Protein AF-A0AAW1TZW8-F1 (afdb_monomer_lite)

Sequence (582 aa):
MGRESYFELFRGTSPQLIAMLFGTLNALSDGMHFGWSAPTLPKLRKPGAPIVIGKNDEVWLETLYMLFGLVGLPITIYLADKIGRQKSVLVASASSLIGWTLIGTGNNVWYLFVARSIVGAAADVAFVCSPMYVAEIAHQKIRGFLAGTLNALSDGMHFAWSAPTIPILMRPDSPIKITEKDIVWLEVFYMLFGFVGLPITIYLANKIGRQKSVLVASATSLIGWILIGVADRVEYLYIARSMVGAAADVAFVCSPMYVAEIAHKKIRGFLAGFIYVMEMCGSLLIYCVAPFVSVRIPPIIGICIVSTQLLIFPFLPESPHFHLYKGNRKAAEKSLKFLRGTDDIDEEFKEISEAIERQKTESGRLQDLFTVKSNRKAALIMTFLNGAQHMMGFTAILMNLHTILIGAGATMIGPNIAAIMYAAVMFIASVSGILTVDKFGRKLLINISTFFSGICLLVIGIFFHLQYLNVDVSQIAVLPIIFIMIYAAFFKLGIGMVPIVLTSELFSAKVKAKGMTYSDGCFVLFASISIYVYQFLNMHFGLYSSFYTFAAFSFLSFVFSILFVPETKGKTLEEIQIMLKN

Radius of gyration: 25.21 Å; chains: 1; bounding box: 65×63×64 Å

InterPro domains:
  IPR003663 Sugar/inositol transporter [PR00171] (31-41)
  IPR003663 Sugar/inositol transporter [PR00171] (113-132)
  IPR003663 Sugar/inositol transporter [PR00171] (481-502)
  IPR003663 Sugar/inositol transporter [PR00171] (504-516)
  IPR005828 Major facilitator, sugar transporter-like [PF00083] (63-151)
  IPR005828 Major facilitator, sugar transporter-like [PF00083] (182-579)
  IPR005829 Sugar transporter, conserved site [PS00216] (433-450)
  IPR020846 Major facilitator superfamily domain [PS50850] (140-569)
  IPR036259 MFS transporter superfamily [G3DSA:1.20.1250.20] (13-153)
  IPR036259 MFS transporter superfamily [G3DSA:1.20.1250.20] (154-582)
  IPR036259 MFS transporter superfamily [SSF103473] (55-152)
  IPR036259 MFS transporter superfamily [SSF103473] (152-577)
  IPR050549 Major Facilitator Superfamily Trehalose Transporter [PTHR48021] (152-577)

Structure (mmCIF, N/CA/C/O backbone):
data_AF-A0AAW1TZW8-F1
#
_entry.id   AF-A0AAW1TZW8-F1
#
loop_
_atom_site.group_PDB
_atom_site.id
_atom_site.type_symbol
_atom_site.label_atom_id
_atom_site.label_alt_id
_atom_site.label_comp_id
_atom_site.label_asym_id
_atom_site.label_entity_id
_atom_site.label_seq_id
_atom_site.pdbx_PDB_ins_code
_atom_site.Cartn_x
_atom_site.Cartn_y
_atom_site.Cartn_z
_atom_site.occupancy
_atom_site.B_iso_or_equiv
_atom_site.auth_seq_id
_atom_site.auth_comp_id
_atom_site.auth_asym_id
_atom_site.auth_atom_id
_atom_site.pdbx_PDB_model_num
ATOM 1 N N . MET A 1 1 ? -1.320 12.393 34.287 1.00 34.53 1 MET A N 1
ATOM 2 C CA . MET A 1 1 ? -0.924 10.967 34.318 1.00 34.53 1 MET A CA 1
ATOM 3 C C . MET A 1 1 ? 0.227 10.775 33.344 1.00 34.53 1 MET A C 1
ATOM 5 O O . MET A 1 1 ? 0.071 11.130 32.181 1.00 34.53 1 MET A O 1
ATOM 9 N N . GLY A 1 2 ? 1.393 10.363 33.853 1.00 35.47 2 GLY A N 1
ATOM 10 C CA . GLY A 1 2 ? 2.656 10.300 33.109 1.00 35.47 2 GLY A CA 1
ATOM 11 C C . GLY A 1 2 ? 2.558 9.397 31.881 1.00 35.47 2 GLY A C 1
ATOM 12 O O . GLY A 1 2 ? 2.051 8.283 31.972 1.00 35.47 2 GLY A O 1
ATOM 13 N N . ARG A 1 3 ? 2.980 9.909 30.722 1.00 40.81 3 ARG A N 1
ATOM 14 C CA . ARG A 1 3 ? 2.977 9.168 29.458 1.00 40.81 3 ARG A CA 1
ATOM 15 C C . ARG A 1 3 ? 4.315 8.469 29.286 1.00 40.81 3 ARG A C 1
ATOM 17 O O . ARG A 1 3 ? 5.304 9.102 28.932 1.00 40.81 3 ARG A O 1
ATOM 24 N N . GLU A 1 4 ? 4.285 7.171 29.535 1.00 36.81 4 GLU A N 1
ATOM 25 C CA . GLU A 1 4 ? 5.301 6.213 29.123 1.00 36.81 4 GLU A CA 1
ATOM 26 C C . GLU A 1 4 ? 5.597 6.363 27.617 1.00 36.81 4 GLU A C 1
ATOM 28 O O . GLU A 1 4 ? 4.687 6.476 26.789 1.00 36.81 4 GLU A O 1
ATOM 33 N N . SER A 1 5 ? 6.883 6.393 27.255 1.00 38.09 5 SER A N 1
ATOM 34 C CA . SER A 1 5 ? 7.351 6.278 25.865 1.00 38.09 5 SER A CA 1
ATOM 35 C C . SER A 1 5 ? 6.771 5.004 25.234 1.00 38.09 5 SER A C 1
ATOM 37 O O . SER A 1 5 ? 6.537 4.033 25.948 1.00 38.09 5 SER A O 1
ATOM 39 N N . TYR A 1 6 ? 6.595 4.931 23.907 1.00 36.81 6 TYR A N 1
ATOM 40 C CA . TYR A 1 6 ? 6.223 3.669 23.240 1.00 36.81 6 TYR A CA 1
ATOM 41 C C . TYR A 1 6 ? 7.105 2.494 23.698 1.00 36.81 6 TYR A C 1
ATOM 43 O O . TYR A 1 6 ? 6.604 1.392 23.854 1.00 36.81 6 TYR A O 1
ATOM 51 N N . PHE A 1 7 ? 8.378 2.748 24.024 1.00 37.09 7 PHE A N 1
ATOM 52 C CA . PHE A 1 7 ? 9.307 1.766 24.597 1.00 37.09 7 PHE A CA 1
ATOM 53 C C . PHE A 1 7 ? 8.959 1.275 26.017 1.00 37.09 7 PHE A C 1
ATOM 55 O O . PHE A 1 7 ? 9.297 0.145 26.362 1.00 37.09 7 PHE A O 1
ATOM 62 N N . GLU A 1 8 ? 8.271 2.074 26.830 1.00 40.31 8 GLU A N 1
ATOM 63 C CA . GLU A 1 8 ? 7.770 1.688 28.158 1.00 40.31 8 GLU A CA 1
ATOM 64 C C . GLU A 1 8 ? 6.377 1.048 28.089 1.00 40.31 8 GLU A C 1
ATOM 66 O O . GLU A 1 8 ? 6.156 0.035 28.750 1.00 40.31 8 GLU A O 1
ATOM 71 N N . LEU A 1 9 ? 5.515 1.505 27.164 1.00 39.56 9 LEU A N 1
ATOM 72 C CA . LEU A 1 9 ? 4.252 0.838 26.774 1.00 39.56 9 LEU A CA 1
ATOM 73 C C . LEU A 1 9 ? 4.473 -0.627 26.353 1.00 39.56 9 LEU A C 1
ATOM 75 O O . LEU A 1 9 ? 3.573 -1.471 26.355 1.00 39.56 9 LEU A O 1
ATOM 79 N N . PHE A 1 10 ? 5.718 -0.882 25.974 1.00 41.88 10 PHE A N 1
ATOM 80 C CA . PHE A 1 10 ? 6.275 -2.109 25.492 1.00 41.88 10 PHE A CA 1
ATOM 81 C C . PHE A 1 10 ? 6.978 -2.970 26.571 1.00 41.88 10 PHE A C 1
ATOM 83 O O . PHE A 1 10 ? 7.526 -4.032 26.241 1.00 41.88 10 PHE A O 1
ATOM 90 N N . ARG A 1 11 ? 6.917 -2.609 27.861 1.00 38.06 11 ARG A N 1
ATOM 91 C CA . ARG A 1 11 ? 7.280 -3.514 28.966 1.00 38.06 11 ARG A CA 1
ATOM 92 C C . ARG A 1 11 ? 6.238 -4.637 29.084 1.00 38.06 11 ARG A C 1
ATOM 94 O O . ARG A 1 11 ? 5.253 -4.530 29.804 1.00 38.06 11 ARG A O 1
ATOM 101 N N . GLY A 1 12 ? 6.456 -5.715 28.324 1.00 49.69 12 GLY A N 1
ATOM 102 C CA . GLY A 1 12 ? 5.751 -6.995 28.474 1.00 49.69 12 GLY A CA 1
ATOM 103 C C . GLY A 1 12 ? 5.582 -7.831 27.196 1.00 49.69 12 GLY A C 1
ATOM 104 O O . GLY A 1 12 ? 5.746 -9.041 27.257 1.00 49.69 12 GLY A O 1
ATOM 105 N N . THR A 1 13 ? 5.286 -7.230 26.033 1.00 45.59 13 THR A N 1
ATOM 106 C CA . THR A 1 13 ? 4.849 -7.971 24.806 1.00 45.59 13 THR A CA 1
ATOM 107 C C . THR A 1 13 ? 5.613 -7.631 23.521 1.00 45.59 13 THR A C 1
ATOM 109 O O . THR A 1 13 ? 5.373 -8.160 22.441 1.00 45.59 13 THR A O 1
ATOM 112 N N . SER A 1 14 ? 6.591 -6.762 23.628 1.00 43.84 14 SER A N 1
ATOM 113 C CA . SER A 1 14 ? 7.233 -6.055 22.507 1.00 43.84 14 SER A CA 1
ATOM 114 C C . SER A 1 14 ? 8.619 -6.563 22.272 1.00 43.84 14 SER A C 1
ATOM 116 O O . SER A 1 14 ? 8.927 -6.807 21.119 1.00 43.84 14 SER A O 1
ATOM 118 N N . PRO A 1 15 ? 9.397 -6.879 23.324 1.00 52.72 15 PRO A N 1
ATOM 119 C CA . PRO A 1 15 ? 10.445 -7.869 23.186 1.00 52.72 15 PRO A CA 1
ATOM 120 C C . PRO A 1 15 ? 9.918 -9.148 22.527 1.00 52.72 15 PRO A C 1
ATOM 122 O O . PRO A 1 15 ? 10.639 -9.712 21.728 1.00 52.72 15 PRO A O 1
ATOM 125 N N . GLN A 1 16 ? 8.661 -9.558 22.772 1.00 50.50 16 GLN A N 1
ATOM 126 C CA . GLN A 1 16 ? 8.052 -10.746 22.150 1.00 50.50 16 GLN A CA 1
ATOM 127 C C . GLN A 1 16 ? 7.680 -10.544 20.671 1.00 50.50 16 GLN A C 1
ATOM 129 O O . GLN A 1 16 ? 8.005 -11.393 19.853 1.00 50.50 16 GLN A O 1
ATOM 134 N N . LEU A 1 17 ? 7.042 -9.429 20.295 1.00 51.88 17 LEU A N 1
ATOM 135 C CA . LEU A 1 17 ? 6.751 -9.095 18.886 1.00 51.88 17 LEU A CA 1
ATOM 136 C C . LEU A 1 17 ? 8.024 -8.853 18.070 1.00 51.88 17 LEU A C 1
ATOM 138 O O . LEU A 1 17 ? 8.155 -9.334 16.949 1.00 51.88 17 LEU A O 1
ATOM 142 N N . ILE A 1 18 ? 8.977 -8.133 18.654 1.00 52.94 18 ILE A N 1
ATOM 143 C CA . ILE A 1 18 ? 10.296 -7.891 18.078 1.00 52.94 18 ILE A CA 1
ATOM 144 C C . ILE A 1 18 ? 11.051 -9.220 17.962 1.00 52.94 18 ILE A C 1
ATOM 146 O O . ILE A 1 18 ? 11.578 -9.518 16.897 1.00 52.94 18 ILE A O 1
ATOM 150 N N . ALA A 1 19 ? 11.028 -10.069 18.993 1.00 55.81 19 ALA A N 1
ATOM 151 C CA . ALA A 1 19 ? 11.579 -11.421 18.938 1.00 55.81 19 ALA A CA 1
ATOM 152 C C . ALA A 1 19 ? 10.901 -12.291 17.879 1.00 55.81 19 ALA A C 1
ATOM 154 O O . ALA A 1 19 ? 11.592 -13.050 17.215 1.00 55.81 19 ALA A O 1
ATOM 155 N N . MET A 1 20 ? 9.585 -12.184 17.697 1.00 59.28 20 MET A N 1
ATOM 156 C CA . MET A 1 20 ? 8.849 -12.911 16.666 1.00 59.28 20 MET A CA 1
ATOM 157 C C . MET A 1 20 ? 9.301 -12.476 15.269 1.00 59.28 20 MET A C 1
ATOM 159 O O . MET A 1 20 ? 9.695 -13.320 14.471 1.00 59.28 20 MET A O 1
ATOM 163 N N . LEU A 1 21 ? 9.301 -11.167 14.995 1.00 55.94 21 LEU A N 1
ATOM 164 C CA . LEU A 1 21 ? 9.745 -10.614 13.714 1.00 55.94 21 LEU A CA 1
ATOM 165 C C . LEU A 1 21 ? 11.217 -10.962 13.442 1.00 55.94 21 LEU A C 1
ATOM 167 O O . LEU A 1 21 ? 11.532 -11.486 12.376 1.00 55.94 21 LEU A O 1
ATOM 171 N N . PHE A 1 22 ? 12.111 -10.777 14.418 1.00 60.09 22 PHE A N 1
ATOM 172 C CA . PHE A 1 22 ? 13.516 -11.184 14.291 1.00 60.09 22 PHE A CA 1
ATOM 173 C C . PHE A 1 22 ? 13.681 -12.700 14.143 1.00 60.09 22 PHE A C 1
ATOM 175 O O . PHE A 1 22 ? 14.528 -13.141 13.372 1.00 60.09 22 PHE A O 1
ATOM 182 N N . GLY A 1 23 ? 12.848 -13.499 14.811 1.00 59.12 23 GLY A N 1
ATOM 183 C CA . GLY A 1 23 ? 12.812 -14.953 14.656 1.00 59.12 23 GLY A CA 1
ATOM 184 C C . GLY A 1 23 ? 12.443 -15.373 13.233 1.00 59.12 23 GLY A C 1
ATOM 185 O O . GLY A 1 23 ? 13.014 -16.322 12.709 1.00 59.12 23 GLY A O 1
ATOM 186 N N . THR A 1 24 ? 11.557 -14.627 12.565 1.00 61.50 24 THR A N 1
ATOM 187 C CA . THR A 1 24 ? 11.197 -14.879 11.158 1.00 61.50 24 THR A CA 1
ATOM 188 C C . THR A 1 24 ? 12.232 -14.384 10.144 1.00 61.50 24 THR A C 1
ATOM 190 O O . THR A 1 24 ? 12.296 -14.925 9.042 1.00 61.50 24 THR A O 1
ATOM 193 N N . LEU A 1 25 ? 13.083 -13.409 10.494 1.00 63.66 25 LEU A N 1
ATOM 194 C CA . LEU A 1 25 ? 14.130 -12.913 9.586 1.00 63.66 25 LEU A CA 1
ATOM 195 C C . LEU A 1 25 ? 15.186 -13.975 9.267 1.00 63.66 25 LEU A C 1
ATOM 197 O O . LEU A 1 25 ? 15.747 -13.960 8.173 1.00 63.66 25 LEU A O 1
ATOM 201 N N . ASN A 1 26 ? 15.428 -14.912 10.184 1.00 68.94 26 ASN A N 1
ATOM 202 C CA . ASN A 1 26 ? 16.344 -16.015 9.924 1.00 68.94 26 ASN A CA 1
ATOM 203 C C . ASN A 1 26 ? 15.785 -16.967 8.852 1.00 68.94 26 ASN A C 1
ATOM 205 O O . ASN A 1 26 ? 16.468 -17.274 7.882 1.00 68.94 26 ASN A O 1
ATOM 209 N N . ALA A 1 27 ? 14.497 -17.320 8.946 1.00 66.25 27 ALA A N 1
ATOM 210 C CA . ALA A 1 27 ? 13.815 -18.103 7.912 1.00 66.25 27 ALA A CA 1
ATOM 211 C C . ALA A 1 27 ? 13.802 -17.386 6.546 1.00 66.25 27 ALA A C 1
ATOM 213 O O . ALA A 1 27 ? 13.960 -18.025 5.507 1.00 66.25 27 ALA A O 1
ATOM 214 N N . LEU A 1 28 ? 13.662 -16.054 6.540 1.00 65.00 28 LEU A N 1
ATOM 215 C CA . LEU A 1 28 ? 13.778 -15.248 5.322 1.00 65.00 28 LEU A CA 1
ATOM 216 C C . LEU A 1 28 ? 15.194 -15.321 4.721 1.00 65.00 28 LEU A C 1
ATOM 218 O O . LEU A 1 28 ? 15.332 -15.536 3.517 1.00 65.00 28 LEU A O 1
ATOM 222 N N . SER A 1 29 ? 16.237 -15.160 5.543 1.00 75.12 29 SER A N 1
ATOM 223 C CA . SER A 1 29 ? 17.636 -15.295 5.111 1.00 75.12 29 SER A CA 1
ATOM 224 C C . SER A 1 29 ? 17.919 -16.685 4.541 1.00 75.12 29 SER A C 1
ATOM 226 O O . SER A 1 29 ? 18.598 -16.804 3.524 1.00 75.12 29 SER A O 1
ATOM 228 N N . ASP A 1 30 ? 17.370 -17.732 5.146 1.00 73.25 30 ASP A N 1
ATOM 229 C CA . ASP A 1 30 ? 17.595 -19.101 4.686 1.00 73.25 30 ASP A CA 1
ATOM 230 C C . ASP A 1 30 ? 16.853 -19.408 3.387 1.00 73.25 30 ASP A C 1
ATOM 232 O O . ASP A 1 30 ? 17.418 -20.037 2.493 1.00 73.25 30 ASP A O 1
ATOM 236 N N . GLY A 1 31 ? 15.649 -18.855 3.208 1.00 71.88 31 GLY A N 1
ATOM 237 C CA . GLY A 1 31 ? 14.971 -18.849 1.911 1.00 71.88 31 GLY A CA 1
ATOM 238 C C . GLY A 1 31 ? 15.803 -18.161 0.819 1.00 71.88 31 GLY A C 1
ATOM 239 O O . GLY A 1 31 ? 15.883 -18.659 -0.305 1.00 71.88 31 GLY A O 1
ATOM 240 N N . MET A 1 32 ? 16.489 -17.058 1.144 1.00 78.75 32 MET A N 1
ATOM 241 C CA . MET A 1 32 ? 17.428 -16.417 0.214 1.00 78.75 32 MET A CA 1
ATOM 242 C C . MET A 1 32 ? 18.662 -17.291 -0.057 1.00 78.75 32 MET A C 1
ATOM 244 O O . MET A 1 32 ? 19.087 -17.393 -1.208 1.00 78.75 32 MET A O 1
ATOM 248 N N . HIS A 1 33 ? 19.218 -17.956 0.961 1.00 82.06 33 HIS A N 1
ATOM 249 C CA . HIS A 1 33 ? 20.351 -18.881 0.809 1.00 82.06 33 HIS A CA 1
ATOM 250 C C . HIS A 1 33 ? 20.018 -20.086 -0.072 1.00 82.06 33 HIS A C 1
ATOM 252 O O . HIS A 1 33 ? 20.870 -20.555 -0.830 1.00 82.06 33 HIS A O 1
ATOM 258 N N . PHE A 1 34 ? 18.774 -20.553 -0.013 1.00 80.75 34 PHE A N 1
ATOM 259 C CA . PHE A 1 34 ? 18.267 -21.586 -0.905 1.00 80.75 34 PHE A CA 1
ATOM 260 C C . PHE A 1 34 ? 18.151 -21.072 -2.350 1.00 80.75 34 PHE A C 1
ATOM 262 O O . PHE A 1 34 ? 18.603 -21.725 -3.291 1.00 80.75 34 PHE A O 1
ATOM 269 N N . GLY A 1 35 ? 17.579 -19.875 -2.531 1.00 76.31 35 GLY A N 1
ATOM 270 C CA . GLY A 1 35 ? 17.169 -19.363 -3.841 1.00 76.31 35 GLY A CA 1
ATOM 271 C C . GLY A 1 35 ? 18.198 -18.547 -4.635 1.00 76.31 35 GLY A C 1
ATOM 272 O O . GLY A 1 35 ? 18.030 -18.408 -5.846 1.00 76.31 35 GLY A O 1
ATOM 273 N N . TRP A 1 36 ? 19.255 -17.993 -4.023 1.00 82.62 36 TRP A N 1
ATOM 274 C CA . TRP A 1 36 ? 20.180 -17.068 -4.719 1.00 82.62 36 TRP A CA 1
ATOM 275 C C . TRP A 1 36 ? 20.938 -17.705 -5.889 1.00 82.62 36 TRP A C 1
ATOM 277 O O . TRP A 1 36 ? 21.409 -17.010 -6.795 1.00 82.62 36 TRP A O 1
ATOM 287 N N . SER A 1 37 ? 21.081 -19.025 -5.853 1.00 83.75 37 SER A N 1
ATOM 288 C CA . SER A 1 37 ? 21.812 -19.822 -6.828 1.00 83.75 37 SER A CA 1
ATOM 289 C C . SER A 1 37 ? 21.198 -19.711 -8.223 1.00 83.75 37 SER A C 1
ATOM 291 O O . SER A 1 37 ? 21.908 -19.410 -9.181 1.00 83.75 37 SER A O 1
ATOM 293 N N . ALA A 1 38 ? 19.874 -19.825 -8.322 1.00 78.25 38 ALA A N 1
ATOM 294 C CA . ALA A 1 38 ? 19.130 -19.835 -9.574 1.00 78.25 38 ALA A CA 1
ATOM 295 C C . ALA A 1 38 ? 19.393 -18.603 -10.471 1.00 78.25 38 ALA A C 1
ATOM 297 O O . ALA A 1 38 ? 19.749 -18.786 -11.638 1.00 78.25 38 ALA A O 1
ATOM 298 N N . PRO A 1 39 ? 19.306 -17.345 -9.985 1.00 76.56 39 PRO A N 1
ATOM 299 C CA . PRO A 1 39 ? 19.618 -16.172 -10.809 1.00 76.56 39 PRO A CA 1
ATOM 300 C C . PRO A 1 39 ? 21.124 -15.937 -11.028 1.00 76.56 39 PRO A C 1
ATOM 302 O O . PRO A 1 39 ? 21.500 -15.134 -11.890 1.00 76.56 39 PRO A O 1
ATOM 305 N N . THR A 1 40 ? 21.993 -16.595 -10.254 1.00 81.12 40 THR A N 1
ATOM 306 C CA . THR A 1 40 ? 23.439 -16.315 -10.229 1.00 81.12 40 THR A CA 1
ATOM 307 C C . THR A 1 40 ? 24.243 -17.318 -11.053 1.00 81.12 40 THR A C 1
ATOM 309 O O . THR A 1 40 ? 25.169 -16.917 -11.759 1.00 81.12 40 THR A O 1
ATOM 312 N N . LEU A 1 41 ? 23.851 -18.594 -11.062 1.00 83.56 41 LEU A N 1
ATOM 313 C CA . LEU A 1 41 ? 24.497 -19.661 -11.833 1.00 83.56 41 LEU A CA 1
ATOM 314 C C . LEU A 1 41 ? 24.663 -19.304 -13.326 1.00 83.56 41 LEU A C 1
ATOM 316 O O . LEU A 1 41 ? 25.785 -19.406 -13.827 1.00 83.56 41 LEU A O 1
ATOM 320 N N . PRO A 1 42 ? 23.650 -18.768 -14.045 1.00 80.50 42 PRO A N 1
ATOM 321 C CA . PRO A 1 42 ? 23.824 -18.365 -15.444 1.00 80.50 42 PRO A CA 1
ATOM 322 C C . PRO A 1 42 ? 24.872 -17.265 -15.651 1.00 80.50 42 PRO A C 1
ATOM 324 O O . PRO A 1 42 ? 25.467 -17.177 -16.725 1.00 80.50 42 PRO A O 1
ATOM 327 N N . LYS A 1 43 ? 25.098 -16.412 -14.643 1.00 81.25 43 LYS A N 1
ATOM 328 C CA . LYS A 1 43 ? 26.098 -15.335 -14.691 1.00 81.25 43 LYS A CA 1
ATOM 329 C C . LYS A 1 43 ? 27.501 -15.868 -14.413 1.00 81.25 43 LYS A C 1
ATOM 331 O O . LYS A 1 43 ? 28.430 -15.463 -15.101 1.00 81.25 43 LYS A O 1
ATOM 336 N N . LEU A 1 44 ? 27.638 -16.801 -13.470 1.00 82.25 44 LEU A N 1
ATOM 337 C CA . LEU A 1 44 ? 28.915 -17.440 -13.122 1.00 82.25 44 LEU A CA 1
ATOM 338 C C . LEU A 1 44 ? 29.445 -18.378 -14.223 1.00 82.25 44 LEU A C 1
ATOM 340 O O . LEU A 1 44 ? 30.639 -18.653 -14.278 1.00 82.25 44 LEU A O 1
ATOM 344 N N . ARG A 1 45 ? 28.573 -18.828 -15.137 1.00 79.44 45 ARG A N 1
ATOM 345 C CA . ARG A 1 45 ? 28.952 -19.588 -16.343 1.00 79.44 45 ARG A CA 1
ATOM 346 C C . ARG A 1 45 ? 29.643 -18.740 -17.419 1.00 79.44 45 ARG A C 1
ATOM 348 O O . ARG A 1 45 ? 30.237 -19.300 -18.339 1.00 79.44 45 ARG A O 1
ATOM 355 N N . LYS A 1 46 ? 29.514 -17.409 -17.382 1.00 81.44 46 LYS A N 1
ATOM 356 C CA . LYS A 1 46 ? 30.047 -16.548 -18.448 1.00 81.44 46 LYS A CA 1
ATOM 357 C C . LYS A 1 46 ? 31.572 -16.399 -18.322 1.00 81.44 46 LYS A C 1
ATOM 359 O O . LYS A 1 46 ? 32.062 -16.175 -17.214 1.00 81.44 46 LYS A O 1
ATOM 364 N N . PRO A 1 47 ? 32.327 -16.448 -19.438 1.00 70.56 47 PRO A N 1
ATOM 365 C CA . PRO A 1 47 ? 33.747 -16.101 -19.436 1.00 70.56 47 PRO A CA 1
ATOM 366 C C . PRO A 1 47 ? 33.940 -14.680 -18.888 1.00 70.56 47 PRO A C 1
ATOM 368 O O . PRO A 1 47 ? 33.258 -13.757 -19.331 1.00 70.56 47 PRO A O 1
ATOM 371 N N . GLY A 1 48 ? 34.832 -14.509 -17.907 1.00 70.06 48 GLY A N 1
ATOM 372 C CA . GLY A 1 48 ? 35.054 -13.225 -17.225 1.00 70.06 48 GLY A CA 1
ATOM 373 C C . GLY A 1 48 ? 34.189 -12.985 -15.980 1.00 70.06 48 GLY A C 1
ATOM 374 O O . GLY A 1 48 ? 34.228 -11.891 -15.420 1.00 70.06 48 GLY A O 1
ATOM 375 N N . ALA A 1 49 ? 33.419 -13.979 -15.524 1.00 76.19 49 ALA A N 1
ATOM 376 C CA . ALA A 1 49 ? 32.780 -13.919 -14.213 1.00 76.19 49 ALA A CA 1
ATOM 377 C C . ALA A 1 49 ? 33.830 -13.845 -13.080 1.00 76.19 49 ALA A C 1
ATOM 379 O O . ALA A 1 49 ? 34.896 -14.451 -13.207 1.00 76.19 49 ALA A O 1
ATOM 380 N N . PRO A 1 50 ? 33.527 -13.171 -11.949 1.00 73.81 50 PRO A N 1
ATOM 381 C CA . PRO A 1 50 ? 34.439 -13.087 -10.801 1.00 73.81 50 PRO A CA 1
ATOM 382 C C . PRO A 1 50 ? 34.843 -14.461 -10.253 1.00 73.81 50 PRO A C 1
ATOM 384 O O . PRO A 1 50 ? 35.960 -14.647 -9.785 1.00 73.81 50 PRO A O 1
ATOM 387 N N . ILE A 1 51 ? 33.924 -15.426 -10.340 1.00 81.62 51 ILE A N 1
ATOM 388 C CA . ILE A 1 51 ? 34.149 -16.840 -10.058 1.00 81.62 51 ILE A CA 1
ATOM 389 C C . ILE A 1 51 ? 33.628 -17.603 -11.272 1.00 81.62 51 ILE A C 1
ATOM 391 O O . ILE A 1 51 ? 32.424 -17.604 -11.535 1.00 81.62 51 ILE A O 1
ATOM 395 N N . VAL A 1 52 ? 34.527 -18.233 -12.021 1.00 77.50 52 VAL A N 1
ATOM 396 C CA . VAL A 1 52 ? 34.149 -19.099 -13.142 1.00 77.50 52 VAL A CA 1
ATOM 397 C C . VAL A 1 52 ? 33.832 -20.480 -12.582 1.00 77.50 52 VAL A C 1
ATOM 399 O O . VAL A 1 52 ? 34.681 -21.085 -11.929 1.00 77.50 52 VAL A O 1
ATOM 402 N N . ILE A 1 53 ? 32.615 -20.964 -12.823 1.00 81.94 53 ILE A N 1
ATOM 403 C CA . ILE A 1 53 ? 32.167 -22.290 -12.376 1.00 81.94 53 ILE A CA 1
ATOM 404 C C . ILE A 1 53 ? 31.971 -23.228 -13.569 1.00 81.94 53 ILE A C 1
ATOM 406 O O . ILE A 1 53 ? 31.453 -22.829 -14.616 1.00 81.94 53 ILE A O 1
ATOM 410 N N . GLY A 1 54 ? 32.376 -24.486 -13.410 1.00 82.19 54 GLY A N 1
ATOM 411 C CA . GLY A 1 54 ? 32.084 -25.558 -14.354 1.00 82.19 54 GLY A CA 1
ATOM 412 C C . GLY A 1 54 ? 30.695 -26.168 -1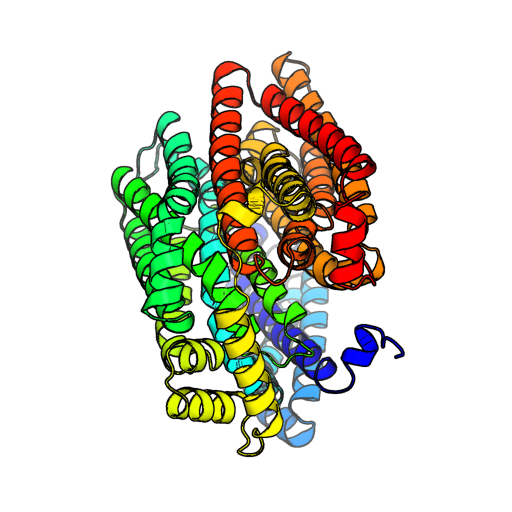4.142 1.00 82.19 54 GLY A C 1
ATOM 413 O O . GLY A 1 54 ? 30.018 -25.930 -13.143 1.00 82.19 54 GLY A O 1
ATOM 414 N N . LYS A 1 55 ? 30.279 -27.035 -15.072 1.00 77.62 55 LYS A N 1
ATOM 415 C CA . LYS A 1 55 ? 29.000 -27.764 -14.980 1.00 77.62 55 LYS A CA 1
ATOM 416 C C . LYS A 1 55 ? 28.935 -28.698 -13.760 1.00 77.62 55 LYS A C 1
ATOM 418 O O . LYS A 1 55 ? 27.871 -28.864 -13.179 1.00 77.62 55 LYS A O 1
ATOM 423 N N . ASN A 1 56 ? 30.068 -29.279 -13.356 1.00 83.69 56 ASN A N 1
ATOM 424 C CA . ASN A 1 56 ? 30.147 -30.113 -12.153 1.00 83.69 56 ASN A CA 1
ATOM 425 C C . ASN A 1 56 ? 30.041 -29.274 -10.872 1.00 83.69 56 ASN A C 1
ATOM 427 O O . ASN A 1 56 ? 29.409 -29.703 -9.912 1.00 83.69 56 ASN A O 1
ATOM 431 N N . ASP A 1 57 ? 30.613 -28.069 -10.870 1.00 85.81 57 ASP A N 1
ATOM 432 C CA . ASP A 1 57 ? 30.585 -27.178 -9.709 1.00 85.81 57 ASP A CA 1
ATOM 433 C C . ASP A 1 57 ? 29.171 -26.689 -9.400 1.00 85.81 57 ASP A C 1
ATOM 435 O O . ASP A 1 57 ? 28.797 -26.549 -8.243 1.00 85.81 57 ASP A O 1
ATOM 439 N N . GLU A 1 58 ? 28.354 -26.472 -10.427 1.00 82.88 58 GLU A N 1
ATOM 440 C CA . GLU A 1 58 ? 26.940 -26.137 -10.275 1.00 82.88 58 GLU A CA 1
ATOM 441 C C . GLU A 1 58 ? 26.158 -27.229 -9.542 1.00 82.88 58 GLU A C 1
ATOM 443 O O . GLU A 1 58 ? 25.454 -26.942 -8.573 1.00 82.88 58 GLU A O 1
ATOM 448 N N . VAL A 1 59 ? 26.335 -28.484 -9.967 1.00 85.12 59 VAL A N 1
ATOM 449 C CA . VAL A 1 59 ? 25.689 -29.632 -9.320 1.00 85.12 59 VAL A CA 1
ATOM 450 C C . VAL A 1 59 ? 26.111 -29.705 -7.856 1.00 85.12 59 VAL A C 1
ATOM 452 O O . VAL A 1 59 ? 25.264 -29.879 -6.981 1.00 85.12 59 VAL A O 1
ATOM 455 N N . TRP A 1 60 ? 27.399 -29.505 -7.565 1.00 87.75 60 TRP A N 1
ATOM 456 C CA . TRP A 1 60 ? 27.891 -29.461 -6.190 1.00 87.75 60 TRP A CA 1
ATOM 457 C C . TRP A 1 60 ? 27.338 -28.275 -5.399 1.00 87.75 60 TRP A C 1
ATOM 459 O O . TRP A 1 60 ? 26.961 -28.455 -4.246 1.00 87.75 60 TRP A O 1
ATOM 469 N N . LEU A 1 61 ? 27.217 -27.086 -5.993 1.00 86.44 61 LEU A N 1
ATOM 470 C CA . LEU A 1 61 ? 26.640 -25.919 -5.322 1.00 86.44 61 LEU A CA 1
ATOM 471 C C . LEU A 1 61 ? 25.205 -26.182 -4.869 1.00 86.44 61 LEU A C 1
ATOM 473 O O . LEU A 1 61 ? 24.854 -25.833 -3.743 1.00 86.44 61 LEU A O 1
ATOM 477 N N . GLU A 1 62 ? 24.379 -26.785 -5.721 1.00 82.62 62 GLU A N 1
ATOM 478 C CA . GLU A 1 62 ? 23.002 -27.141 -5.369 1.00 82.62 62 GLU A CA 1
ATOM 479 C C . GLU A 1 62 ? 22.944 -28.304 -4.371 1.00 82.62 62 GLU A C 1
ATOM 481 O O . GLU A 1 62 ? 22.235 -28.222 -3.367 1.00 82.62 62 GLU A O 1
ATOM 486 N N . THR A 1 63 ? 23.751 -29.344 -4.590 1.00 88.69 63 THR A N 1
ATOM 487 C CA . THR A 1 63 ? 23.728 -30.568 -3.776 1.00 88.69 63 THR A CA 1
ATOM 488 C C . THR A 1 63 ? 24.266 -30.340 -2.366 1.00 88.69 63 THR A C 1
ATOM 490 O O . THR A 1 63 ? 23.688 -30.855 -1.413 1.00 88.69 63 THR A O 1
ATOM 493 N N . LEU A 1 64 ? 25.340 -29.559 -2.194 1.00 90.88 64 LEU A N 1
ATOM 494 C CA . LEU A 1 64 ? 25.980 -29.342 -0.888 1.00 90.88 64 LEU A CA 1
ATOM 495 C C . LEU A 1 64 ? 25.027 -28.715 0.126 1.00 90.88 64 LEU A C 1
ATOM 497 O O . LEU A 1 64 ? 25.042 -29.109 1.286 1.00 90.88 64 LEU A O 1
ATOM 501 N N . TYR A 1 65 ? 24.169 -27.789 -0.304 1.00 87.69 65 TYR A N 1
ATOM 502 C CA . TYR A 1 65 ? 23.180 -27.192 0.590 1.00 87.69 65 TYR A CA 1
ATOM 503 C C . TYR A 1 65 ? 22.209 -28.248 1.137 1.00 87.69 65 TYR A C 1
ATOM 505 O O . TYR A 1 65 ? 21.997 -28.327 2.343 1.00 87.69 65 TYR A O 1
ATOM 513 N N . MET A 1 66 ? 21.662 -29.097 0.259 1.00 85.69 66 MET A N 1
ATOM 514 C CA . MET A 1 66 ? 20.721 -30.152 0.655 1.00 85.69 66 MET A CA 1
ATOM 515 C C . MET A 1 66 ? 21.399 -31.253 1.476 1.00 85.69 66 MET A C 1
ATOM 517 O O . MET A 1 66 ? 20.859 -31.707 2.483 1.00 85.69 66 MET A O 1
ATOM 521 N N . LEU A 1 67 ? 22.598 -31.670 1.062 1.00 89.94 67 LEU A N 1
ATOM 522 C CA . LEU A 1 67 ? 23.359 -32.728 1.719 1.00 89.94 67 LEU A CA 1
ATOM 523 C C . LEU A 1 67 ? 23.757 -32.321 3.137 1.00 89.94 67 LEU A C 1
ATOM 525 O O . LEU A 1 67 ? 23.606 -33.115 4.061 1.00 89.94 67 LEU A O 1
ATOM 529 N N . PHE A 1 68 ? 24.218 -31.083 3.327 1.00 88.56 68 PHE A N 1
ATOM 530 C CA . PHE A 1 68 ? 24.528 -30.586 4.663 1.00 88.56 68 PHE A CA 1
ATOM 531 C C . PHE A 1 68 ? 23.274 -30.279 5.482 1.00 88.56 68 PHE A C 1
ATOM 533 O O . PHE A 1 68 ? 23.340 -30.447 6.694 1.00 88.56 68 PHE A O 1
ATOM 540 N N . GLY A 1 69 ? 22.133 -29.962 4.857 1.00 83.31 69 GLY A N 1
ATOM 541 C CA . GLY A 1 69 ? 20.822 -29.970 5.522 1.00 83.31 69 GLY A CA 1
ATOM 542 C C . GLY A 1 69 ? 20.581 -31.270 6.288 1.00 83.31 69 GLY A C 1
ATOM 543 O O . GLY A 1 69 ? 20.427 -31.254 7.503 1.00 83.31 69 GLY A O 1
ATOM 544 N N . LEU A 1 70 ? 20.743 -32.423 5.628 1.00 82.12 70 LEU A N 1
ATOM 545 C CA . LEU A 1 70 ? 20.589 -33.736 6.277 1.00 82.12 70 LEU A CA 1
ATOM 546 C C . LEU A 1 70 ? 21.521 -33.939 7.488 1.00 82.12 70 LEU A C 1
ATOM 548 O O . LEU A 1 70 ? 21.118 -34.544 8.482 1.00 82.12 70 LEU A O 1
ATOM 552 N N . VAL A 1 71 ? 22.753 -33.422 7.428 1.00 84.56 71 VAL A N 1
ATOM 553 C CA . VAL A 1 71 ? 23.714 -33.441 8.552 1.00 84.56 71 VAL A CA 1
ATOM 554 C C . VAL A 1 71 ? 23.280 -32.475 9.667 1.00 84.56 71 VAL A C 1
ATOM 556 O O . VAL A 1 71 ? 23.565 -32.707 10.841 1.00 84.56 71 VAL A O 1
ATOM 559 N N . GLY A 1 72 ? 22.563 -31.408 9.321 1.00 81.62 72 GLY A N 1
ATOM 560 C CA . GLY A 1 72 ? 21.979 -30.437 10.238 1.00 81.62 72 GLY A CA 1
ATOM 561 C C . GLY A 1 72 ? 20.835 -30.982 11.095 1.00 81.62 72 GLY A C 1
ATOM 562 O O . GLY A 1 72 ? 20.621 -30.471 12.196 1.00 81.62 72 GLY A O 1
ATOM 563 N N . LEU A 1 73 ? 20.132 -32.042 10.675 1.00 78.94 73 LEU A N 1
ATOM 564 C CA . LEU A 1 73 ? 18.982 -32.592 11.414 1.00 78.94 73 LEU A CA 1
ATOM 565 C C . LEU A 1 73 ? 19.317 -33.046 12.853 1.00 78.94 73 LEU A C 1
ATOM 567 O O . LEU A 1 73 ? 18.662 -32.571 13.787 1.00 78.94 73 LEU A O 1
ATOM 571 N N . PRO A 1 74 ? 20.332 -33.901 13.107 1.00 83.38 74 PRO A N 1
ATOM 572 C CA . PRO A 1 74 ? 20.670 -34.312 14.472 1.00 83.38 74 PRO A CA 1
ATOM 573 C C . PRO A 1 74 ? 21.191 -33.140 15.314 1.00 83.38 74 PRO A C 1
ATOM 575 O O . PRO A 1 74 ? 20.905 -33.052 16.510 1.00 83.38 74 PRO A O 1
ATOM 578 N N . ILE A 1 75 ? 21.921 -32.214 14.679 1.00 82.62 75 ILE A N 1
ATOM 579 C CA . ILE A 1 75 ? 22.441 -30.993 15.309 1.00 82.62 75 ILE A CA 1
ATOM 580 C C . ILE A 1 75 ? 21.277 -30.103 15.755 1.00 82.62 75 ILE A C 1
ATOM 582 O O . ILE A 1 75 ? 21.299 -29.575 16.864 1.00 82.62 75 ILE A O 1
ATOM 586 N N . THR A 1 76 ? 20.238 -29.987 14.931 1.00 80.88 76 THR A N 1
ATOM 587 C CA . THR A 1 76 ? 19.029 -29.208 15.212 1.00 80.88 76 THR A CA 1
ATOM 588 C C . THR A 1 76 ? 18.304 -29.718 16.443 1.00 80.88 76 THR A C 1
ATOM 590 O O . THR A 1 76 ? 17.997 -28.927 17.333 1.00 80.88 76 THR A O 1
ATOM 593 N N . ILE A 1 77 ? 18.070 -31.030 16.526 1.00 79.88 77 ILE A N 1
ATOM 594 C CA . ILE A 1 77 ? 17.412 -31.654 17.683 1.00 79.88 77 ILE A CA 1
ATOM 595 C C . ILE A 1 77 ? 18.238 -31.387 18.947 1.00 79.88 77 ILE A C 1
ATOM 597 O O . ILE A 1 77 ? 17.732 -30.847 19.929 1.00 79.88 77 ILE A O 1
ATOM 601 N N . TYR A 1 78 ? 19.543 -31.663 18.886 1.00 85.19 78 TYR A N 1
ATOM 602 C CA . TYR A 1 78 ? 20.443 -31.483 20.019 1.00 85.19 78 TYR A CA 1
ATOM 603 C C . TYR A 1 78 ? 20.552 -30.025 20.493 1.00 85.19 78 TYR A C 1
ATOM 605 O O . TYR A 1 78 ? 20.477 -29.760 21.694 1.00 85.19 78 TYR A O 1
ATOM 613 N N . LEU A 1 79 ? 20.730 -29.063 19.579 1.00 83.31 79 LEU A N 1
ATOM 614 C CA . LEU A 1 79 ? 20.814 -27.641 19.928 1.00 83.31 79 LEU A CA 1
ATOM 615 C C . LEU A 1 79 ? 19.510 -27.164 20.558 1.00 83.31 79 LEU A C 1
ATOM 617 O O . LEU A 1 79 ? 19.514 -26.505 21.601 1.00 83.31 79 LEU A O 1
ATOM 621 N N . ALA A 1 80 ? 18.391 -27.532 19.956 1.00 78.44 80 ALA A N 1
ATOM 622 C CA . ALA A 1 80 ? 17.115 -27.021 20.383 1.00 78.44 80 ALA A CA 1
ATOM 623 C C . ALA A 1 80 ? 16.684 -27.552 21.757 1.00 78.44 80 ALA A C 1
ATOM 625 O O . ALA A 1 80 ? 16.093 -26.793 22.529 1.00 78.44 80 ALA A O 1
ATOM 626 N N . ASP A 1 81 ? 17.068 -28.785 22.093 1.00 84.19 81 ASP A N 1
ATOM 627 C CA . ASP A 1 81 ? 16.833 -29.380 23.409 1.00 84.19 81 ASP A CA 1
ATOM 628 C C . ASP A 1 81 ? 17.849 -28.895 24.460 1.00 84.19 81 ASP A C 1
ATOM 630 O O . ASP A 1 81 ? 17.489 -28.678 25.617 1.00 84.19 81 ASP A O 1
ATOM 634 N N . LYS A 1 82 ? 19.117 -28.672 24.080 1.00 87.62 82 LYS A N 1
ATOM 635 C CA . LYS A 1 82 ? 20.189 -28.331 25.033 1.00 87.62 82 LYS A CA 1
ATOM 636 C C . LYS A 1 82 ? 20.299 -26.842 25.351 1.00 87.62 82 LYS A C 1
ATOM 638 O O . LYS A 1 82 ? 20.539 -26.475 26.500 1.00 87.62 82 LYS A O 1
ATOM 643 N N . ILE A 1 83 ? 20.211 -25.979 24.338 1.00 84.31 83 ILE A N 1
ATOM 644 C CA . ILE A 1 83 ? 20.413 -24.526 24.488 1.00 84.31 83 ILE A CA 1
ATOM 645 C C . ILE A 1 83 ? 19.125 -23.719 24.289 1.00 84.31 83 ILE A C 1
ATOM 647 O O . ILE A 1 83 ? 19.127 -22.502 24.494 1.00 84.31 83 ILE A O 1
ATOM 651 N N . GLY A 1 84 ? 18.023 -24.389 23.947 1.00 79.38 84 GLY A N 1
ATOM 652 C CA . GLY A 1 84 ? 16.716 -23.785 23.725 1.00 79.38 84 GLY A CA 1
ATOM 653 C C . GLY A 1 84 ? 16.556 -23.183 22.327 1.00 79.38 84 GLY A C 1
ATOM 654 O O . GLY A 1 84 ? 17.525 -22.876 21.621 1.00 79.38 84 GLY A O 1
ATOM 655 N N . ARG A 1 85 ? 15.296 -22.978 21.925 1.00 78.25 85 ARG A N 1
ATOM 656 C CA . ARG A 1 85 ? 14.916 -22.538 20.570 1.00 78.25 85 ARG A CA 1
ATOM 657 C C . ARG A 1 85 ? 15.509 -21.169 20.208 1.00 78.25 85 ARG A C 1
ATOM 659 O O . ARG A 1 85 ? 16.071 -21.024 19.130 1.00 78.25 85 ARG A O 1
ATOM 666 N N . GLN A 1 86 ? 15.488 -20.199 21.130 1.00 78.31 86 GLN A N 1
ATOM 667 C CA . GLN A 1 86 ? 16.028 -18.848 20.897 1.00 78.31 86 GLN A CA 1
ATOM 668 C C . GLN A 1 86 ? 17.515 -18.853 20.523 1.00 78.31 86 GLN A C 1
ATOM 670 O O . GLN A 1 86 ? 17.925 -18.227 19.547 1.00 78.31 86 GLN A O 1
ATOM 675 N N . LYS A 1 87 ? 18.337 -19.548 21.319 1.00 80.50 87 LYS A N 1
ATOM 676 C CA . LYS A 1 87 ? 19.786 -19.602 21.095 1.00 80.50 87 LYS A CA 1
ATOM 677 C C . LYS A 1 87 ? 20.115 -20.429 19.856 1.00 80.50 87 LYS A C 1
ATOM 679 O O . LYS A 1 87 ? 21.062 -20.099 19.157 1.00 80.50 87 LYS A O 1
ATOM 684 N N . SER A 1 88 ? 19.299 -21.437 19.549 1.00 83.12 88 SER A N 1
ATOM 685 C CA . SER A 1 88 ? 19.416 -22.222 18.315 1.00 83.12 88 SER A CA 1
ATOM 686 C C . SER A 1 88 ? 19.177 -21.363 17.070 1.00 83.12 88 SER A C 1
ATOM 688 O O . SER A 1 88 ? 19.979 -21.406 16.141 1.00 83.12 88 SER A O 1
ATOM 690 N N . VAL A 1 89 ? 18.150 -20.502 17.083 1.00 77.88 89 VAL A N 1
ATOM 691 C CA . VAL A 1 89 ? 17.923 -19.516 16.010 1.00 77.88 89 VAL A CA 1
ATOM 692 C C . VAL A 1 89 ? 19.107 -18.550 15.892 1.00 77.88 89 VAL A C 1
ATOM 694 O O . VAL A 1 89 ? 19.532 -18.257 14.784 1.00 77.88 89 VAL A O 1
ATOM 697 N N . LEU A 1 90 ? 19.700 -18.099 17.004 1.00 80.81 90 LEU A N 1
ATOM 698 C CA . LEU A 1 90 ? 20.877 -17.220 16.964 1.00 80.81 90 LEU A CA 1
ATOM 699 C C . LEU A 1 90 ? 22.110 -17.901 16.339 1.00 80.81 90 LEU A C 1
ATOM 701 O O . LEU A 1 90 ? 22.840 -17.266 15.579 1.00 80.81 90 LEU A O 1
ATOM 705 N N . VAL A 1 91 ? 22.334 -19.184 16.643 1.00 83.31 91 VAL A N 1
ATOM 706 C CA . VAL A 1 91 ? 23.403 -19.991 16.030 1.00 83.31 91 VAL A CA 1
ATOM 707 C C . VAL A 1 91 ? 23.185 -20.109 14.521 1.00 83.31 91 VAL A C 1
ATOM 709 O O . VAL A 1 91 ? 24.127 -19.907 13.754 1.00 83.31 91 VAL A O 1
ATOM 712 N N . ALA A 1 92 ? 21.945 -20.349 14.092 1.00 82.62 92 ALA A N 1
ATOM 713 C CA . ALA A 1 92 ? 21.597 -20.363 12.677 1.00 82.62 92 ALA A CA 1
ATOM 714 C C . ALA A 1 92 ? 21.838 -18.990 12.022 1.00 82.62 92 ALA A C 1
ATOM 716 O O . ALA A 1 92 ? 22.553 -18.914 11.027 1.00 82.62 92 ALA A O 1
ATOM 717 N N . SER A 1 93 ? 21.410 -17.887 12.641 1.00 81.44 93 SER A N 1
ATOM 718 C CA . SER A 1 93 ? 21.689 -16.536 12.132 1.00 81.44 93 SER A CA 1
ATOM 719 C C . SER A 1 93 ? 23.189 -16.248 11.980 1.00 81.44 93 SER A C 1
ATOM 721 O O . SER A 1 93 ? 23.606 -15.624 11.003 1.00 81.44 93 SER A O 1
ATOM 723 N N . ALA A 1 94 ? 24.020 -16.706 12.923 1.00 85.50 94 ALA A N 1
ATOM 724 C CA . ALA A 1 94 ? 25.472 -16.554 12.842 1.00 85.50 94 ALA A CA 1
ATOM 725 C C . ALA A 1 94 ? 26.061 -17.334 11.656 1.00 85.50 94 ALA A C 1
ATOM 727 O O . ALA A 1 94 ? 26.914 -16.816 10.934 1.00 85.50 94 ALA A O 1
ATOM 728 N N . SER A 1 95 ? 25.571 -18.550 11.412 1.00 86.19 95 SER A N 1
ATOM 729 C CA . SER A 1 95 ? 25.975 -19.344 10.249 1.00 86.19 95 SER A CA 1
ATOM 730 C C . SER A 1 95 ? 25.551 -18.694 8.926 1.00 86.19 95 SER A C 1
ATOM 732 O O . SER A 1 95 ? 26.351 -18.638 7.993 1.00 86.19 95 SER A O 1
ATOM 734 N N . SER A 1 96 ? 24.351 -18.106 8.868 1.00 83.56 96 SER A N 1
ATOM 735 C CA . SER A 1 96 ? 23.834 -17.423 7.682 1.00 83.56 96 SER A CA 1
ATOM 736 C C . SER A 1 96 ? 24.607 -16.136 7.397 1.00 83.56 96 SER A C 1
ATOM 738 O O . SER A 1 96 ? 24.858 -15.831 6.231 1.00 83.56 96 SER A O 1
ATOM 740 N N . LEU A 1 97 ? 25.071 -15.425 8.433 1.00 84.50 97 LEU A N 1
ATOM 741 C CA . LEU A 1 97 ? 25.982 -14.284 8.293 1.00 84.50 97 LEU A CA 1
ATOM 742 C C . LEU A 1 97 ? 27.344 -14.704 7.721 1.00 84.50 97 LEU A C 1
ATOM 744 O O . LEU A 1 97 ? 27.851 -14.054 6.803 1.00 84.50 97 LEU A O 1
ATOM 748 N N . ILE A 1 98 ? 27.926 -15.796 8.230 1.00 87.88 98 ILE A N 1
ATOM 749 C CA . ILE A 1 98 ? 29.178 -16.358 7.699 1.00 87.88 98 ILE A CA 1
ATOM 750 C C . ILE A 1 98 ? 28.980 -16.767 6.237 1.00 87.88 98 ILE A C 1
ATOM 752 O O . ILE A 1 98 ? 29.789 -16.401 5.387 1.00 87.88 98 ILE A O 1
ATOM 756 N N . GLY A 1 99 ? 27.875 -17.447 5.927 1.00 87.25 99 GLY A N 1
ATOM 757 C CA . GLY A 1 99 ? 27.513 -17.849 4.573 1.00 87.25 99 GLY A CA 1
ATOM 758 C C . GLY A 1 99 ? 27.431 -16.672 3.608 1.00 87.25 99 GLY A C 1
ATOM 759 O O . GLY A 1 99 ? 28.089 -16.689 2.571 1.00 87.25 99 GLY A O 1
ATOM 760 N N . TRP A 1 100 ? 26.688 -15.617 3.959 1.00 89.69 100 TRP A N 1
ATOM 761 C CA . TRP A 1 100 ? 26.584 -14.425 3.110 1.00 89.69 100 TRP A CA 1
ATOM 762 C C . TRP A 1 100 ? 27.912 -13.693 2.959 1.00 89.69 100 TRP A C 1
ATOM 764 O O . TRP A 1 100 ? 28.220 -13.221 1.868 1.00 89.69 100 TRP A O 1
ATOM 774 N N . THR A 1 101 ? 28.719 -13.639 4.020 1.00 86.88 101 THR A N 1
ATOM 775 C CA . THR A 1 101 ? 30.058 -13.044 3.958 1.00 86.88 101 THR A CA 1
ATOM 776 C C . THR A 1 101 ? 30.936 -13.814 2.976 1.00 86.88 101 THR A C 1
ATOM 778 O O . THR A 1 101 ? 31.521 -13.202 2.093 1.00 86.88 101 THR A O 1
ATOM 781 N N . LEU A 1 102 ? 30.971 -15.147 3.066 1.00 88.19 102 LEU A N 1
ATOM 782 C CA . LEU A 1 102 ? 31.746 -16.000 2.161 1.00 88.19 102 LEU A CA 1
ATOM 783 C C . LEU A 1 102 ? 31.248 -15.928 0.710 1.00 88.19 102 LEU A C 1
ATOM 785 O O . LEU A 1 102 ? 32.062 -15.921 -0.209 1.00 88.19 102 LEU A O 1
ATOM 789 N N . ILE A 1 103 ? 29.931 -15.846 0.492 1.00 87.44 103 ILE A N 1
ATOM 790 C CA . ILE A 1 103 ? 29.351 -15.663 -0.849 1.00 87.44 103 ILE A CA 1
ATOM 791 C C . ILE A 1 103 ? 29.715 -14.282 -1.411 1.00 87.44 103 ILE A C 1
ATOM 793 O O . ILE A 1 103 ? 30.029 -14.167 -2.593 1.00 87.44 103 ILE A O 1
ATOM 797 N N . GLY A 1 104 ? 29.682 -13.240 -0.578 1.00 84.19 104 GLY A N 1
ATOM 798 C CA . GLY A 1 104 ? 29.933 -11.860 -0.991 1.00 84.19 104 GLY A CA 1
ATOM 799 C C . GLY A 1 104 ? 31.410 -11.518 -1.205 1.00 84.19 104 GLY A C 1
ATOM 800 O O . GLY A 1 104 ? 31.714 -10.692 -2.061 1.00 84.19 104 GLY A O 1
ATOM 801 N N . THR A 1 105 ? 32.326 -12.133 -0.450 1.00 84.19 105 THR A N 1
ATOM 802 C CA . THR A 1 105 ? 33.777 -11.868 -0.527 1.00 84.19 105 THR A CA 1
ATOM 803 C C . THR A 1 105 ? 34.565 -12.961 -1.245 1.00 84.19 105 THR A C 1
ATOM 805 O O . THR A 1 105 ? 35.766 -12.802 -1.470 1.00 84.19 105 THR A O 1
ATOM 808 N N . GLY A 1 106 ? 33.911 -14.069 -1.599 1.00 82.25 106 GLY A N 1
ATOM 809 C CA . GLY A 1 106 ? 34.550 -15.219 -2.219 1.00 82.25 106 GLY A CA 1
ATOM 810 C C . GLY A 1 106 ? 35.240 -14.866 -3.534 1.00 82.25 106 GLY A C 1
ATOM 811 O O . GLY A 1 106 ? 34.675 -14.195 -4.395 1.00 82.25 106 GLY A O 1
ATOM 812 N N . ASN A 1 107 ? 36.468 -15.356 -3.699 1.00 84.31 107 ASN A N 1
ATOM 813 C CA . ASN A 1 107 ? 37.274 -15.164 -4.909 1.00 84.31 107 ASN A CA 1
ATOM 814 C C . ASN A 1 107 ? 37.467 -16.460 -5.717 1.00 84.31 107 ASN A C 1
ATOM 816 O O . ASN A 1 107 ? 38.114 -16.451 -6.760 1.00 84.31 107 ASN A O 1
ATOM 820 N N . ASN A 1 108 ? 36.930 -17.582 -5.233 1.00 86.94 108 ASN A N 1
ATOM 821 C CA . ASN A 1 108 ? 36.951 -18.866 -5.922 1.00 86.94 108 ASN A CA 1
ATOM 822 C C . ASN A 1 108 ? 35.728 -19.716 -5.529 1.00 86.94 108 ASN A C 1
ATOM 824 O O . ASN A 1 108 ? 35.001 -19.396 -4.585 1.00 86.94 108 ASN A O 1
ATOM 828 N N . VAL A 1 109 ? 35.513 -20.821 -6.245 1.00 87.81 109 VAL A N 1
ATOM 829 C CA . VAL A 1 109 ? 34.347 -21.699 -6.053 1.00 87.81 109 VAL A CA 1
ATOM 830 C C . VAL A 1 109 ? 34.307 -22.380 -4.677 1.00 87.81 109 VAL A C 1
ATOM 832 O O . VAL A 1 109 ? 33.224 -22.651 -4.159 1.00 87.81 109 VAL A O 1
ATOM 835 N N . TRP A 1 110 ? 35.457 -22.583 -4.025 1.00 88.56 110 TRP A N 1
ATOM 836 C CA . TRP A 1 110 ? 35.522 -23.206 -2.701 1.00 88.56 110 TRP A CA 1
ATOM 837 C C . TRP A 1 110 ? 34.860 -22.355 -1.620 1.00 88.56 110 TRP A C 1
ATOM 839 O O . TRP A 1 110 ? 34.213 -22.916 -0.739 1.00 88.56 110 TRP A O 1
ATOM 849 N N . TYR A 1 111 ? 34.934 -21.023 -1.711 1.00 89.81 111 TYR A N 1
ATOM 850 C CA . TYR A 1 111 ? 34.186 -20.141 -0.803 1.00 89.81 111 TYR A CA 1
ATOM 851 C C . TYR A 1 111 ? 32.684 -20.403 -0.895 1.00 89.81 111 TYR A C 1
ATOM 853 O O . TYR A 1 111 ? 32.005 -20.474 0.128 1.00 89.81 111 TYR A O 1
ATOM 861 N N . LEU A 1 112 ? 32.178 -20.615 -2.112 1.00 90.06 112 LEU A N 1
ATOM 862 C CA . LEU A 1 112 ? 30.770 -20.912 -2.343 1.00 90.06 112 LEU A CA 1
ATOM 863 C C . LEU A 1 112 ? 30.400 -22.305 -1.814 1.00 90.06 112 LEU A C 1
ATOM 865 O O . LEU A 1 112 ? 29.362 -22.448 -1.175 1.00 90.06 112 LEU A O 1
ATOM 869 N N . PHE A 1 113 ? 31.249 -23.317 -2.010 1.00 93.31 113 PHE A N 1
ATOM 870 C CA . PHE A 1 113 ? 31.029 -24.659 -1.456 1.00 93.31 113 PHE A CA 1
ATOM 871 C C . PHE A 1 113 ? 31.018 -24.672 0.074 1.00 93.31 113 PHE A C 1
ATOM 873 O O . PHE A 1 113 ? 30.115 -25.254 0.681 1.00 93.31 113 PHE A O 1
ATOM 880 N N . VAL A 1 114 ? 31.982 -23.998 0.705 1.00 91.88 114 VAL A N 1
ATOM 881 C CA . VAL A 1 114 ? 32.059 -23.880 2.167 1.00 91.88 114 VAL A CA 1
ATOM 882 C C . VAL A 1 114 ? 30.849 -23.115 2.697 1.00 91.88 114 VAL A C 1
ATOM 884 O O . VAL A 1 114 ? 30.208 -23.578 3.638 1.00 91.88 114 VAL A O 1
ATOM 887 N N . ALA A 1 115 ? 30.468 -22.007 2.053 1.00 90.00 115 ALA A N 1
ATOM 888 C CA . ALA A 1 115 ? 29.271 -21.255 2.416 1.00 90.00 115 ALA A CA 1
ATOM 889 C C . ALA A 1 115 ? 28.007 -22.122 2.339 1.00 90.00 115 ALA A C 1
ATOM 891 O O . ALA A 1 115 ? 27.238 -22.167 3.296 1.00 90.00 115 ALA A O 1
ATOM 892 N N . ARG A 1 116 ? 27.812 -22.863 1.239 1.00 90.94 116 ARG A N 1
ATOM 893 C CA . ARG A 1 116 ? 26.659 -23.761 1.070 1.00 90.94 116 ARG A CA 1
ATOM 894 C C . ARG A 1 116 ? 26.627 -24.877 2.105 1.00 90.94 116 ARG A C 1
ATOM 896 O O . ARG A 1 116 ? 25.546 -25.209 2.572 1.00 90.94 116 ARG A O 1
ATOM 903 N N . SER A 1 117 ? 27.785 -25.414 2.479 1.00 91.88 117 SER A N 1
ATOM 904 C CA . SER A 1 117 ? 27.888 -26.484 3.477 1.00 91.88 117 SER A CA 1
ATOM 905 C C . SER A 1 117 ? 27.553 -25.980 4.885 1.00 91.88 117 SER A C 1
ATOM 907 O O . SER A 1 117 ? 26.754 -26.592 5.589 1.00 91.88 117 SER A O 1
ATOM 909 N N . ILE A 1 118 ? 28.114 -24.829 5.284 1.00 89.88 118 ILE A N 1
ATOM 910 C CA . ILE A 1 118 ? 27.862 -24.210 6.597 1.00 89.88 118 ILE A CA 1
ATOM 911 C C . ILE A 1 118 ? 26.391 -23.823 6.737 1.00 89.88 118 ILE A C 1
ATOM 913 O O . ILE A 1 118 ? 25.759 -24.159 7.736 1.00 89.88 118 ILE A O 1
ATOM 917 N N . VAL A 1 119 ? 25.847 -23.130 5.734 1.00 88.38 119 VAL A N 1
ATOM 918 C CA . VAL A 1 119 ? 24.454 -22.683 5.775 1.00 88.38 119 VAL A CA 1
ATOM 919 C C . VAL A 1 119 ? 23.507 -23.867 5.647 1.00 88.38 119 VAL A C 1
ATOM 921 O O . VAL A 1 119 ? 22.535 -23.917 6.385 1.00 88.38 119 VAL A O 1
ATOM 924 N N . GLY A 1 120 ? 23.796 -24.844 4.782 1.00 86.94 120 GLY A N 1
ATOM 925 C CA . GLY A 1 120 ? 22.995 -26.064 4.665 1.00 86.94 120 GLY A CA 1
ATOM 926 C C . GLY A 1 120 ? 22.833 -26.763 6.016 1.00 86.94 120 GLY A C 1
ATOM 927 O O . GLY A 1 120 ? 21.712 -27.023 6.435 1.00 86.94 120 GLY A O 1
ATOM 928 N N . ALA A 1 121 ? 23.928 -26.951 6.761 1.00 86.69 121 ALA A N 1
ATOM 929 C CA . ALA A 1 121 ? 23.902 -27.580 8.088 1.00 86.69 121 ALA A CA 1
ATOM 930 C C . ALA A 1 121 ? 23.100 -26.807 9.146 1.00 86.69 121 ALA A C 1
ATOM 932 O O . ALA A 1 121 ? 22.664 -27.389 10.139 1.00 86.69 121 ALA A O 1
ATOM 933 N N . ALA A 1 122 ? 22.912 -25.504 8.959 1.00 83.31 122 ALA A N 1
ATOM 934 C CA . ALA A 1 122 ? 22.190 -24.651 9.892 1.00 83.31 122 ALA A CA 1
ATOM 935 C C . ALA A 1 122 ? 20.783 -24.255 9.419 1.00 83.31 122 ALA A C 1
ATOM 937 O O . ALA A 1 122 ? 19.977 -23.808 10.238 1.00 83.31 122 ALA A O 1
ATOM 938 N N . ALA A 1 123 ? 20.471 -24.458 8.139 1.00 79.69 123 ALA A N 1
ATOM 939 C CA . ALA A 1 123 ? 19.176 -24.149 7.547 1.00 79.69 123 ALA A CA 1
ATOM 940 C C . ALA A 1 123 ? 18.055 -24.921 8.249 1.00 79.69 123 ALA A C 1
ATOM 942 O O . ALA A 1 123 ? 17.023 -24.349 8.591 1.00 79.69 123 ALA A O 1
ATOM 943 N N . ASP A 1 124 ? 18.292 -26.194 8.573 1.00 78.25 124 ASP A N 1
ATOM 944 C CA . ASP A 1 124 ? 17.332 -27.008 9.322 1.00 78.25 124 ASP A CA 1
ATOM 945 C C . ASP A 1 124 ? 17.101 -26.476 10.739 1.00 78.25 124 ASP A C 1
ATOM 947 O O . ASP A 1 124 ? 15.963 -26.459 11.219 1.00 78.25 124 ASP A O 1
ATOM 951 N N . VAL A 1 125 ? 18.146 -25.948 11.390 1.00 76.38 125 VAL A N 1
ATOM 952 C CA . VAL A 1 125 ? 18.028 -25.341 12.722 1.00 76.38 125 VAL A CA 1
ATOM 953 C C . VAL A 1 125 ? 17.059 -24.168 12.666 1.00 76.38 125 VAL A C 1
ATOM 955 O O . VAL A 1 125 ? 16.171 -24.059 13.513 1.00 76.38 125 VAL A O 1
ATOM 958 N N . ALA A 1 126 ? 17.180 -23.312 11.655 1.00 68.62 126 ALA A N 1
ATOM 959 C CA . ALA A 1 126 ? 16.255 -22.211 11.445 1.00 68.62 126 ALA A CA 1
ATOM 960 C C . ALA A 1 126 ? 14.854 -22.686 11.057 1.00 68.62 126 ALA A C 1
ATOM 962 O O . ALA A 1 126 ? 13.877 -22.176 11.608 1.00 68.62 126 ALA A O 1
ATOM 963 N N . PHE A 1 127 ? 14.739 -23.644 10.138 1.00 71.31 127 PHE A N 1
ATOM 964 C CA . PHE A 1 127 ? 13.461 -24.103 9.596 1.00 71.31 127 PHE A CA 1
ATOM 965 C C . PHE A 1 127 ? 12.597 -24.776 10.665 1.00 71.31 127 PHE A C 1
ATOM 967 O O . PHE A 1 127 ? 11.379 -24.622 10.681 1.00 71.31 127 PHE A O 1
ATOM 974 N N . VAL A 1 128 ? 13.237 -25.474 11.600 1.00 70.56 128 VAL A N 1
ATOM 975 C CA . VAL A 1 128 ? 12.587 -26.170 12.711 1.00 70.56 128 VAL A CA 1
ATOM 976 C C . VAL A 1 128 ? 12.398 -25.221 13.897 1.00 70.56 128 VAL A C 1
ATOM 978 O O . VAL A 1 128 ? 11.288 -25.073 14.415 1.00 70.56 128 VAL A O 1
ATOM 981 N N . CYS A 1 129 ? 13.451 -24.522 14.332 1.00 69.50 129 CYS A N 1
ATOM 982 C CA . CYS A 1 129 ? 13.380 -23.710 15.547 1.00 69.50 129 CYS A CA 1
ATOM 983 C C . CYS A 1 129 ? 12.647 -22.385 15.351 1.00 69.50 129 CYS A C 1
ATOM 985 O O . CYS A 1 129 ? 12.043 -21.927 16.314 1.00 69.50 129 CYS A O 1
ATOM 987 N N . SER A 1 130 ? 12.654 -21.769 14.163 1.00 65.38 130 SER A N 1
ATOM 988 C CA . SER A 1 130 ? 12.008 -20.459 13.968 1.00 65.38 130 SER A CA 1
ATOM 989 C C . SER A 1 130 ? 10.480 -20.546 14.062 1.00 65.38 130 SER A C 1
ATOM 991 O O . SER A 1 130 ? 9.916 -19.773 14.835 1.00 65.38 130 SER A O 1
ATOM 993 N N . PRO A 1 131 ? 9.780 -21.491 13.395 1.00 57.62 131 PRO A N 1
ATOM 994 C CA . PRO A 1 131 ? 8.336 -21.654 13.569 1.00 57.62 131 PRO A CA 1
ATOM 995 C C . PRO A 1 131 ? 7.949 -22.067 14.989 1.00 57.62 131 PRO A C 1
ATOM 997 O O . PRO A 1 131 ? 6.959 -21.562 15.509 1.00 57.62 131 PRO A O 1
ATOM 1000 N N . MET A 1 132 ? 8.733 -22.932 15.646 1.00 64.94 132 MET A N 1
ATOM 1001 C CA . MET A 1 132 ? 8.483 -23.317 17.042 1.00 64.94 132 MET A CA 1
ATOM 1002 C C . MET A 1 132 ? 8.691 -22.152 18.007 1.00 64.94 132 MET A C 1
ATOM 1004 O O . MET A 1 132 ? 7.822 -21.881 18.824 1.00 64.94 132 MET A O 1
ATOM 1008 N N . TYR A 1 133 ? 9.786 -21.407 17.867 1.00 64.19 133 TYR A N 1
ATOM 1009 C CA . TYR A 1 133 ? 10.070 -20.208 18.655 1.00 64.19 133 TYR A CA 1
ATOM 1010 C C . TYR A 1 133 ? 8.988 -19.142 18.462 1.00 64.19 133 TYR A C 1
ATOM 1012 O O . TYR A 1 133 ? 8.487 -18.568 19.428 1.00 64.19 133 TYR A O 1
ATOM 1020 N N . VAL A 1 134 ? 8.570 -18.915 17.214 1.00 56.97 134 VAL A N 1
ATOM 1021 C CA . VAL A 1 134 ? 7.450 -18.030 16.887 1.00 56.97 134 VAL A CA 1
ATOM 1022 C C . VAL A 1 134 ? 6.157 -18.554 17.503 1.00 56.97 134 VAL A C 1
ATOM 1024 O O . VAL A 1 134 ? 5.423 -17.761 18.073 1.00 56.97 134 VAL A O 1
ATOM 1027 N N . ALA A 1 135 ? 5.872 -19.855 17.459 1.00 53.62 135 ALA A N 1
ATOM 1028 C CA . ALA A 1 135 ? 4.666 -20.429 18.053 1.00 53.62 135 ALA A CA 1
ATOM 1029 C C . ALA A 1 135 ? 4.655 -20.352 19.592 1.00 53.62 135 ALA A C 1
ATOM 1031 O O . ALA A 1 135 ? 3.594 -20.090 20.166 1.00 53.62 135 ALA A O 1
ATOM 1032 N N . GLU A 1 136 ? 5.806 -20.550 20.239 1.00 61.31 136 GLU A N 1
ATOM 1033 C CA . GLU A 1 136 ? 6.013 -20.467 21.692 1.00 61.31 136 GLU A CA 1
ATOM 1034 C C . GLU A 1 136 ? 5.908 -19.022 22.207 1.00 61.31 136 GLU A C 1
ATOM 1036 O O . GLU A 1 136 ? 5.375 -18.788 23.290 1.00 61.31 136 GLU A O 1
ATOM 1041 N N . ILE A 1 137 ? 6.369 -18.042 21.421 1.00 54.59 137 ILE A N 1
ATOM 1042 C CA . ILE A 1 137 ? 6.383 -16.620 21.807 1.00 54.59 137 ILE A CA 1
ATOM 1043 C C . ILE A 1 137 ? 5.151 -15.862 21.321 1.00 54.59 137 ILE A C 1
ATOM 1045 O O . ILE A 1 137 ? 4.736 -14.885 21.952 1.00 54.59 137 ILE A O 1
ATOM 1049 N N . ALA A 1 138 ? 4.540 -16.287 20.214 1.00 52.03 138 ALA A N 1
ATOM 1050 C CA . ALA A 1 138 ? 3.299 -15.711 19.726 1.00 52.03 138 ALA A CA 1
ATOM 1051 C C . ALA A 1 138 ? 2.176 -16.048 20.706 1.00 52.03 138 ALA A C 1
ATOM 1053 O O . ALA A 1 138 ? 1.510 -17.084 20.608 1.00 52.03 138 ALA A O 1
ATOM 1054 N N . HIS A 1 139 ? 1.938 -15.119 21.630 1.00 54.06 139 HIS A N 1
ATOM 1055 C CA . HIS A 1 139 ? 0.763 -15.106 22.485 1.00 54.06 139 HIS A CA 1
ATOM 1056 C C . HIS A 1 139 ? -0.483 -15.364 21.619 1.00 54.06 139 HIS A C 1
ATOM 1058 O O . HIS A 1 139 ? -0.594 -14.807 20.524 1.00 54.06 139 HIS A O 1
ATOM 1064 N N . GLN A 1 140 ? -1.448 -16.162 22.103 1.00 49.91 140 GLN A N 1
ATOM 1065 C CA . GLN A 1 140 ? -2.724 -16.439 21.402 1.00 49.91 140 GLN A CA 1
ATOM 1066 C C . GLN A 1 140 ? -3.396 -15.169 20.825 1.00 49.91 140 GLN A C 1
ATOM 1068 O O . GLN A 1 140 ? -4.039 -15.228 19.780 1.00 49.91 140 GLN A O 1
ATOM 1073 N N . LYS A 1 141 ? -3.136 -14.006 21.441 1.00 50.81 141 LYS A N 1
ATOM 1074 C CA . LYS A 1 141 ? -3.561 -12.656 21.039 1.00 50.81 141 LYS A CA 1
ATOM 1075 C C . LYS A 1 141 ? -3.021 -12.166 19.679 1.00 50.81 141 LYS A C 1
ATOM 1077 O O . LYS A 1 141 ? -3.602 -11.244 19.119 1.00 50.81 141 LYS A O 1
ATOM 1082 N N . ILE A 1 142 ? -1.930 -12.734 19.149 1.00 53.53 142 ILE A N 1
ATOM 1083 C CA . ILE A 1 142 ? -1.249 -12.269 17.917 1.00 53.53 142 ILE A CA 1
ATOM 1084 C C . ILE A 1 142 ? -1.493 -13.217 16.727 1.00 53.53 142 ILE A C 1
ATOM 1086 O O . ILE A 1 142 ? -1.396 -12.810 15.571 1.00 53.53 142 ILE A O 1
ATOM 1090 N N . ARG A 1 143 ? -1.889 -14.471 16.978 1.00 53.78 143 ARG A N 1
ATOM 1091 C CA . ARG A 1 143 ? -2.116 -15.467 15.913 1.00 53.78 143 ARG A CA 1
ATOM 1092 C C . ARG A 1 143 ? -3.253 -15.065 14.968 1.00 53.78 143 ARG A C 1
ATOM 1094 O O . ARG A 1 143 ? -3.105 -15.172 13.756 1.00 53.78 143 ARG A O 1
ATOM 1101 N N . GLY A 1 144 ? -4.347 -14.523 15.511 1.00 54.75 144 GLY A N 1
ATOM 1102 C CA . GLY A 1 144 ? -5.451 -14.015 14.689 1.00 54.75 144 GLY A CA 1
ATOM 1103 C C . GLY A 1 144 ? -5.113 -12.756 13.894 1.00 54.75 144 GLY A C 1
ATOM 1104 O O . GLY A 1 144 ? -5.644 -12.527 12.810 1.00 54.75 144 GLY A O 1
ATOM 1105 N N . PHE A 1 145 ? -4.169 -11.971 14.402 1.00 59.12 145 PHE A N 1
ATOM 1106 C CA . PHE A 1 145 ? -3.672 -10.783 13.732 1.00 59.12 145 PHE A CA 1
ATOM 1107 C C . PHE A 1 145 ? -2.802 -11.124 12.512 1.00 59.12 145 PHE A C 1
ATOM 1109 O O . PHE A 1 145 ? -3.038 -10.577 11.439 1.00 59.12 145 PHE A O 1
ATOM 1116 N N . LEU A 1 146 ? -1.856 -12.062 12.644 1.00 58.84 146 LEU A N 1
ATOM 1117 C CA . LEU A 1 146 ? -0.983 -12.465 11.532 1.00 58.84 146 LEU A CA 1
ATOM 1118 C C . LEU A 1 146 ? -1.774 -13.072 10.368 1.00 58.84 146 LEU A C 1
ATOM 1120 O O . LEU A 1 146 ? -1.505 -12.740 9.216 1.00 58.84 146 LEU A O 1
ATOM 1124 N N . ALA A 1 147 ? -2.791 -13.888 10.666 1.00 58.00 147 ALA A N 1
ATOM 1125 C CA . ALA A 1 147 ? -3.711 -14.377 9.643 1.00 58.00 147 ALA A CA 1
ATOM 1126 C C . ALA A 1 147 ? -4.412 -13.197 8.948 1.00 58.00 147 ALA A C 1
ATOM 1128 O O . ALA A 1 147 ? -4.272 -13.022 7.744 1.00 58.00 147 ALA A O 1
ATOM 1129 N N . GLY A 1 148 ? -5.032 -12.286 9.708 1.00 59.38 148 GLY A N 1
ATOM 1130 C CA . GLY A 1 148 ? -5.740 -11.118 9.163 1.00 59.38 148 GLY A CA 1
ATOM 1131 C C . GLY A 1 148 ? -4.931 -10.198 8.245 1.00 59.38 148 GLY A C 1
ATOM 1132 O O . GLY A 1 148 ? -5.522 -9.463 7.460 1.00 59.38 148 GLY A O 1
ATOM 1133 N N . THR A 1 149 ? -3.600 -10.249 8.301 1.00 72.69 149 THR A N 1
ATOM 1134 C CA . THR A 1 149 ? -2.723 -9.418 7.466 1.00 72.69 149 THR A CA 1
ATOM 1135 C C . THR A 1 149 ? -2.350 -10.025 6.110 1.00 72.69 149 THR A C 1
ATOM 1137 O O . THR A 1 149 ? -1.837 -9.308 5.253 1.00 72.69 149 THR A O 1
ATOM 1140 N N . LEU A 1 150 ? -2.642 -11.310 5.868 1.00 77.81 150 LEU A N 1
ATOM 1141 C CA . LEU A 1 150 ? -2.335 -11.969 4.590 1.00 77.81 150 LEU A CA 1
ATOM 1142 C C . LEU A 1 150 ? -3.113 -11.368 3.414 1.00 77.81 150 LEU A C 1
ATOM 1144 O O . LEU A 1 150 ? -2.585 -11.295 2.307 1.00 77.81 150 LEU A O 1
ATOM 1148 N N . ASN A 1 151 ? -4.340 -10.888 3.646 1.00 81.12 151 ASN A N 1
ATOM 1149 C CA . ASN A 1 151 ? -5.083 -10.203 2.589 1.00 81.12 151 ASN A CA 1
ATOM 1150 C C . ASN A 1 151 ? -4.404 -8.889 2.187 1.00 81.12 151 ASN A C 1
ATOM 1152 O O . ASN A 1 151 ? -4.258 -8.632 1.002 1.00 81.12 151 ASN A O 1
ATOM 1156 N N . ALA A 1 152 ? -3.898 -8.119 3.155 1.00 83.69 152 ALA A N 1
ATOM 1157 C CA . ALA A 1 152 ? -3.179 -6.878 2.872 1.00 83.69 152 ALA A CA 1
ATOM 1158 C C . ALA A 1 152 ? -1.906 -7.124 2.045 1.00 83.69 152 ALA A C 1
ATOM 1160 O O . ALA A 1 152 ? -1.591 -6.341 1.154 1.00 83.69 152 ALA A O 1
ATOM 1161 N N . LEU A 1 153 ? -1.211 -8.244 2.279 1.00 87.31 153 LEU A N 1
ATOM 1162 C CA . LEU A 1 153 ? -0.094 -8.679 1.435 1.00 87.31 153 LEU A CA 1
ATOM 1163 C C . LEU A 1 153 ? -0.541 -8.913 -0.021 1.00 87.31 153 LEU A C 1
ATOM 1165 O O . LEU A 1 153 ? 0.111 -8.441 -0.951 1.00 87.31 153 LEU A O 1
ATOM 1169 N N . SER A 1 154 ? -1.665 -9.607 -0.226 1.00 89.38 154 SER A N 1
ATOM 1170 C CA . SER A 1 154 ? -2.245 -9.828 -1.560 1.00 89.38 154 SER A CA 1
ATOM 1171 C C . SER A 1 154 ? -2.705 -8.522 -2.224 1.00 89.38 154 SER A C 1
ATOM 1173 O O . SER A 1 154 ? -2.429 -8.298 -3.403 1.00 89.38 154 SER A O 1
ATOM 1175 N N . ASP A 1 155 ? -3.346 -7.627 -1.471 1.00 89.38 155 ASP A N 1
ATOM 1176 C CA . ASP A 1 155 ? -3.790 -6.317 -1.963 1.00 89.38 155 ASP A CA 1
ATOM 1177 C C . ASP A 1 155 ? -2.589 -5.478 -2.420 1.00 89.38 155 ASP A C 1
ATOM 1179 O O . ASP A 1 155 ? -2.600 -4.913 -3.512 1.00 89.38 155 ASP A O 1
ATOM 1183 N N . GLY A 1 156 ? -1.494 -5.500 -1.655 1.00 91.00 156 GLY A N 1
ATOM 1184 C CA . GLY A 1 156 ? -0.229 -4.879 -2.034 1.00 91.00 156 GLY A CA 1
ATOM 1185 C C . GLY A 1 156 ? 0.359 -5.426 -3.337 1.00 91.00 156 GLY A C 1
ATOM 1186 O O . GLY A 1 156 ? 0.852 -4.660 -4.166 1.00 91.00 156 GLY A O 1
ATOM 1187 N N . MET A 1 157 ? 0.274 -6.744 -3.557 1.00 94.69 157 MET A N 1
ATOM 1188 C CA . MET A 1 157 ? 0.676 -7.347 -4.831 1.00 94.69 157 MET A CA 1
ATOM 1189 C C . MET A 1 157 ? -0.202 -6.850 -5.982 1.00 94.69 157 MET A C 1
ATOM 1191 O O . MET A 1 157 ? 0.325 -6.513 -7.038 1.00 94.69 157 MET A O 1
ATOM 1195 N N . HIS A 1 158 ? -1.523 -6.775 -5.797 1.00 94.69 158 HIS A N 1
ATOM 1196 C CA . HIS A 1 158 ? -2.437 -6.259 -6.817 1.00 94.69 158 HIS A CA 1
ATOM 1197 C C . HIS A 1 158 ? -2.238 -4.770 -7.108 1.00 94.69 158 HIS A C 1
ATOM 1199 O O . HIS A 1 158 ? -2.369 -4.363 -8.268 1.00 94.69 158 HIS A O 1
ATOM 1205 N N . PHE A 1 159 ? -1.927 -3.973 -6.087 1.00 93.25 159 PHE A N 1
ATOM 1206 C CA . PHE A 1 159 ? -1.688 -2.539 -6.205 1.00 93.25 159 PHE A CA 1
ATOM 1207 C C . PHE A 1 159 ? -0.490 -2.256 -7.116 1.00 93.25 159 PHE A C 1
ATOM 1209 O O . PHE A 1 159 ? -0.603 -1.466 -8.049 1.00 93.25 159 PHE A O 1
ATOM 1216 N N . ALA A 1 160 ? 0.616 -2.979 -6.920 1.00 95.75 160 ALA A N 1
ATOM 1217 C CA . ALA A 1 160 ? 1.842 -2.821 -7.703 1.00 95.75 160 ALA A CA 1
ATOM 1218 C C . ALA A 1 160 ? 1.944 -3.755 -8.928 1.00 95.75 160 ALA A C 1
ATOM 1220 O O . ALA A 1 160 ? 2.934 -3.703 -9.654 1.00 95.75 160 ALA A O 1
ATOM 1221 N N . TRP A 1 161 ? 0.943 -4.602 -9.191 1.00 95.31 161 TRP A N 1
ATOM 1222 C CA . TRP A 1 161 ? 0.976 -5.615 -10.258 1.00 95.31 161 TRP A CA 1
ATOM 1223 C C . TRP A 1 161 ? 1.197 -5.037 -11.658 1.00 95.31 161 TRP A C 1
ATOM 1225 O O . TRP A 1 161 ? 1.904 -5.646 -12.466 1.00 95.31 161 TRP A O 1
ATOM 1235 N N . SER A 1 162 ? 0.613 -3.873 -11.953 1.00 94.50 162 SER A N 1
ATOM 1236 C CA . SER A 1 162 ? 0.699 -3.246 -13.276 1.00 94.50 162 SER A CA 1
ATOM 1237 C C . SER A 1 162 ? 2.132 -2.863 -13.642 1.00 94.50 162 SER A C 1
ATOM 1239 O O . SER A 1 162 ? 2.543 -3.092 -14.776 1.00 94.50 162 SER A O 1
ATOM 1241 N N . ALA A 1 163 ? 2.923 -2.390 -12.677 1.00 95.44 163 ALA A N 1
ATOM 1242 C CA . ALA A 1 163 ? 4.256 -1.852 -12.928 1.00 95.44 163 ALA A CA 1
ATOM 1243 C C . ALA A 1 163 ? 5.187 -2.847 -13.642 1.00 95.44 163 ALA A C 1
ATOM 1245 O O . ALA A 1 163 ? 5.687 -2.506 -14.709 1.00 95.44 163 ALA A O 1
ATOM 1246 N N . PRO A 1 164 ? 5.434 -4.062 -13.121 1.00 94.19 164 PRO A N 1
ATOM 1247 C CA . PRO A 1 164 ? 6.266 -5.045 -13.806 1.00 94.19 164 PRO A CA 1
ATOM 1248 C C . PRO A 1 164 ? 5.533 -5.749 -14.956 1.00 94.19 164 PRO A C 1
ATOM 1250 O O . PRO A 1 164 ? 6.176 -6.184 -15.909 1.00 94.19 164 PRO A O 1
ATOM 1253 N N . THR A 1 165 ? 4.204 -5.878 -14.885 1.00 93.12 165 THR A N 1
ATOM 1254 C CA . THR A 1 165 ? 3.444 -6.732 -15.810 1.00 93.12 165 THR A CA 1
ATOM 1255 C C . THR A 1 165 ? 3.110 -6.032 -17.123 1.00 93.12 165 THR A C 1
ATOM 1257 O O . THR A 1 165 ? 3.216 -6.651 -18.178 1.00 93.12 165 THR A O 1
ATOM 1260 N N . ILE A 1 166 ? 2.764 -4.742 -17.103 1.00 92.50 166 ILE A N 1
ATOM 1261 C CA . ILE A 1 166 ? 2.404 -3.989 -18.314 1.00 92.50 166 ILE A CA 1
ATOM 1262 C C . ILE A 1 166 ? 3.541 -3.984 -19.350 1.00 92.50 166 ILE A C 1
ATOM 1264 O O . ILE A 1 166 ? 3.275 -4.338 -20.500 1.00 92.50 166 ILE A O 1
ATOM 1268 N N . PRO A 1 167 ? 4.814 -3.713 -18.991 1.00 91.44 167 PRO A N 1
ATOM 1269 C CA . PRO A 1 167 ? 5.921 -3.813 -19.943 1.00 91.44 167 PRO A CA 1
ATOM 1270 C C . PRO A 1 167 ? 6.113 -5.214 -20.539 1.00 91.44 167 PRO A C 1
ATOM 1272 O O . PRO A 1 167 ? 6.655 -5.339 -21.633 1.00 91.44 167 PRO A O 1
ATOM 1275 N N . ILE A 1 168 ? 5.700 -6.273 -19.832 1.00 91.00 168 ILE A N 1
ATOM 1276 C CA . ILE A 1 168 ? 5.740 -7.652 -20.341 1.00 91.00 168 ILE A CA 1
ATOM 1277 C C . ILE A 1 168 ? 4.579 -7.889 -21.312 1.00 91.00 168 ILE A C 1
ATOM 1279 O O . ILE A 1 168 ? 4.788 -8.460 -22.379 1.00 91.00 168 ILE A O 1
ATOM 1283 N N . LEU A 1 169 ? 3.376 -7.415 -20.978 1.00 91.12 169 LEU A N 1
ATOM 1284 C CA . LEU A 1 169 ? 2.184 -7.566 -21.816 1.00 91.12 169 LEU A CA 1
ATOM 1285 C C . LEU A 1 169 ? 2.259 -6.765 -23.125 1.00 91.12 169 LEU A C 1
ATOM 1287 O O . LEU A 1 169 ? 1.690 -7.181 -24.131 1.00 91.12 169 LEU A O 1
ATOM 1291 N N . MET A 1 170 ? 3.003 -5.656 -23.134 1.00 89.75 170 MET A N 1
ATOM 1292 C CA . MET A 1 170 ? 3.261 -4.849 -24.334 1.00 89.75 170 MET A CA 1
ATOM 1293 C C . MET A 1 170 ? 4.235 -5.506 -25.324 1.00 89.75 170 MET A C 1
ATOM 1295 O O . MET A 1 170 ? 4.418 -5.001 -26.433 1.00 89.75 170 MET A O 1
ATOM 1299 N N . ARG A 1 171 ? 4.892 -6.616 -24.961 1.00 89.69 171 ARG A N 1
ATOM 1300 C CA . ARG A 1 171 ? 5.852 -7.267 -25.861 1.00 89.69 171 ARG A CA 1
ATOM 1301 C C . ARG A 1 171 ? 5.151 -7.976 -27.033 1.00 89.69 171 ARG A C 1
ATOM 1303 O O . ARG A 1 171 ? 4.055 -8.522 -26.867 1.00 89.69 171 ARG A O 1
ATOM 1310 N N . PRO A 1 172 ? 5.790 -8.060 -28.219 1.00 84.19 172 PRO A N 1
ATOM 1311 C CA . PRO A 1 172 ? 5.218 -8.737 -29.387 1.00 84.19 172 PRO A CA 1
ATOM 1312 C C . PRO A 1 172 ? 4.948 -10.236 -29.199 1.00 84.19 172 PRO A C 1
ATOM 1314 O O . PRO A 1 172 ? 4.150 -10.804 -29.940 1.00 84.19 172 PRO A O 1
ATOM 1317 N N . ASP A 1 173 ? 5.570 -10.882 -28.221 1.00 85.25 173 ASP A N 1
ATOM 1318 C CA . ASP A 1 173 ? 5.405 -12.297 -27.874 1.00 85.25 173 ASP A CA 1
ATOM 1319 C C . ASP A 1 173 ? 4.424 -12.527 -26.710 1.00 85.25 173 ASP A C 1
ATOM 1321 O O . ASP A 1 173 ? 4.178 -13.674 -26.335 1.00 85.25 173 ASP A O 1
ATOM 1325 N N . SER A 1 174 ? 3.829 -11.463 -26.153 1.00 85.31 174 SER A N 1
ATOM 1326 C CA . SER A 1 174 ? 2.865 -11.588 -25.059 1.00 85.31 174 SER A CA 1
ATOM 1327 C C . SER A 1 174 ? 1.655 -12.444 -25.466 1.00 85.31 174 SER A C 1
ATOM 1329 O O . SER A 1 174 ? 1.084 -12.213 -26.542 1.00 85.31 174 SER A O 1
ATOM 1331 N N . PRO A 1 175 ? 1.213 -13.383 -24.600 1.00 77.00 175 PRO A N 1
ATOM 1332 C CA . PRO A 1 175 ? 0.017 -14.190 -24.835 1.00 77.00 175 PRO A CA 1
ATOM 1333 C C . PRO A 1 175 ? -1.269 -13.355 -24.816 1.00 77.00 175 PRO A C 1
ATOM 1335 O O . PRO A 1 175 ? -2.246 -13.745 -25.444 1.00 77.00 175 PRO A O 1
ATOM 1338 N N . ILE A 1 176 ? -1.263 -12.209 -24.125 1.00 87.56 176 ILE A N 1
ATOM 1339 C CA . ILE A 1 176 ? -2.386 -11.270 -24.065 1.00 87.56 176 ILE A CA 1
ATOM 1340 C C . ILE A 1 176 ? -1.951 -10.000 -24.785 1.00 87.56 176 ILE A C 1
ATOM 1342 O O . ILE A 1 176 ? -1.023 -9.314 -24.349 1.00 87.56 176 ILE A O 1
ATOM 1346 N N . LYS A 1 177 ? -2.609 -9.692 -25.901 1.00 85.25 177 LYS A N 1
ATOM 1347 C CA . LYS A 1 177 ? -2.359 -8.462 -26.653 1.00 85.25 177 LYS A CA 1
ATOM 1348 C C . LYS A 1 177 ? -3.078 -7.304 -25.979 1.00 85.25 177 LYS A C 1
ATOM 1350 O O . LYS A 1 177 ? -4.293 -7.353 -25.827 1.00 85.25 177 LYS A O 1
ATOM 1355 N N . ILE A 1 178 ? -2.315 -6.286 -25.594 1.00 91.12 178 ILE A N 1
ATOM 1356 C CA . ILE A 1 178 ? -2.837 -5.039 -25.037 1.00 91.12 178 ILE A CA 1
ATOM 1357 C C . ILE A 1 178 ? -2.341 -3.851 -25.863 1.00 91.12 178 ILE A C 1
ATOM 1359 O O . ILE A 1 178 ? -1.280 -3.901 -26.486 1.00 91.12 178 ILE A O 1
ATOM 1363 N N . THR A 1 179 ? -3.131 -2.789 -25.874 1.00 89.94 179 THR A N 1
ATOM 1364 C CA . THR A 1 179 ? -2.845 -1.494 -26.491 1.00 89.94 179 THR A CA 1
ATOM 1365 C C . THR A 1 179 ? -2.540 -0.446 -25.421 1.00 89.94 179 THR A C 1
ATOM 1367 O O . THR A 1 179 ? -2.805 -0.648 -24.236 1.00 89.94 179 THR A O 1
ATOM 1370 N N . GLU A 1 180 ? -2.039 0.722 -25.824 1.00 85.25 180 GLU A N 1
ATOM 1371 C CA . GLU A 1 180 ? -1.800 1.839 -24.895 1.00 85.25 180 GLU A CA 1
ATOM 1372 C C . GLU A 1 180 ? -3.077 2.310 -24.184 1.00 85.25 180 GLU A C 1
ATOM 1374 O O . GLU A 1 180 ? -3.035 2.703 -23.021 1.00 85.25 180 GLU A O 1
ATOM 1379 N N . LYS A 1 181 ? -4.240 2.211 -24.841 1.00 87.88 181 LYS A N 1
ATOM 1380 C CA . LYS A 1 181 ? -5.530 2.518 -24.205 1.00 87.88 181 LYS A CA 1
ATOM 1381 C C . LYS A 1 181 ? -5.864 1.517 -23.105 1.00 87.88 181 LYS A C 1
ATOM 1383 O O . LYS A 1 181 ? -6.462 1.889 -22.097 1.00 87.88 181 LYS A O 1
ATOM 1388 N N . ASP A 1 182 ? -5.461 0.264 -23.281 1.00 91.44 182 ASP A N 1
ATOM 1389 C CA . ASP A 1 182 ? -5.769 -0.794 -22.330 1.00 91.44 182 ASP A CA 1
ATOM 1390 C C . ASP A 1 182 ? -4.979 -0.633 -21.032 1.00 91.44 182 ASP A C 1
ATOM 1392 O O . ASP A 1 182 ? -5.524 -0.907 -19.966 1.00 91.44 182 ASP A O 1
ATOM 1396 N N . ILE A 1 183 ? -3.746 -0.113 -21.108 1.00 88.62 183 ILE A N 1
ATOM 1397 C CA . ILE A 1 183 ? -2.921 0.268 -19.946 1.00 88.62 183 ILE A CA 1
ATOM 1398 C C . ILE A 1 183 ? -3.723 1.180 -19.017 1.00 88.62 183 ILE A C 1
ATOM 1400 O O . ILE A 1 183 ? -3.878 0.877 -17.835 1.00 88.62 183 ILE A O 1
ATOM 1404 N N . VAL A 1 184 ? -4.297 2.253 -19.570 1.00 88.75 184 VAL A N 1
ATOM 1405 C CA . VAL A 1 184 ? -5.071 3.235 -18.801 1.00 88.75 184 VAL A CA 1
ATOM 1406 C C . VAL A 1 184 ? -6.220 2.555 -18.061 1.00 88.75 184 VAL A C 1
ATOM 1408 O O . VAL A 1 184 ? -6.378 2.739 -16.855 1.00 88.75 184 VAL A O 1
ATOM 1411 N N . TRP A 1 185 ? -7.000 1.724 -18.753 1.00 90.94 185 TRP A N 1
ATOM 1412 C CA . TRP A 1 185 ? -8.161 1.064 -18.157 1.00 90.94 185 TRP A CA 1
ATOM 1413 C C . TRP A 1 185 ? -7.796 -0.018 -17.136 1.00 90.94 185 TRP A C 1
ATOM 1415 O O . TRP A 1 185 ? -8.479 -0.135 -16.121 1.00 90.94 185 TRP A O 1
ATOM 1425 N N . LEU A 1 186 ? -6.705 -0.765 -17.337 1.00 91.94 186 LEU A N 1
ATOM 1426 C CA . LEU A 1 186 ? -6.231 -1.773 -16.377 1.00 91.94 186 LEU A CA 1
ATOM 1427 C C . LEU A 1 186 ? -5.850 -1.161 -15.022 1.00 91.94 186 LEU A C 1
ATOM 1429 O O . LEU A 1 186 ? -6.048 -1.783 -13.969 1.00 91.94 186 LEU A O 1
ATOM 1433 N N . GLU A 1 187 ? -5.306 0.052 -15.044 1.00 89.88 187 GLU A N 1
ATOM 1434 C CA . GLU A 1 187 ? -4.914 0.772 -13.837 1.00 89.88 187 GLU A CA 1
ATOM 1435 C C . GLU A 1 187 ? -6.093 1.526 -13.213 1.00 89.88 187 GLU A C 1
ATOM 1437 O O . GLU A 1 187 ? -6.337 1.404 -12.009 1.00 89.88 187 GLU A O 1
ATOM 1442 N N . VAL A 1 188 ? -6.872 2.237 -14.037 1.00 89.31 188 VAL A N 1
ATOM 1443 C CA . VAL A 1 188 ? -8.048 3.003 -13.602 1.00 89.31 188 VAL A CA 1
ATOM 1444 C C . VAL A 1 188 ? -9.121 2.090 -13.014 1.00 89.31 188 VAL A C 1
ATOM 1446 O O . VAL A 1 188 ? -9.658 2.424 -11.963 1.00 89.31 188 VAL A O 1
ATOM 1449 N N . PHE A 1 189 ? -9.434 0.938 -13.623 1.00 91.81 189 PHE A N 1
ATOM 1450 C CA . PHE A 1 189 ? -10.502 0.056 -13.127 1.00 91.81 189 PHE A CA 1
ATOM 1451 C C . PHE A 1 189 ? -10.251 -0.454 -11.715 1.00 91.81 189 PHE A C 1
ATOM 1453 O O . PHE A 1 189 ? -11.195 -0.528 -10.934 1.00 91.81 189 PHE A O 1
ATOM 1460 N N . TYR A 1 190 ? -9.002 -0.740 -11.354 1.00 91.44 190 TYR A N 1
ATOM 1461 C CA . TYR A 1 190 ? -8.686 -1.148 -9.990 1.00 91.44 190 TYR A CA 1
ATOM 1462 C C . TYR A 1 190 ? -9.025 -0.045 -8.973 1.00 91.44 190 TYR A C 1
ATOM 1464 O O . TYR A 1 190 ? -9.717 -0.310 -7.994 1.00 91.44 190 TYR A O 1
ATOM 1472 N N . MET A 1 191 ? -8.605 1.202 -9.219 1.00 89.25 191 MET A N 1
ATOM 1473 C CA . MET A 1 191 ? -8.877 2.312 -8.288 1.00 89.25 191 MET A CA 1
ATOM 1474 C C . MET A 1 191 ? -10.352 2.718 -8.296 1.00 89.25 191 MET A C 1
ATOM 1476 O O . MET A 1 191 ? -10.957 2.931 -7.244 1.00 89.25 191 MET A O 1
ATOM 1480 N N . LEU A 1 192 ? -10.947 2.781 -9.489 1.00 90.38 192 LEU A N 1
ATOM 1481 C CA . LEU A 1 192 ? -12.325 3.210 -9.687 1.00 90.38 192 LEU A CA 1
ATOM 1482 C C . LEU A 1 192 ? -13.302 2.251 -9.011 1.00 90.38 192 LEU A C 1
ATOM 1484 O O . LEU A 1 192 ? -14.240 2.697 -8.355 1.00 90.38 192 LEU A O 1
ATOM 1488 N N . PHE A 1 193 ? -13.083 0.940 -9.136 1.00 91.31 193 PHE A N 1
ATOM 1489 C CA . PHE A 1 193 ? -13.936 -0.038 -8.469 1.00 91.31 193 PHE A CA 1
ATOM 1490 C C . PHE A 1 193 ? -13.664 -0.152 -6.969 1.00 91.31 193 PHE A C 1
ATOM 1492 O O . PHE A 1 193 ? -14.567 -0.576 -6.254 1.00 91.31 193 PHE A O 1
ATOM 1499 N N . GLY A 1 194 ? -12.508 0.304 -6.475 1.00 86.81 194 GLY A N 1
ATOM 1500 C CA . GLY A 1 194 ? -12.338 0.595 -5.049 1.00 86.81 194 GLY A CA 1
ATOM 1501 C C . GLY A 1 194 ? -13.349 1.643 -4.575 1.00 86.81 194 GLY A C 1
ATOM 1502 O O . GLY A 1 194 ? -14.147 1.377 -3.684 1.00 86.81 194 GLY A O 1
ATOM 1503 N N . PHE A 1 195 ? -13.443 2.778 -5.278 1.00 86.31 195 PHE A N 1
ATOM 1504 C CA . PHE A 1 195 ? -14.440 3.816 -4.974 1.00 86.31 195 PHE A CA 1
ATOM 1505 C C . PHE A 1 195 ? -15.892 3.331 -5.127 1.00 86.31 195 PHE A C 1
ATOM 1507 O O . PHE A 1 195 ? -16.726 3.558 -4.250 1.00 86.31 195 PHE A O 1
ATOM 1514 N N . VAL A 1 196 ? -16.214 2.633 -6.221 1.00 87.00 196 VAL A N 1
ATOM 1515 C CA . VAL A 1 196 ? -17.559 2.059 -6.434 1.00 87.00 196 VAL A CA 1
ATOM 1516 C C . VAL A 1 196 ? -17.870 0.956 -5.408 1.00 87.00 196 VAL A C 1
ATOM 1518 O O . VAL A 1 196 ? -19.040 0.698 -5.124 1.00 87.00 196 VAL A O 1
ATOM 1521 N N . GLY A 1 197 ? -16.844 0.341 -4.814 1.00 84.62 197 GLY A N 1
ATOM 1522 C CA . GLY A 1 197 ? -16.937 -0.664 -3.758 1.00 84.62 197 GLY A CA 1
ATOM 1523 C C . GLY A 1 197 ? -17.375 -0.118 -2.396 1.00 84.62 197 GLY A C 1
ATOM 1524 O O . GLY A 1 197 ? -17.975 -0.865 -1.625 1.00 84.62 197 GLY A O 1
ATOM 1525 N N . LEU A 1 198 ? -17.206 1.179 -2.116 1.00 84.69 198 LEU A N 1
ATOM 1526 C CA . LEU A 1 198 ? -17.486 1.768 -0.795 1.00 84.69 198 LEU A CA 1
ATOM 1527 C C . LEU A 1 198 ? -18.893 1.471 -0.237 1.00 84.69 198 LEU A C 1
ATOM 1529 O O . LEU A 1 198 ? -19.007 1.106 0.938 1.00 84.69 198 LEU A O 1
ATOM 1533 N N . PRO A 1 199 ? -20.001 1.574 -1.007 1.00 87.56 199 PRO A N 1
ATOM 1534 C CA . PRO A 1 199 ? -21.325 1.222 -0.493 1.00 87.56 199 PRO A CA 1
ATOM 1535 C C . PRO A 1 199 ? -21.430 -0.260 -0.109 1.00 87.56 199 PRO A C 1
ATOM 1537 O O . PRO A 1 199 ? -22.092 -0.597 0.877 1.00 87.56 199 PRO A O 1
ATOM 1540 N N . ILE A 1 200 ? -20.753 -1.138 -0.859 1.00 87.62 200 ILE A N 1
ATOM 1541 C CA . ILE A 1 200 ? -20.674 -2.575 -0.577 1.00 87.62 200 ILE A CA 1
ATOM 1542 C C . ILE A 1 200 ? -19.887 -2.785 0.720 1.00 87.62 200 ILE A C 1
ATOM 1544 O O . ILE A 1 200 ? -20.372 -3.481 1.612 1.00 87.62 200 ILE A O 1
ATOM 1548 N N . THR A 1 201 ? -18.745 -2.117 0.882 1.00 84.56 201 THR A N 1
ATOM 1549 C CA . THR A 1 201 ? -17.927 -2.139 2.102 1.00 84.56 201 THR A CA 1
ATOM 1550 C C . THR A 1 201 ? -18.727 -1.742 3.339 1.00 84.56 201 THR A C 1
ATOM 1552 O O . THR A 1 201 ? -18.784 -2.493 4.317 1.00 84.56 201 THR A O 1
ATOM 1555 N N . ILE A 1 202 ? -19.437 -0.610 3.283 1.00 84.44 202 ILE A N 1
ATOM 1556 C CA . ILE A 1 202 ? -20.288 -0.131 4.383 1.00 84.44 202 ILE A CA 1
ATOM 1557 C C . ILE A 1 202 ? -21.391 -1.146 4.701 1.00 84.44 202 ILE A C 1
ATOM 1559 O O . ILE A 1 202 ? -21.680 -1.413 5.873 1.00 84.44 202 ILE A O 1
ATOM 1563 N N . TYR A 1 203 ? -22.030 -1.709 3.674 1.00 87.88 203 TYR A N 1
ATOM 1564 C CA . TYR A 1 203 ? -23.094 -2.689 3.849 1.00 87.88 203 TYR A CA 1
ATOM 1565 C C . TYR A 1 203 ? -22.585 -3.975 4.508 1.00 87.88 203 TYR A C 1
ATOM 1567 O O . TYR A 1 203 ? -23.168 -4.426 5.499 1.00 87.88 203 TYR A O 1
ATOM 1575 N N . LEU A 1 204 ? -21.490 -4.547 4.000 1.00 86.56 204 LEU A N 1
ATOM 1576 C CA . LEU A 1 204 ? -20.911 -5.788 4.512 1.00 86.56 204 LEU A CA 1
ATOM 1577 C C . LEU A 1 204 ? -20.436 -5.613 5.963 1.00 86.56 204 LEU A C 1
ATOM 1579 O O . LEU A 1 204 ? -20.887 -6.355 6.846 1.00 86.56 204 LEU A O 1
ATOM 1583 N N . ALA A 1 205 ? -19.655 -4.566 6.249 1.00 82.62 205 ALA A N 1
ATOM 1584 C CA . ALA A 1 205 ? -19.098 -4.314 7.580 1.00 82.62 205 ALA A CA 1
ATOM 1585 C C . ALA A 1 205 ? -20.178 -4.190 8.673 1.00 82.62 205 ALA A C 1
ATOM 1587 O O . ALA A 1 205 ? -19.984 -4.628 9.815 1.00 82.62 205 ALA A O 1
ATOM 1588 N N . ASN A 1 206 ? -21.337 -3.616 8.327 1.00 85.00 206 ASN A N 1
ATOM 1589 C CA . ASN A 1 206 ? -22.460 -3.419 9.246 1.00 85.00 206 ASN A CA 1
ATOM 1590 C C . ASN A 1 206 ? -23.434 -4.604 9.295 1.00 85.00 206 ASN A C 1
ATOM 1592 O O . ASN A 1 206 ? -24.051 -4.858 10.339 1.00 85.00 206 ASN A O 1
ATOM 1596 N N . LYS A 1 207 ? -23.631 -5.320 8.182 1.00 89.44 207 LYS A N 1
ATOM 1597 C CA . LYS A 1 207 ? -24.597 -6.421 8.110 1.00 89.44 207 LYS A CA 1
ATOM 1598 C C . LYS A 1 207 ? -24.010 -7.728 8.622 1.00 89.44 207 LYS A C 1
ATOM 1600 O O . LYS A 1 207 ? -24.624 -8.341 9.495 1.00 89.44 207 LYS A O 1
ATOM 1605 N N . ILE A 1 208 ? -22.862 -8.139 8.084 1.00 90.44 208 ILE A N 1
ATOM 1606 C CA . ILE A 1 208 ? -22.290 -9.471 8.323 1.00 90.44 208 ILE A CA 1
ATOM 1607 C C . ILE A 1 208 ? -21.132 -9.468 9.324 1.00 90.44 208 ILE A C 1
ATOM 1609 O O . ILE A 1 208 ? -20.825 -10.530 9.855 1.00 90.44 208 ILE A O 1
ATOM 1613 N N . GLY A 1 209 ? -20.570 -8.298 9.638 1.00 87.00 209 GLY A N 1
ATOM 1614 C CA . GLY A 1 209 ? -19.458 -8.149 10.581 1.00 87.00 209 GLY A CA 1
ATOM 1615 C C . GLY A 1 209 ? -18.119 -7.970 9.872 1.00 87.00 209 GLY A C 1
ATOM 1616 O O . GLY A 1 209 ? -18.052 -8.004 8.642 1.00 87.00 209 GLY A O 1
ATOM 1617 N N . ARG A 1 210 ? -17.051 -7.701 10.628 1.00 82.00 210 ARG A N 1
ATOM 1618 C CA . ARG A 1 210 ? -15.757 -7.308 10.048 1.00 82.00 210 ARG A CA 1
ATOM 1619 C C . ARG A 1 210 ? -15.003 -8.541 9.563 1.00 82.00 210 ARG A C 1
ATOM 1621 O O . ARG A 1 210 ? -14.520 -8.543 8.435 1.00 82.00 210 ARG A O 1
ATOM 1628 N N . GLN A 1 211 ? -14.981 -9.603 10.369 1.00 85.31 211 GLN A N 1
ATOM 1629 C CA . GLN A 1 211 ? -14.331 -10.871 10.037 1.00 85.31 211 GLN A CA 1
ATOM 1630 C C . GLN A 1 211 ? -14.925 -11.473 8.758 1.00 85.31 211 GLN A C 1
ATOM 1632 O O . GLN A 1 211 ? -14.195 -11.790 7.818 1.00 85.31 211 GLN A O 1
ATOM 1637 N N . LYS A 1 212 ? -16.257 -11.537 8.658 1.00 89.38 212 LYS A N 1
ATOM 1638 C CA . LYS A 1 212 ? -16.909 -12.078 7.454 1.00 89.38 212 LYS A CA 1
ATOM 1639 C C . LYS A 1 212 ? -16.717 -11.197 6.223 1.00 89.38 212 LYS A C 1
ATOM 1641 O O . LYS A 1 212 ? -16.611 -11.724 5.121 1.00 89.38 212 LYS A O 1
ATOM 1646 N N . SER A 1 213 ? -16.643 -9.878 6.395 1.00 88.69 213 SER A N 1
ATOM 1647 C CA . SER A 1 213 ? -16.368 -8.960 5.281 1.00 88.69 213 SER A CA 1
ATOM 1648 C C . SER A 1 213 ? -14.974 -9.186 4.694 1.00 88.69 213 SER A C 1
ATOM 1650 O O . SER A 1 213 ? -14.838 -9.268 3.477 1.00 88.69 213 SER A O 1
ATOM 1652 N N . VAL A 1 214 ? -13.959 -9.394 5.541 1.00 86.25 214 VAL A N 1
ATOM 1653 C CA . VAL A 1 214 ? -12.600 -9.743 5.087 1.00 86.25 214 VAL A CA 1
ATOM 1654 C C . VAL A 1 214 ? -12.576 -11.098 4.369 1.00 86.25 214 VAL A C 1
ATOM 1656 O O . VAL A 1 214 ? -11.870 -11.234 3.373 1.00 86.25 214 VAL A O 1
ATOM 1659 N N . LEU A 1 215 ? -13.372 -12.088 4.798 1.00 86.38 215 LEU A N 1
ATOM 1660 C CA . LEU A 1 215 ? -13.501 -13.364 4.073 1.00 86.38 215 LEU A CA 1
ATOM 1661 C C . LEU A 1 215 ? -14.126 -13.191 2.684 1.00 86.38 215 LEU A C 1
ATOM 1663 O O . LEU A 1 215 ? -13.652 -13.799 1.729 1.00 86.38 215 LEU A O 1
ATOM 1667 N N . VAL A 1 216 ? -15.161 -12.354 2.555 1.00 91.94 216 VAL A N 1
ATOM 1668 C CA . VAL A 1 216 ? -15.777 -12.037 1.254 1.00 91.94 216 VAL A CA 1
ATOM 1669 C C . VAL A 1 216 ? -14.778 -11.323 0.338 1.00 91.94 216 VAL A C 1
ATOM 1671 O O . VAL A 1 216 ? -14.668 -11.678 -0.838 1.00 91.94 216 VAL A O 1
ATOM 1674 N N . ALA A 1 217 ? -14.011 -10.372 0.876 1.00 89.19 217 ALA A N 1
ATOM 1675 C CA . ALA A 1 217 ? -12.932 -9.707 0.148 1.00 89.19 217 ALA A CA 1
ATOM 1676 C C . ALA A 1 217 ? -11.860 -10.707 -0.310 1.00 89.19 217 ALA A C 1
ATOM 1678 O O . ALA A 1 217 ? -11.522 -10.749 -1.489 1.00 89.19 217 ALA A O 1
ATOM 1679 N N . SER A 1 218 ? -11.414 -11.589 0.590 1.00 87.38 218 SER A N 1
ATOM 1680 C CA . SER A 1 218 ? -10.429 -12.635 0.287 1.00 87.38 218 SER A CA 1
ATOM 1681 C C . SER A 1 218 ? -10.948 -13.584 -0.801 1.00 87.38 218 SER A C 1
ATOM 1683 O O . SER A 1 218 ? -10.251 -13.863 -1.768 1.00 87.38 218 SER A O 1
ATOM 1685 N N . ALA A 1 219 ? -12.203 -14.036 -0.722 1.00 92.75 219 ALA A N 1
ATOM 1686 C CA . ALA A 1 219 ? -12.799 -14.894 -1.748 1.00 92.75 219 ALA A CA 1
ATOM 1687 C C . ALA A 1 219 ? -12.882 -14.197 -3.118 1.00 92.75 219 ALA A C 1
ATOM 1689 O O . ALA A 1 219 ? -12.605 -14.809 -4.148 1.00 92.75 219 ALA A O 1
ATOM 1690 N N . THR A 1 220 ? -13.208 -12.904 -3.134 1.00 94.19 220 THR A N 1
ATOM 1691 C CA . THR A 1 220 ? -13.252 -12.104 -4.367 1.00 94.19 220 THR A CA 1
ATOM 1692 C C . THR A 1 220 ? -11.848 -11.894 -4.946 1.00 94.19 220 THR A C 1
ATOM 1694 O O . THR A 1 220 ? -11.658 -12.023 -6.154 1.00 94.19 220 THR A O 1
ATOM 1697 N N . SER A 1 221 ? -10.853 -11.653 -4.087 1.00 92.25 221 SER A N 1
ATOM 1698 C CA . SER A 1 221 ? -9.432 -11.548 -4.449 1.00 92.25 221 SER A CA 1
ATOM 1699 C C . SER A 1 221 ? -8.897 -12.860 -5.040 1.00 92.25 221 SER A C 1
ATOM 1701 O O . SER A 1 221 ? -8.228 -12.847 -6.072 1.00 92.25 221 SER A O 1
ATOM 1703 N N . LEU A 1 222 ? -9.284 -14.013 -4.475 1.00 92.00 222 LEU A N 1
ATOM 1704 C CA . LEU A 1 222 ? -8.948 -15.335 -5.013 1.00 92.00 222 LEU A CA 1
ATOM 1705 C C . LEU A 1 222 ? -9.467 -15.506 -6.446 1.00 92.00 222 LEU A C 1
ATOM 1707 O O . LEU A 1 222 ? -8.713 -15.917 -7.327 1.00 92.00 222 LEU A O 1
ATOM 1711 N N . ILE A 1 223 ? -10.737 -15.162 -6.690 1.00 95.75 223 ILE A N 1
ATOM 1712 C CA . ILE A 1 223 ? -11.323 -15.198 -8.038 1.00 95.75 223 ILE A CA 1
ATOM 1713 C C . ILE A 1 223 ? -10.561 -14.246 -8.969 1.00 95.75 223 ILE A C 1
ATOM 1715 O O . ILE A 1 223 ? -10.243 -14.621 -10.094 1.00 95.75 223 ILE A O 1
ATOM 1719 N N . GLY A 1 224 ? -10.209 -13.053 -8.488 1.00 95.38 224 GLY A N 1
ATOM 1720 C CA . GLY A 1 224 ? -9.388 -12.089 -9.216 1.00 95.38 224 GLY A CA 1
ATOM 1721 C C . GLY A 1 224 ? -8.041 -12.657 -9.662 1.00 95.38 224 GLY A C 1
ATOM 1722 O O . GLY A 1 224 ? -7.701 -12.566 -10.840 1.00 95.38 224 GLY A O 1
ATOM 1723 N N . TRP A 1 225 ? -7.289 -13.298 -8.764 1.00 93.56 225 TRP A N 1
ATOM 1724 C CA . TRP A 1 225 ? -6.031 -13.950 -9.135 1.00 93.56 225 TRP A CA 1
ATOM 1725 C C . TRP A 1 225 ? -6.228 -15.111 -10.109 1.00 93.56 225 TRP A C 1
ATOM 1727 O O . TRP A 1 225 ? -5.446 -15.236 -11.049 1.00 93.56 225 TRP A O 1
ATOM 1737 N N . ILE A 1 226 ? -7.275 -15.925 -9.944 1.00 93.12 226 ILE A N 1
ATOM 1738 C CA . ILE A 1 226 ? -7.593 -16.996 -10.901 1.00 93.12 226 ILE A CA 1
ATOM 1739 C C . ILE A 1 226 ? -7.839 -16.400 -12.289 1.00 93.12 226 ILE A C 1
ATOM 1741 O O . ILE A 1 226 ? -7.217 -16.848 -13.249 1.00 93.12 226 ILE A O 1
ATOM 1745 N N . LEU A 1 227 ? -8.669 -15.356 -12.388 1.00 95.00 227 LEU A N 1
ATOM 1746 C CA . LEU A 1 227 ? -8.964 -14.671 -13.648 1.00 95.00 227 LEU A CA 1
ATOM 1747 C C . LEU A 1 227 ? -7.703 -14.082 -14.293 1.00 95.00 227 LEU A C 1
ATOM 1749 O O . LEU A 1 227 ? -7.506 -14.270 -15.488 1.00 95.00 227 LEU A O 1
ATOM 1753 N N . ILE A 1 228 ? -6.822 -13.436 -13.519 1.00 93.31 228 ILE A N 1
ATOM 1754 C CA . ILE A 1 228 ? -5.536 -12.930 -14.036 1.00 93.31 228 ILE A CA 1
ATOM 1755 C C . ILE A 1 228 ? -4.652 -14.088 -14.522 1.00 93.31 228 ILE A C 1
ATOM 1757 O O . ILE A 1 228 ? -4.000 -13.970 -15.556 1.00 93.31 228 ILE A O 1
ATOM 1761 N N . GLY A 1 229 ? 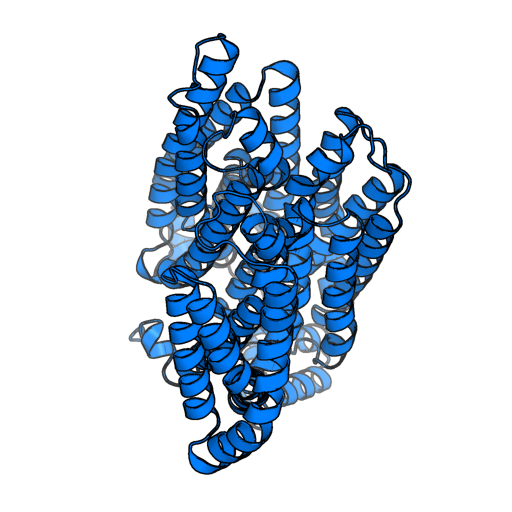-4.624 -15.211 -13.799 1.00 90.06 229 GLY A N 1
ATOM 1762 C CA . GLY A 1 229 ? -3.797 -16.372 -14.132 1.00 90.06 229 GLY A CA 1
ATOM 1763 C C . GLY A 1 229 ? -4.232 -17.114 -15.398 1.00 90.06 229 GLY A C 1
ATOM 1764 O O . GLY A 1 229 ? -3.374 -17.621 -16.124 1.00 90.06 229 GLY A O 1
ATOM 1765 N N . VAL A 1 230 ? -5.541 -17.169 -15.671 1.00 91.00 230 VAL A N 1
ATOM 1766 C CA . VAL A 1 230 ? -6.111 -17.851 -16.850 1.00 91.00 230 VAL A CA 1
ATOM 1767 C C . VAL A 1 230 ? -6.394 -16.917 -18.026 1.00 91.00 230 VAL A C 1
ATOM 1769 O O . VAL A 1 230 ? -6.812 -17.399 -19.075 1.00 91.00 230 VAL A O 1
ATOM 1772 N N . ALA A 1 231 ? -6.177 -15.609 -17.868 1.00 91.81 231 ALA A N 1
ATOM 1773 C CA . ALA A 1 231 ? -6.493 -14.621 -18.890 1.00 91.81 231 ALA A CA 1
ATOM 1774 C C . ALA A 1 231 ? -5.780 -14.924 -20.219 1.00 91.81 231 ALA A C 1
ATOM 1776 O O . ALA A 1 231 ? -4.553 -15.019 -20.291 1.00 91.81 231 ALA A O 1
ATOM 1777 N N . ASP A 1 232 ? -6.570 -15.034 -21.283 1.00 90.56 232 ASP A N 1
ATOM 1778 C CA . ASP A 1 232 ? -6.133 -15.118 -22.680 1.00 90.56 232 ASP A CA 1
ATOM 1779 C C . ASP A 1 232 ? -6.491 -13.847 -23.471 1.00 90.56 232 ASP A C 1
ATOM 1781 O O . ASP A 1 232 ? -5.969 -13.616 -24.561 1.00 90.56 232 ASP A O 1
ATOM 1785 N N . ARG A 1 233 ? -7.355 -12.994 -22.908 1.00 91.25 233 ARG A N 1
ATOM 1786 C CA . ARG A 1 233 ? -7.779 -11.710 -23.475 1.00 91.25 233 ARG A CA 1
ATOM 1787 C C . ARG A 1 233 ? -7.822 -10.615 -22.411 1.00 91.25 233 ARG A C 1
ATOM 1789 O O . ARG A 1 233 ? -7.918 -10.899 -21.214 1.00 91.25 233 ARG A O 1
ATOM 1796 N N . VAL A 1 234 ? -7.759 -9.358 -22.845 1.00 93.50 234 VAL A N 1
ATOM 1797 C CA . VAL A 1 234 ? -7.689 -8.191 -21.950 1.00 93.50 234 VAL A CA 1
ATOM 1798 C C . VAL A 1 234 ? -8.956 -8.012 -21.105 1.00 93.50 234 VAL A C 1
ATOM 1800 O O . VAL A 1 234 ? -8.890 -7.522 -19.980 1.00 93.50 234 VAL A O 1
ATOM 1803 N N . GLU A 1 235 ? -10.105 -8.487 -21.579 1.00 94.06 235 GLU A N 1
ATOM 1804 C CA . GLU A 1 235 ? -11.390 -8.375 -20.889 1.00 94.06 235 GLU A CA 1
ATOM 1805 C C . GLU A 1 235 ? -11.404 -9.141 -19.560 1.00 94.06 235 GLU A C 1
ATOM 1807 O O . GLU A 1 235 ? -11.963 -8.652 -18.577 1.00 94.06 235 GLU A O 1
ATOM 1812 N N . TYR A 1 236 ? -10.727 -10.293 -19.485 1.00 94.31 236 TYR A N 1
ATOM 1813 C CA . TYR A 1 236 ? -10.547 -11.025 -18.224 1.00 94.31 236 TYR A CA 1
ATOM 1814 C C . TYR A 1 236 ? -9.770 -10.199 -17.208 1.00 94.31 236 TYR A C 1
ATOM 1816 O O . TYR A 1 236 ? -10.112 -10.186 -16.024 1.00 94.31 236 TYR A O 1
ATOM 1824 N N . LEU A 1 237 ? -8.749 -9.476 -17.676 1.00 95.06 237 LEU A N 1
ATOM 1825 C CA . LEU A 1 237 ? -7.976 -8.584 -16.828 1.00 95.06 237 LEU A CA 1
ATOM 1826 C C . LEU A 1 237 ? -8.849 -7.423 -16.353 1.00 95.06 237 LEU A C 1
ATOM 1828 O O . LEU A 1 237 ? -8.842 -7.139 -15.164 1.00 95.06 237 LEU A O 1
ATOM 1832 N N . TYR A 1 238 ? -9.667 -6.807 -17.210 1.00 95.56 238 TYR A N 1
ATOM 1833 C CA . TYR A 1 238 ? -10.596 -5.759 -16.774 1.00 95.56 238 TYR A CA 1
ATOM 1834 C C . TYR A 1 238 ? -11.546 -6.226 -15.677 1.00 95.56 238 TYR A C 1
ATOM 1836 O O . TYR A 1 238 ? -11.625 -5.581 -14.632 1.00 95.56 238 TYR A O 1
ATOM 1844 N N . ILE A 1 239 ? -12.206 -7.368 -15.881 1.00 95.75 239 ILE A N 1
ATOM 1845 C CA . ILE A 1 239 ? -13.125 -7.939 -14.892 1.00 95.75 239 ILE A CA 1
ATOM 1846 C C . ILE A 1 239 ? -12.378 -8.226 -13.587 1.00 95.75 239 ILE A C 1
ATOM 1848 O O . ILE A 1 239 ? -12.842 -7.839 -12.513 1.00 95.75 239 ILE A O 1
ATOM 1852 N N . ALA A 1 240 ? -11.192 -8.835 -13.667 1.00 95.88 240 ALA A N 1
ATOM 1853 C CA . ALA A 1 240 ? -10.382 -9.118 -12.491 1.00 95.88 240 ALA A CA 1
ATOM 1854 C C . ALA A 1 240 ? -9.969 -7.839 -11.749 1.00 95.88 240 ALA A C 1
ATOM 1856 O O . ALA A 1 240 ? -10.112 -7.770 -10.530 1.00 95.88 240 ALA A O 1
ATOM 1857 N N . ARG A 1 241 ? -9.500 -6.804 -12.460 1.00 94.50 241 ARG A N 1
ATOM 1858 C CA . ARG A 1 241 ? -9.093 -5.521 -11.864 1.00 94.50 241 ARG A CA 1
ATOM 1859 C C . ARG A 1 241 ? -10.272 -4.824 -11.187 1.00 94.50 241 ARG A C 1
ATOM 1861 O O . ARG A 1 241 ? -10.101 -4.342 -10.072 1.00 94.50 241 ARG A O 1
ATOM 1868 N N . SER A 1 242 ? -11.456 -4.841 -11.798 1.00 94.69 242 SER A N 1
ATOM 1869 C CA . SER A 1 242 ? -12.687 -4.314 -11.199 1.00 94.69 242 SER A CA 1
ATOM 1870 C C . SER A 1 242 ? -13.086 -5.064 -9.924 1.00 94.69 242 SER A C 1
ATOM 1872 O O . SER A 1 242 ? -13.337 -4.448 -8.890 1.00 94.69 242 SER A O 1
ATOM 1874 N N . MET A 1 243 ? -13.115 -6.400 -9.965 1.00 94.50 243 MET A N 1
ATOM 1875 C CA . MET A 1 243 ? -13.490 -7.224 -8.809 1.00 94.50 243 MET A CA 1
ATOM 1876 C C . MET A 1 243 ? -12.520 -7.052 -7.641 1.00 94.50 243 MET A C 1
ATOM 1878 O O . MET A 1 243 ? -12.941 -6.861 -6.501 1.00 94.50 243 MET A O 1
ATOM 1882 N N . VAL A 1 244 ? -11.219 -7.105 -7.930 1.00 93.50 244 VAL A N 1
ATOM 1883 C CA . VAL A 1 244 ? -10.173 -6.954 -6.920 1.00 93.50 244 VAL A CA 1
ATOM 1884 C C . VAL A 1 244 ? -10.165 -5.537 -6.360 1.00 93.50 244 VAL A C 1
ATOM 1886 O O . VAL A 1 244 ? -9.997 -5.393 -5.158 1.00 93.50 244 VAL A O 1
ATOM 1889 N N . GLY A 1 245 ? -10.396 -4.505 -7.177 1.00 91.31 245 GLY A N 1
ATOM 1890 C CA . GLY A 1 245 ? -10.508 -3.125 -6.699 1.00 91.31 245 GLY A CA 1
ATOM 1891 C C . GLY A 1 245 ? -11.572 -2.975 -5.610 1.00 91.31 245 GLY A C 1
ATOM 1892 O O . GLY A 1 245 ? -11.286 -2.474 -4.525 1.00 91.31 245 GLY A O 1
ATOM 1893 N N . ALA A 1 246 ? -12.775 -3.505 -5.854 1.00 90.56 246 ALA A N 1
ATOM 1894 C CA . ALA A 1 246 ? -13.852 -3.500 -4.862 1.00 90.56 246 ALA A CA 1
ATOM 1895 C C . ALA A 1 246 ? -13.525 -4.358 -3.625 1.00 90.56 246 ALA A C 1
ATOM 1897 O O . ALA A 1 246 ? -13.860 -3.988 -2.502 1.00 90.56 246 ALA A O 1
ATOM 1898 N N . ALA A 1 247 ? -12.861 -5.503 -3.808 1.00 89.56 247 ALA A N 1
ATOM 1899 C CA . ALA A 1 247 ? -12.443 -6.365 -2.704 1.00 89.56 247 ALA A CA 1
ATOM 1900 C C . ALA A 1 247 ? -11.363 -5.716 -1.822 1.00 89.56 247 ALA A C 1
ATOM 1902 O O . ALA A 1 247 ? -11.427 -5.826 -0.597 1.00 89.56 247 ALA A O 1
ATOM 1903 N N . ALA A 1 248 ? -10.404 -5.027 -2.442 1.00 86.44 248 ALA A N 1
ATOM 1904 C CA . ALA A 1 248 ? -9.324 -4.325 -1.767 1.00 86.44 248 ALA A CA 1
ATOM 1905 C C . ALA A 1 248 ? -9.880 -3.219 -0.865 1.00 86.44 248 ALA A C 1
ATOM 1907 O O . ALA A 1 248 ? -9.457 -3.117 0.279 1.00 86.44 248 ALA A O 1
ATOM 1908 N N . ASP A 1 249 ? -10.891 -2.468 -1.316 1.00 87.25 249 ASP A N 1
ATOM 1909 C CA . ASP A 1 249 ? -11.585 -1.466 -0.490 1.00 87.25 249 ASP A CA 1
ATOM 1910 C C . ASP A 1 249 ? -12.238 -2.093 0.757 1.00 87.25 249 ASP A C 1
ATOM 1912 O O . ASP A 1 249 ? -11.993 -1.670 1.892 1.00 87.25 249 ASP A O 1
ATOM 1916 N N . VAL A 1 250 ? -12.984 -3.194 0.574 1.00 84.75 250 VAL A N 1
ATOM 1917 C CA . VAL A 1 250 ? -13.602 -3.929 1.692 1.00 84.75 250 VAL A CA 1
ATOM 1918 C C . VAL A 1 250 ? -12.546 -4.351 2.711 1.00 84.75 250 VAL A C 1
ATOM 1920 O O . VAL A 1 250 ? -12.744 -4.187 3.920 1.00 84.75 250 VAL A O 1
ATOM 1923 N N . ALA A 1 251 ? -11.426 -4.899 2.243 1.00 83.38 251 ALA A N 1
ATOM 1924 C CA . ALA A 1 251 ? -10.342 -5.338 3.104 1.00 83.38 251 ALA A CA 1
ATOM 1925 C C . ALA A 1 251 ? -9.613 -4.174 3.782 1.00 83.38 251 ALA A C 1
ATOM 1927 O O . ALA A 1 251 ? -9.328 -4.265 4.980 1.00 83.38 251 ALA A O 1
ATOM 1928 N N . PHE A 1 252 ? -9.360 -3.085 3.059 1.00 80.25 252 PHE A N 1
ATOM 1929 C CA . PHE A 1 252 ? -8.679 -1.890 3.547 1.00 80.25 252 PHE A CA 1
ATOM 1930 C C . PHE A 1 252 ? -9.447 -1.227 4.693 1.00 80.25 252 PHE A C 1
ATOM 1932 O O . PHE A 1 252 ? -8.842 -0.793 5.670 1.00 80.25 252 PHE A O 1
ATOM 1939 N N . VAL A 1 253 ? -10.783 -1.247 4.652 1.00 80.00 253 VAL A N 1
ATOM 1940 C CA . VAL A 1 253 ? -11.628 -0.732 5.742 1.00 80.00 253 VAL A CA 1
ATOM 1941 C C . VAL A 1 253 ? -11.825 -1.762 6.857 1.00 80.00 253 VAL A C 1
ATOM 1943 O O . VAL A 1 253 ? -11.684 -1.448 8.046 1.00 80.00 253 VAL A O 1
ATOM 1946 N N . CYS A 1 254 ? -12.177 -3.003 6.511 1.00 81.69 254 CYS A N 1
ATOM 1947 C CA . CYS A 1 254 ? -12.594 -3.997 7.502 1.00 81.69 254 CYS A CA 1
ATOM 1948 C C . CYS A 1 254 ? -11.421 -4.581 8.291 1.00 81.69 254 CYS A C 1
ATOM 1950 O O . CYS A 1 254 ? -11.591 -4.873 9.474 1.00 81.69 254 CYS A O 1
ATOM 1952 N N . SER A 1 255 ? -10.241 -4.732 7.686 1.00 81.31 255 SER A N 1
ATOM 1953 C CA . SER A 1 255 ? -9.070 -5.320 8.349 1.00 81.31 255 SER A CA 1
ATOM 1954 C C . SER A 1 255 ? -8.564 -4.469 9.520 1.00 81.31 255 SER A C 1
ATOM 1956 O O . SER A 1 255 ? -8.498 -4.998 10.633 1.00 81.31 255 SER A O 1
ATOM 1958 N N . PRO A 1 256 ? -8.267 -3.159 9.365 1.00 75.94 256 PRO A N 1
ATOM 1959 C CA . PRO A 1 256 ? -7.844 -2.333 10.495 1.00 75.94 256 PRO A CA 1
ATOM 1960 C C . PRO A 1 256 ? -8.952 -2.168 11.531 1.00 75.94 256 PRO A C 1
ATOM 1962 O O . PRO A 1 256 ? -8.648 -2.087 12.719 1.00 75.94 256 PRO A O 1
ATOM 1965 N N . MET A 1 257 ? -10.226 -2.175 11.125 1.00 77.19 257 MET A N 1
ATOM 1966 C CA . MET A 1 257 ? -11.354 -2.148 12.059 1.00 77.19 257 MET A CA 1
ATOM 1967 C C . MET A 1 257 ? -11.430 -3.428 12.894 1.00 77.19 257 MET A C 1
ATOM 1969 O O . MET A 1 257 ? -11.522 -3.352 14.117 1.00 77.19 257 MET A O 1
ATOM 1973 N N . TYR A 1 258 ? -11.338 -4.594 12.253 1.00 81.06 258 TYR A N 1
ATOM 1974 C CA . TYR A 1 258 ? -11.327 -5.888 12.927 1.00 81.06 258 TYR A CA 1
ATOM 1975 C C . TYR A 1 258 ? -10.159 -5.978 13.906 1.00 81.06 258 TYR A C 1
ATOM 1977 O O . TYR A 1 258 ? -10.370 -6.215 15.094 1.00 81.06 258 TYR A O 1
ATOM 1985 N N . VAL A 1 259 ? -8.942 -5.690 13.432 1.00 76.38 259 VAL A N 1
ATOM 1986 C CA . VAL A 1 259 ? -7.731 -5.681 14.259 1.00 76.38 259 VAL A CA 1
ATOM 1987 C C . VAL A 1 259 ? -7.886 -4.717 15.431 1.00 76.38 259 VAL A C 1
ATOM 1989 O O . VAL A 1 259 ? -7.557 -5.070 16.561 1.00 76.38 259 VAL A O 1
ATOM 1992 N N . ALA A 1 260 ? -8.444 -3.528 15.202 1.00 74.94 260 ALA A N 1
ATOM 1993 C CA . ALA A 1 260 ? -8.652 -2.544 16.251 1.00 74.94 260 ALA A CA 1
ATOM 1994 C C . ALA A 1 260 ? -9.676 -2.962 17.315 1.00 74.94 260 ALA A C 1
ATOM 1996 O O . ALA A 1 260 ? -9.560 -2.528 18.461 1.00 74.94 260 ALA A O 1
ATOM 1997 N N . GLU A 1 261 ? -10.672 -3.763 16.947 1.00 79.56 261 GLU A N 1
ATOM 1998 C CA . GLU A 1 261 ? -11.729 -4.228 17.847 1.00 79.56 261 GLU A CA 1
ATOM 1999 C C . GLU A 1 261 ? -11.340 -5.499 18.622 1.00 79.56 261 GLU A C 1
ATOM 2001 O O . GLU A 1 261 ? -11.849 -5.719 19.719 1.00 79.56 261 GLU A O 1
ATOM 2006 N N . ILE A 1 262 ? -10.432 -6.328 18.093 1.00 76.94 262 ILE A N 1
ATOM 2007 C CA . ILE A 1 262 ? -9.947 -7.533 18.791 1.00 76.94 262 ILE A CA 1
ATOM 2008 C C . ILE A 1 262 ? -8.683 -7.275 19.623 1.00 76.94 262 ILE A C 1
ATOM 2010 O O . ILE A 1 262 ? -8.439 -7.956 20.629 1.00 76.94 262 ILE A O 1
ATOM 2014 N N . ALA A 1 263 ? -7.868 -6.299 19.211 1.00 72.12 263 ALA A N 1
ATOM 2015 C CA . ALA A 1 263 ? -6.609 -5.976 19.862 1.00 72.12 263 ALA A CA 1
ATOM 2016 C C . ALA A 1 263 ? -6.822 -5.410 21.267 1.00 72.12 263 ALA A C 1
ATOM 2018 O O . ALA A 1 263 ? -7.768 -4.677 21.548 1.00 72.12 263 ALA A O 1
ATOM 2019 N N . HIS A 1 264 ? -5.871 -5.695 22.153 1.00 70.38 264 HIS A N 1
ATOM 2020 C CA . HIS A 1 264 ? -5.825 -5.040 23.451 1.00 70.38 264 HIS A CA 1
ATOM 2021 C C . HIS A 1 264 ? -5.532 -3.537 23.284 1.00 70.38 264 HIS A C 1
ATOM 2023 O O . HIS A 1 264 ? -4.689 -3.155 22.463 1.00 70.38 264 HIS A O 1
ATOM 2029 N N . LYS A 1 265 ? -6.164 -2.685 24.111 1.00 68.06 265 LYS A N 1
ATOM 2030 C CA . LYS A 1 265 ? -6.082 -1.207 24.042 1.00 68.06 265 LYS A CA 1
ATOM 2031 C C . LYS A 1 265 ? -4.647 -0.678 23.890 1.00 68.06 265 LYS A C 1
ATOM 2033 O O . LYS A 1 265 ? -4.422 0.264 23.138 1.00 68.06 265 LYS A O 1
ATOM 2038 N N . LYS A 1 266 ? -3.680 -1.321 24.559 1.00 64.31 266 LYS A N 1
ATOM 2039 C CA . LYS A 1 266 ? -2.254 -0.935 24.562 1.00 64.31 266 LYS A CA 1
ATOM 2040 C C . LYS A 1 266 ? -1.544 -1.089 23.208 1.00 64.31 266 LYS A C 1
ATOM 2042 O O . LYS A 1 266 ? -0.687 -0.278 22.894 1.00 64.31 266 LYS A O 1
ATOM 2047 N N . ILE A 1 267 ? -1.879 -2.104 22.408 1.00 63.78 267 ILE A N 1
ATOM 2048 C CA . ILE A 1 267 ? -1.146 -2.432 21.162 1.00 63.78 267 ILE A CA 1
ATOM 2049 C C . ILE A 1 267 ? -1.966 -2.190 19.890 1.00 63.78 267 ILE A C 1
ATOM 2051 O O . ILE A 1 267 ? -1.464 -2.352 18.781 1.00 63.78 267 ILE A O 1
ATOM 2055 N N . ARG A 1 268 ? -3.226 -1.771 20.039 1.00 66.75 268 ARG A N 1
ATOM 2056 C CA . ARG A 1 268 ? -4.186 -1.550 18.951 1.00 66.75 268 ARG A CA 1
ATOM 2057 C C . ARG A 1 268 ? -3.645 -0.684 17.808 1.00 66.75 268 ARG A C 1
ATOM 2059 O O . ARG A 1 268 ? -3.830 -1.042 16.650 1.00 66.75 268 ARG A O 1
ATOM 2066 N N . GLY A 1 269 ? -3.011 0.449 18.122 1.00 64.81 269 GLY A N 1
ATOM 2067 C CA . GLY A 1 269 ? -2.517 1.388 17.107 1.00 64.81 269 GLY A CA 1
ATOM 2068 C C . GLY A 1 269 ? -1.404 0.790 16.247 1.00 64.81 269 GLY A C 1
ATOM 2069 O O . GLY A 1 269 ? -1.455 0.878 15.024 1.00 64.81 269 GLY A O 1
ATOM 2070 N N . PHE A 1 270 ? -0.452 0.103 16.884 1.00 68.75 270 PHE A N 1
ATOM 2071 C CA . PHE A 1 270 ? 0.635 -0.593 16.197 1.00 68.75 270 PHE A CA 1
ATOM 2072 C C . PHE A 1 270 ? 0.108 -1.703 15.279 1.00 68.75 270 PHE A C 1
ATOM 2074 O O . PHE A 1 270 ? 0.482 -1.762 14.111 1.00 68.75 270 PHE A O 1
ATOM 2081 N N . LEU A 1 271 ? -0.807 -2.542 15.782 1.00 68.38 271 LEU A N 1
ATOM 2082 C CA . LEU A 1 271 ? -1.389 -3.628 14.992 1.00 68.38 271 LEU A CA 1
ATOM 2083 C C . LEU A 1 271 ? -2.197 -3.090 13.801 1.00 68.38 271 LEU A C 1
ATOM 2085 O O . LEU A 1 271 ? -2.035 -3.571 12.685 1.00 68.38 271 LEU A O 1
ATOM 2089 N N . ALA A 1 272 ? -3.009 -2.047 13.991 1.00 68.31 272 ALA A N 1
ATOM 2090 C CA . ALA A 1 272 ? -3.725 -1.422 12.878 1.00 68.31 272 ALA A CA 1
ATOM 2091 C C . ALA A 1 272 ? -2.764 -0.825 11.828 1.00 68.31 272 ALA A C 1
ATOM 2093 O O . ALA A 1 272 ? -3.021 -0.934 10.633 1.00 68.31 272 ALA A O 1
ATOM 2094 N N . GLY A 1 273 ? -1.638 -0.244 12.260 1.00 69.88 273 GLY A N 1
ATOM 2095 C CA . GLY A 1 273 ? -0.604 0.293 11.371 1.00 69.88 273 GLY A CA 1
ATOM 2096 C C . GLY A 1 273 ? 0.129 -0.778 10.552 1.00 69.88 273 GLY A C 1
ATOM 2097 O O . GLY A 1 273 ? 0.514 -0.549 9.409 1.00 69.88 273 GLY A O 1
ATOM 2098 N N . PHE A 1 274 ? 0.305 -1.970 11.112 1.00 74.56 274 PHE A N 1
ATOM 2099 C CA . PHE A 1 274 ? 1.053 -3.055 10.478 1.00 74.56 274 PHE A CA 1
ATOM 2100 C C . PHE A 1 274 ? 0.384 -3.624 9.216 1.00 74.56 274 PHE A C 1
ATOM 2102 O O . PHE A 1 274 ? 1.067 -4.170 8.356 1.00 74.56 274 PHE A O 1
ATOM 2109 N N . ILE A 1 275 ? -0.933 -3.456 9.063 1.00 77.06 275 ILE A N 1
ATOM 2110 C CA . ILE A 1 275 ? -1.659 -3.824 7.836 1.00 77.06 275 ILE A CA 1
ATOM 2111 C C . ILE A 1 275 ? -1.064 -3.089 6.626 1.00 77.06 275 ILE A C 1
ATOM 2113 O O . ILE A 1 275 ? -0.775 -3.711 5.609 1.00 77.06 275 ILE A O 1
ATOM 2117 N N . TYR A 1 276 ? -0.766 -1.797 6.776 1.00 80.00 276 TYR A N 1
ATOM 2118 C CA . TYR A 1 276 ? -0.148 -0.987 5.722 1.00 80.00 276 TYR A CA 1
ATOM 2119 C C . TYR A 1 276 ? 1.300 -1.401 5.427 1.00 80.00 276 TYR A C 1
ATOM 2121 O O . TYR A 1 276 ? 1.771 -1.271 4.300 1.00 80.00 276 TYR A O 1
ATOM 2129 N N . VAL A 1 277 ? 2.022 -1.925 6.424 1.00 82.00 277 VAL A N 1
ATOM 2130 C CA . VAL A 1 277 ? 3.363 -2.502 6.217 1.00 82.00 277 VAL A CA 1
ATOM 2131 C C . VAL A 1 277 ? 3.270 -3.767 5.370 1.00 82.00 277 VAL A C 1
ATOM 2133 O O . VAL A 1 277 ? 4.091 -3.969 4.477 1.00 82.00 277 VAL A O 1
ATOM 2136 N N . MET A 1 278 ? 2.261 -4.603 5.620 1.00 83.00 278 MET A N 1
ATOM 2137 C CA . MET A 1 278 ? 2.032 -5.826 4.852 1.00 83.00 278 MET A CA 1
ATOM 2138 C C . MET A 1 278 ? 1.623 -5.535 3.409 1.00 83.00 278 MET A C 1
ATOM 2140 O O . MET A 1 278 ? 2.107 -6.205 2.503 1.00 83.00 278 MET A O 1
ATOM 2144 N N . GLU A 1 279 ? 0.863 -4.472 3.165 1.00 84.81 279 GLU A N 1
ATOM 2145 C CA . GLU A 1 279 ? 0.597 -3.978 1.810 1.00 84.81 279 GLU A CA 1
ATOM 2146 C C . GLU A 1 279 ? 1.889 -3.564 1.076 1.00 84.81 279 GLU A C 1
ATOM 2148 O O . GLU A 1 279 ? 2.133 -3.968 -0.064 1.00 84.81 279 GLU A O 1
ATOM 2153 N N . MET A 1 280 ? 2.792 -2.835 1.742 1.00 87.75 280 MET A N 1
ATOM 2154 C CA . MET A 1 280 ? 4.097 -2.491 1.153 1.00 87.75 280 MET A CA 1
ATOM 2155 C C . MET A 1 280 ? 4.981 -3.727 0.931 1.00 87.75 280 MET A C 1
ATOM 2157 O O . MET A 1 280 ? 5.696 -3.801 -0.067 1.00 87.75 280 MET A O 1
ATOM 2161 N N . CYS A 1 281 ? 4.902 -4.723 1.818 1.00 87.75 281 CYS A N 1
ATOM 2162 C CA . CYS A 1 281 ? 5.561 -6.016 1.634 1.00 87.75 281 CYS A CA 1
ATOM 2163 C C . CYS A 1 281 ? 5.037 -6.735 0.379 1.00 87.75 281 CYS A C 1
ATOM 2165 O O . CYS A 1 281 ? 5.820 -7.276 -0.398 1.00 87.75 281 CYS A O 1
ATOM 2167 N N . GLY A 1 282 ? 3.727 -6.670 0.127 1.00 89.88 282 GLY A N 1
ATOM 2168 C CA . GLY A 1 282 ? 3.094 -7.226 -1.069 1.00 89.88 282 GLY A CA 1
ATOM 2169 C C . GLY A 1 282 ? 3.568 -6.548 -2.352 1.00 89.88 282 GLY A C 1
ATOM 2170 O O . GLY A 1 282 ? 3.889 -7.215 -3.337 1.00 89.88 282 GLY A O 1
ATOM 2171 N N . SER A 1 283 ? 3.693 -5.219 -2.312 1.00 93.75 283 SER A N 1
ATOM 2172 C CA . SER A 1 283 ? 4.229 -4.427 -3.427 1.00 93.75 283 SER A CA 1
ATOM 2173 C C . SER A 1 283 ? 5.694 -4.778 -3.725 1.00 93.75 283 SER A C 1
ATOM 2175 O O . SER A 1 283 ? 6.096 -4.906 -4.880 1.00 93.75 283 SER A O 1
ATOM 2177 N N . LEU A 1 284 ? 6.498 -4.995 -2.681 1.00 93.69 284 LEU A N 1
ATOM 2178 C CA . LEU A 1 284 ? 7.872 -5.475 -2.821 1.00 93.69 284 LEU A CA 1
ATOM 2179 C C . LEU A 1 284 ? 7.920 -6.895 -3.403 1.00 93.69 284 LEU A C 1
ATOM 2181 O O . LEU A 1 284 ? 8.697 -7.153 -4.320 1.00 93.69 284 LEU A O 1
ATOM 2185 N N . LEU A 1 285 ? 7.066 -7.802 -2.921 1.00 91.12 285 LEU A N 1
ATOM 2186 C CA . LEU A 1 285 ? 7.006 -9.185 -3.396 1.00 91.12 285 LEU A CA 1
ATOM 2187 C C . LEU A 1 285 ? 6.714 -9.256 -4.899 1.00 91.12 285 LEU A C 1
ATOM 2189 O O . LEU A 1 285 ? 7.402 -9.978 -5.624 1.00 91.12 285 LEU A O 1
ATOM 2193 N N . ILE A 1 286 ? 5.737 -8.486 -5.390 1.00 94.12 286 ILE A N 1
ATOM 2194 C CA . ILE A 1 286 ? 5.391 -8.513 -6.815 1.00 94.12 286 ILE A CA 1
ATOM 2195 C C . ILE A 1 286 ? 6.517 -7.948 -7.692 1.00 94.12 286 ILE A C 1
ATOM 2197 O O . ILE A 1 286 ? 6.766 -8.489 -8.767 1.00 94.12 286 ILE A O 1
ATOM 2201 N N . TYR A 1 287 ? 7.266 -6.947 -7.221 1.00 93.31 287 TYR A N 1
ATOM 2202 C CA . TYR A 1 287 ? 8.450 -6.431 -7.923 1.00 93.31 287 TYR A CA 1
ATOM 2203 C C . TYR A 1 287 ? 9.630 -7.401 -7.920 1.00 93.31 287 TYR A C 1
ATOM 2205 O O . TYR A 1 287 ? 10.375 -7.460 -8.896 1.00 93.31 287 TYR A O 1
ATOM 2213 N N . CYS A 1 288 ? 9.799 -8.179 -6.851 1.00 91.06 288 CYS A N 1
ATOM 2214 C CA . CYS A 1 288 ? 10.835 -9.206 -6.775 1.00 91.06 288 CYS A CA 1
ATOM 2215 C C . CYS A 1 288 ? 10.551 -10.398 -7.692 1.00 91.06 288 CYS A C 1
ATOM 2217 O O . CYS A 1 288 ? 11.489 -11.048 -8.143 1.00 91.06 288 CYS A O 1
ATOM 2219 N N . VAL A 1 289 ? 9.276 -10.703 -7.952 1.00 87.19 289 VAL A N 1
ATOM 2220 C CA . VAL A 1 289 ? 8.886 -11.908 -8.692 1.00 87.19 289 VAL A CA 1
ATOM 2221 C C . VAL A 1 289 ? 8.539 -11.599 -10.144 1.00 87.19 289 VAL A C 1
ATOM 2223 O O . VAL A 1 289 ? 9.181 -12.135 -11.046 1.00 87.19 289 VAL A O 1
ATOM 2226 N N . ALA A 1 290 ? 7.543 -10.745 -10.391 1.00 91.88 290 ALA A N 1
ATOM 2227 C CA . ALA A 1 290 ? 6.899 -10.617 -11.700 1.00 91.88 290 ALA A CA 1
ATOM 2228 C C . ALA A 1 290 ? 7.849 -10.306 -12.877 1.00 91.88 290 ALA A C 1
ATOM 2230 O O . ALA A 1 290 ? 7.652 -10.904 -13.933 1.00 91.88 290 ALA A O 1
ATOM 2231 N N . PRO A 1 291 ? 8.905 -9.473 -12.742 1.00 90.31 291 PRO A N 1
ATOM 2232 C CA . PRO A 1 291 ? 9.827 -9.207 -13.851 1.00 90.31 291 PRO A CA 1
ATOM 2233 C C . PRO A 1 291 ? 10.681 -10.400 -14.302 1.00 90.31 291 PRO A C 1
ATOM 2235 O O . PRO A 1 291 ? 11.271 -10.345 -15.383 1.00 90.31 291 PRO A O 1
ATOM 2238 N N . PHE A 1 292 ? 10.812 -11.440 -13.472 1.00 87.56 292 PHE A N 1
ATOM 2239 C CA . PHE A 1 292 ? 11.780 -12.529 -13.667 1.00 87.56 292 PHE A CA 1
ATOM 2240 C C . PHE A 1 292 ? 11.133 -13.873 -13.998 1.00 87.56 292 PHE A C 1
ATOM 2242 O O . PHE A 1 292 ? 11.837 -14.845 -14.265 1.00 87.56 292 PHE A O 1
ATOM 2249 N N . VAL A 1 293 ? 9.804 -13.942 -13.977 1.00 84.81 293 VAL A N 1
ATOM 2250 C CA . VAL A 1 293 ? 9.045 -15.176 -14.181 1.00 84.81 293 VAL A CA 1
ATOM 2251 C C . VAL A 1 293 ? 7.967 -14.978 -15.241 1.00 84.81 293 VAL A C 1
ATOM 2253 O O . VAL A 1 293 ? 7.675 -13.863 -15.665 1.00 84.81 293 VAL A O 1
ATOM 2256 N N . SER A 1 294 ? 7.349 -16.076 -15.678 1.00 86.12 294 SER A N 1
ATOM 2257 C CA . SER A 1 294 ? 6.175 -16.001 -16.551 1.00 86.12 294 SER A CA 1
ATOM 2258 C C . SER A 1 294 ? 5.035 -15.235 -15.872 1.00 86.12 294 SER A C 1
ATOM 2260 O O . SER A 1 294 ? 4.803 -15.404 -14.675 1.00 86.12 294 SER A O 1
ATOM 2262 N N . VAL A 1 295 ? 4.253 -14.483 -16.656 1.00 85.75 295 VAL A N 1
ATOM 2263 C CA . VAL A 1 295 ? 3.067 -13.725 -16.202 1.00 85.75 295 VAL A CA 1
ATOM 2264 C C . VAL A 1 295 ? 2.024 -14.573 -15.460 1.00 85.75 295 VAL A C 1
ATOM 2266 O O . VAL A 1 295 ? 1.196 -14.032 -14.735 1.00 85.75 295 VAL A O 1
ATOM 2269 N N . ARG A 1 296 ? 2.087 -15.906 -15.591 1.00 84.81 296 ARG A N 1
ATOM 2270 C CA . ARG A 1 296 ? 1.209 -16.858 -14.894 1.00 84.81 296 ARG A CA 1
ATOM 2271 C C . ARG A 1 296 ? 1.637 -17.183 -13.461 1.00 84.81 296 ARG A C 1
ATOM 2273 O O . ARG A 1 296 ? 0.812 -17.650 -12.685 1.00 84.81 296 ARG A O 1
ATOM 2280 N N . ILE A 1 297 ? 2.896 -16.948 -13.087 1.00 85.56 297 ILE A N 1
ATOM 2281 C CA . ILE A 1 297 ? 3.416 -17.298 -11.754 1.00 85.56 297 ILE A CA 1
ATOM 2282 C C . ILE A 1 297 ? 2.946 -16.330 -10.656 1.00 85.56 297 ILE A C 1
ATOM 2284 O O . ILE A 1 297 ? 2.518 -16.818 -9.609 1.00 85.56 297 ILE A O 1
ATOM 2288 N N . PRO A 1 298 ? 2.962 -14.992 -10.837 1.00 89.81 298 PRO A N 1
ATOM 2289 C CA . PRO A 1 298 ? 2.507 -14.090 -9.782 1.00 89.81 298 PRO A CA 1
ATOM 2290 C C . PRO A 1 298 ? 1.058 -14.335 -9.323 1.00 89.81 298 PRO A C 1
ATOM 2292 O O . PRO A 1 298 ? 0.827 -14.345 -8.112 1.00 89.81 298 PRO A O 1
ATOM 2295 N N . PRO A 1 299 ? 0.099 -14.635 -10.225 1.00 90.19 299 PRO A N 1
ATOM 2296 C CA . PRO A 1 299 ? -1.239 -15.054 -9.821 1.00 90.19 299 PRO A CA 1
ATOM 2297 C C . PRO A 1 299 ? -1.281 -16.332 -8.980 1.00 90.19 299 PRO A C 1
ATOM 2299 O O . PRO A 1 299 ? -2.065 -16.403 -8.041 1.00 90.19 299 PRO A O 1
ATOM 2302 N N . ILE A 1 300 ? -0.417 -17.319 -9.248 1.00 83.12 300 ILE A N 1
ATOM 2303 C CA . ILE A 1 300 ? -0.329 -18.547 -8.437 1.00 83.12 300 ILE A CA 1
ATOM 2304 C C . ILE A 1 300 ? 0.118 -18.218 -7.008 1.00 83.12 300 ILE A C 1
ATOM 2306 O O . ILE A 1 300 ? -0.453 -18.734 -6.050 1.00 83.12 300 ILE A O 1
ATOM 2310 N N . ILE A 1 301 ? 1.095 -17.322 -6.847 1.00 82.69 301 ILE A N 1
ATOM 2311 C CA . ILE A 1 301 ? 1.536 -16.862 -5.520 1.00 82.69 301 ILE A CA 1
ATOM 2312 C C . ILE A 1 301 ? 0.385 -16.163 -4.786 1.00 82.69 301 ILE A C 1
ATOM 2314 O O . ILE A 1 301 ? 0.123 -16.475 -3.624 1.00 82.69 301 ILE A O 1
ATOM 2318 N N . GLY A 1 302 ? -0.337 -15.277 -5.479 1.00 83.06 302 GLY A N 1
ATOM 2319 C CA . GLY A 1 302 ? -1.533 -14.622 -4.950 1.00 83.06 302 GLY A CA 1
ATOM 2320 C C . GLY A 1 302 ? -2.610 -15.618 -4.505 1.00 83.06 302 GLY A C 1
ATOM 2321 O O . GLY A 1 302 ? -3.107 -15.526 -3.383 1.00 83.06 302 GLY A O 1
ATOM 2322 N N . ILE A 1 303 ? -2.898 -16.635 -5.328 1.00 84.75 303 ILE A N 1
ATOM 2323 C CA . ILE A 1 303 ? -3.815 -17.740 -4.998 1.00 84.75 303 ILE A CA 1
ATOM 2324 C C . ILE A 1 303 ? -3.370 -18.455 -3.721 1.00 84.75 303 ILE A C 1
ATOM 2326 O O . ILE A 1 303 ? -4.201 -18.672 -2.842 1.00 84.75 303 ILE A O 1
ATOM 2330 N N . CYS A 1 304 ? -2.087 -18.796 -3.575 1.00 79.12 304 CYS A N 1
ATOM 2331 C CA . CYS A 1 304 ? -1.577 -19.467 -2.377 1.00 79.12 304 CYS A CA 1
ATOM 2332 C C . CYS A 1 304 ? -1.748 -18.611 -1.110 1.00 79.12 304 CYS A C 1
ATOM 2334 O O . CYS A 1 304 ? -2.210 -19.118 -0.083 1.00 79.12 304 CYS A O 1
ATOM 2336 N N . ILE A 1 305 ? -1.419 -17.316 -1.180 1.00 83.31 305 ILE A N 1
ATOM 2337 C CA . ILE A 1 305 ? -1.549 -16.375 -0.053 1.00 83.31 305 ILE A CA 1
ATOM 2338 C C . ILE A 1 305 ? -3.015 -16.258 0.377 1.00 83.31 305 ILE A C 1
ATOM 2340 O O . ILE A 1 305 ? -3.342 -16.450 1.551 1.00 83.31 305 ILE A O 1
ATOM 2344 N N . VAL A 1 306 ? -3.911 -15.997 -0.575 1.00 83.69 306 VAL A N 1
ATOM 2345 C CA . VAL A 1 306 ? -5.335 -15.784 -0.291 1.00 83.69 306 VAL A CA 1
ATOM 2346 C C . VAL A 1 306 ? -6.034 -17.085 0.112 1.00 83.69 306 VAL A C 1
ATOM 2348 O O . VAL A 1 306 ? -6.876 -17.078 1.007 1.00 83.69 306 VAL A O 1
ATOM 2351 N N . SER A 1 307 ? -5.655 -18.226 -0.466 1.00 80.25 307 SER A N 1
ATOM 2352 C CA . SER A 1 307 ? -6.174 -19.533 -0.038 1.00 80.25 307 SER A CA 1
ATOM 2353 C C . SER A 1 307 ? -5.762 -19.846 1.397 1.00 80.25 307 SER A C 1
ATOM 2355 O O . SER A 1 307 ? -6.584 -20.302 2.185 1.00 80.25 307 SER A O 1
ATOM 2357 N N . THR A 1 308 ? -4.520 -19.529 1.777 1.00 76.56 308 THR A N 1
ATOM 2358 C CA . THR A 1 308 ? -4.053 -19.673 3.166 1.00 76.56 308 THR A CA 1
ATOM 2359 C C . THR A 1 308 ? -4.889 -18.814 4.115 1.00 76.56 308 THR A C 1
ATOM 2361 O O . THR A 1 308 ? -5.322 -19.289 5.165 1.00 76.56 308 THR A O 1
ATOM 2364 N N . GLN A 1 309 ? -5.195 -17.577 3.718 1.00 78.25 309 GLN A N 1
ATOM 2365 C CA . GLN A 1 309 ? -6.085 -16.697 4.471 1.00 78.25 309 GLN A CA 1
ATOM 2366 C C . GLN A 1 309 ? -7.494 -17.289 4.616 1.00 78.25 309 GLN A C 1
ATOM 2368 O O . GLN A 1 309 ? -8.027 -17.350 5.723 1.00 78.25 309 GLN A O 1
ATOM 2373 N N . LEU A 1 310 ? -8.089 -17.780 3.528 1.00 78.44 310 LEU A N 1
ATOM 2374 C CA . LEU A 1 310 ? -9.419 -18.398 3.543 1.00 78.44 310 LEU A CA 1
ATOM 2375 C C . LEU A 1 310 ? -9.480 -19.685 4.371 1.00 78.44 310 LEU A C 1
ATOM 2377 O O . LEU A 1 310 ? -10.540 -20.006 4.898 1.00 78.44 310 LEU A O 1
ATOM 2381 N N . LEU A 1 311 ? -8.366 -20.402 4.511 1.00 75.19 311 LEU A N 1
ATOM 2382 C CA . LEU A 1 311 ? -8.283 -21.586 5.361 1.00 75.19 311 LEU A CA 1
ATOM 2383 C C . LEU A 1 311 ? -8.161 -21.216 6.842 1.00 75.19 311 LEU A C 1
ATOM 2385 O O . LEU A 1 311 ? -8.814 -21.836 7.671 1.00 75.19 311 LEU A O 1
ATOM 2389 N N . ILE A 1 312 ? -7.352 -20.214 7.195 1.00 71.56 312 ILE A N 1
ATOM 2390 C CA . ILE A 1 312 ? -7.023 -19.915 8.600 1.00 71.56 312 ILE A CA 1
ATOM 2391 C C . ILE A 1 312 ? -8.019 -18.935 9.234 1.00 71.56 312 ILE A C 1
ATOM 2393 O O . ILE A 1 312 ? -8.440 -19.109 10.380 1.00 71.56 312 ILE A O 1
ATOM 2397 N N . PHE A 1 313 ? -8.404 -17.888 8.508 1.00 74.38 313 PHE A N 1
ATOM 2398 C CA . PHE A 1 313 ? -9.174 -16.767 9.044 1.00 74.38 313 PHE A CA 1
ATOM 2399 C C . PHE A 1 313 ? -10.603 -17.114 9.529 1.00 74.38 313 PHE A C 1
ATOM 2401 O O . PHE A 1 313 ? -11.061 -16.482 10.488 1.00 74.38 313 PHE A O 1
ATOM 2408 N N . PRO A 1 314 ? -11.318 -18.126 8.983 1.00 79.00 314 PRO A N 1
ATOM 2409 C CA . PRO A 1 314 ? -12.618 -18.553 9.514 1.00 79.00 314 PRO A CA 1
ATOM 2410 C C . PRO A 1 314 ? -12.589 -19.072 10.955 1.00 79.00 314 PRO A C 1
ATOM 2412 O O . PRO A 1 314 ? -13.613 -19.020 11.634 1.00 79.00 314 PRO A O 1
ATOM 2415 N N . PHE A 1 315 ? -11.440 -19.558 11.432 1.00 74.75 315 PHE A N 1
ATOM 2416 C CA . PHE A 1 315 ? -11.291 -20.063 12.801 1.00 74.75 315 PHE A CA 1
ATOM 2417 C C . PHE A 1 315 ? -11.176 -18.948 13.848 1.00 74.75 315 PHE A C 1
ATOM 2419 O O . PHE A 1 315 ? -11.196 -19.221 15.048 1.00 74.75 315 PHE A O 1
ATOM 2426 N N . LEU A 1 316 ? -11.058 -17.692 13.413 1.00 76.56 316 LEU A N 1
ATOM 2427 C CA . LEU A 1 316 ? -11.016 -16.541 14.303 1.00 76.56 316 LEU A CA 1
ATOM 2428 C C . LEU A 1 316 ? -12.427 -16.047 14.627 1.00 76.56 316 LEU A C 1
ATOM 2430 O O . LEU A 1 316 ? -13.283 -15.995 13.740 1.00 76.56 316 LEU A O 1
ATOM 2434 N N . PRO A 1 317 ? -12.687 -15.648 15.884 1.00 79.94 317 PRO A N 1
ATOM 2435 C CA . PRO A 1 317 ? -13.992 -15.142 16.262 1.00 79.94 317 PRO A CA 1
ATOM 2436 C C . PRO A 1 317 ? -14.246 -13.779 15.617 1.00 79.94 317 PRO A C 1
ATOM 2438 O O . PRO A 1 317 ? -13.334 -12.980 15.401 1.00 79.94 317 PRO A O 1
ATOM 2441 N N . GLU A 1 318 ? -15.512 -13.493 15.342 1.00 85.25 318 GLU A N 1
ATOM 2442 C CA . GLU A 1 318 ? -15.939 -12.152 14.953 1.00 85.25 318 GLU A CA 1
ATOM 2443 C C . GLU A 1 318 ? -15.754 -11.169 16.118 1.00 85.25 318 GLU A C 1
ATOM 2445 O O . GLU A 1 318 ? -15.729 -11.561 17.279 1.00 85.25 318 GLU A O 1
ATOM 2450 N N . SER A 1 319 ? -15.635 -9.882 15.813 1.00 85.88 319 SER A N 1
ATOM 2451 C CA . SER A 1 319 ? -15.403 -8.836 16.801 1.00 85.88 319 SER A CA 1
ATOM 2452 C C . SER A 1 319 ? -16.431 -8.824 17.956 1.00 85.88 319 SER A C 1
ATOM 2454 O O . SER A 1 319 ? -17.648 -8.805 17.710 1.00 85.88 319 SER A O 1
ATOM 2456 N N . PRO A 1 320 ? -15.978 -8.715 19.226 1.00 86.44 320 PRO A N 1
ATOM 2457 C CA . PRO A 1 320 ? -16.881 -8.567 20.367 1.00 86.44 320 PRO A CA 1
ATOM 2458 C C . PRO A 1 320 ? -17.685 -7.259 20.288 1.00 86.44 320 PRO A C 1
ATOM 2460 O O . PRO A 1 320 ? -18.861 -7.235 20.658 1.00 86.44 320 PRO A O 1
ATOM 2463 N N . HIS A 1 321 ? -17.098 -6.193 19.726 1.00 88.69 321 HIS A N 1
ATOM 2464 C CA . HIS A 1 321 ? -17.789 -4.925 19.477 1.00 88.69 321 HIS A CA 1
ATOM 2465 C C . HIS A 1 321 ? -18.961 -5.105 18.507 1.00 88.69 321 HIS A C 1
ATOM 2467 O O . HIS A 1 321 ? -20.048 -4.578 18.749 1.00 88.69 321 HIS A O 1
ATOM 2473 N N . PHE A 1 322 ? -18.776 -5.877 17.431 1.00 88.19 322 PHE A N 1
ATOM 2474 C CA . PHE A 1 322 ? -19.842 -6.150 16.467 1.00 88.19 322 PHE A CA 1
ATOM 2475 C C . PHE A 1 322 ? -20.999 -6.936 17.098 1.00 88.19 322 PHE A C 1
ATOM 2477 O O . PHE A 1 322 ? -22.167 -6.579 16.918 1.00 88.19 322 PHE A O 1
ATOM 2484 N N . HIS A 1 323 ? -20.692 -7.975 17.878 1.00 91.06 323 HIS A N 1
ATOM 2485 C CA . HIS A 1 323 ? -21.713 -8.760 18.570 1.00 91.06 323 HIS A CA 1
ATOM 2486 C C . HIS A 1 323 ? -22.516 -7.923 19.577 1.00 91.06 323 HIS A C 1
ATOM 2488 O O . HIS A 1 323 ? -23.747 -8.007 19.580 1.00 91.06 323 HIS A O 1
ATOM 2494 N N . LEU A 1 324 ? -21.855 -7.063 20.363 1.00 91.12 324 LEU A N 1
ATOM 2495 C CA . LEU A 1 324 ? -22.527 -6.119 21.266 1.00 91.12 324 LEU A CA 1
ATOM 2496 C C . LEU A 1 324 ? -23.373 -5.098 20.502 1.00 91.12 324 LEU A C 1
ATOM 2498 O O . LEU A 1 324 ? -24.511 -4.820 20.886 1.00 91.12 324 LEU A O 1
ATOM 2502 N N . TYR A 1 325 ? -22.873 -4.593 19.373 1.00 87.25 325 TYR A N 1
ATOM 2503 C CA . TYR A 1 325 ? -23.632 -3.680 18.524 1.00 87.25 325 TYR A CA 1
ATOM 2504 C C . TYR A 1 325 ? -24.941 -4.321 18.029 1.00 87.25 325 TYR A C 1
ATOM 2506 O O . TYR A 1 325 ? -25.992 -3.682 18.092 1.00 87.25 325 TYR A O 1
ATOM 2514 N N . LYS A 1 326 ? -24.909 -5.607 17.646 1.00 89.06 326 LYS A N 1
ATOM 2515 C CA . LYS A 1 326 ? -26.087 -6.413 17.261 1.00 89.06 326 LYS A CA 1
ATOM 2516 C C . LYS A 1 326 ? -26.958 -6.883 18.435 1.00 89.06 326 LYS A C 1
ATOM 2518 O O . LYS A 1 326 ? -27.981 -7.516 18.195 1.00 89.06 326 LYS A O 1
ATOM 2523 N N . GLY A 1 327 ? -26.571 -6.609 19.681 1.00 90.44 327 GLY A N 1
ATOM 2524 C CA . GLY A 1 327 ? -27.297 -7.045 20.880 1.00 90.44 327 GLY A CA 1
ATOM 2525 C C . GLY A 1 327 ? -27.052 -8.505 21.283 1.00 90.44 327 GLY A C 1
ATOM 2526 O O . GLY A 1 327 ? -27.688 -9.000 22.209 1.00 90.44 327 GLY A O 1
ATOM 2527 N N . ASN A 1 328 ? -26.115 -9.211 20.640 1.00 92.50 328 ASN A N 1
ATOM 2528 C CA . ASN A 1 328 ? -25.780 -10.592 20.987 1.00 92.50 328 ASN A CA 1
ATOM 2529 C C . ASN A 1 328 ? -24.672 -10.642 22.052 1.00 92.50 328 ASN A C 1
ATOM 2531 O O . ASN A 1 328 ? -23.503 -10.905 21.762 1.00 92.50 328 ASN A O 1
ATOM 2535 N N . ARG A 1 329 ? -25.057 -10.391 23.306 1.00 93.56 329 ARG A N 1
ATOM 2536 C CA . ARG A 1 329 ? -24.131 -10.313 24.446 1.00 93.56 329 ARG A CA 1
ATOM 2537 C C . ARG A 1 329 ? -23.380 -11.632 24.703 1.00 93.56 329 ARG A C 1
ATOM 2539 O O . ARG A 1 329 ? -22.177 -11.598 24.931 1.00 93.56 329 ARG A O 1
ATOM 2546 N N . LYS A 1 330 ? -24.048 -12.788 24.570 1.00 93.69 330 LYS A N 1
ATOM 2547 C CA . LYS A 1 330 ? -23.427 -14.117 24.766 1.00 93.69 330 LYS A CA 1
ATOM 2548 C C . LYS A 1 330 ? -22.317 -14.405 23.748 1.00 93.69 330 LYS A C 1
ATOM 2550 O O . LYS A 1 330 ? -21.257 -14.905 24.112 1.00 93.69 330 LYS A O 1
ATOM 2555 N N . ALA A 1 331 ? -22.544 -14.086 22.471 1.00 91.94 331 ALA A N 1
ATOM 2556 C CA . ALA A 1 331 ? -21.522 -14.274 21.440 1.00 91.94 331 ALA A CA 1
ATOM 2557 C C . ALA A 1 331 ? -20.332 -13.322 21.627 1.00 91.94 331 ALA A C 1
ATOM 2559 O O . ALA A 1 331 ? -19.190 -13.727 21.417 1.00 91.94 331 ALA A O 1
ATOM 2560 N N . ALA A 1 332 ? -20.587 -12.086 22.071 1.00 90.62 332 ALA A N 1
ATOM 2561 C CA . ALA A 1 332 ? -19.530 -11.129 22.380 1.00 90.62 332 ALA A CA 1
ATOM 2562 C C . AL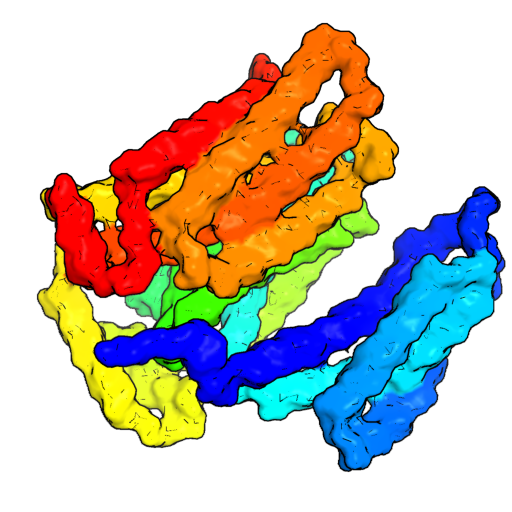A A 1 332 ? -18.633 -11.605 23.530 1.00 90.62 332 ALA A C 1
ATOM 2564 O O . ALA A 1 332 ? -17.412 -11.536 23.418 1.00 90.62 332 ALA A O 1
ATOM 2565 N N . GLU A 1 333 ? -19.229 -12.132 24.602 1.00 91.69 333 GLU A N 1
ATOM 2566 C CA . GLU A 1 333 ? -18.498 -12.684 25.745 1.00 91.69 333 GLU A CA 1
ATOM 2567 C C . GLU A 1 333 ? -17.624 -13.872 25.318 1.00 91.69 333 GLU A C 1
ATOM 2569 O O . GLU A 1 333 ? -16.423 -13.889 25.579 1.00 91.69 333 GLU A O 1
ATOM 2574 N N . LYS A 1 334 ? -18.196 -14.820 24.558 1.00 88.38 334 LYS A N 1
ATOM 2575 C CA . LYS A 1 334 ? -17.457 -15.966 24.003 1.00 88.38 334 LYS A CA 1
ATOM 2576 C C . LYS A 1 334 ? -16.286 -15.521 23.123 1.00 88.38 334 LYS A C 1
ATOM 2578 O O . LYS A 1 334 ? -15.195 -16.079 23.225 1.00 88.38 334 LYS A O 1
ATOM 2583 N N . SER A 1 335 ? -16.503 -14.523 22.265 1.00 84.56 335 SER A N 1
ATOM 2584 C CA . SER A 1 335 ? -15.439 -13.959 21.437 1.00 84.56 335 SER A CA 1
ATOM 2585 C C . SER A 1 335 ? -14.335 -13.338 22.287 1.00 84.56 335 SER A C 1
ATOM 2587 O O . SER A 1 335 ? -13.163 -13.558 21.991 1.00 84.56 335 SER A O 1
ATOM 2589 N N . LEU A 1 336 ? -14.681 -12.544 23.301 1.00 84.00 336 LEU A N 1
ATOM 2590 C CA . LEU A 1 336 ? -13.689 -11.850 24.116 1.00 84.00 336 LEU A CA 1
ATOM 2591 C C . LEU A 1 336 ? -12.863 -12.845 24.942 1.00 84.00 336 LEU A C 1
ATOM 2593 O O . LEU A 1 336 ? -11.638 -12.739 24.945 1.00 84.00 336 LEU A O 1
ATOM 2597 N N . LYS A 1 337 ? -13.502 -13.871 25.521 1.00 83.19 337 LYS A N 1
ATOM 2598 C CA . LYS A 1 337 ? -12.824 -14.984 26.210 1.00 83.19 337 LYS A CA 1
ATOM 2599 C C . LYS A 1 337 ? -11.828 -15.700 25.301 1.00 83.19 337 LYS A C 1
ATOM 2601 O O . LYS A 1 337 ? -10.666 -15.859 25.671 1.00 83.19 337 LYS A O 1
ATOM 2606 N N . PHE A 1 338 ? -12.237 -16.038 24.073 1.00 80.19 338 PHE A N 1
ATOM 2607 C CA . PHE A 1 338 ? -11.340 -16.644 23.083 1.00 80.19 338 PHE A CA 1
ATOM 2608 C C . PHE A 1 338 ? -10.135 -15.745 22.767 1.00 80.19 338 PHE A C 1
ATOM 2610 O O . PHE A 1 338 ? -8.999 -16.209 22.741 1.00 80.19 338 PHE A O 1
ATOM 2617 N N . LEU A 1 339 ? -10.369 -14.448 22.541 1.00 75.56 339 LEU A N 1
ATOM 2618 C CA . LEU A 1 339 ? -9.315 -13.496 22.175 1.00 75.56 339 LEU A CA 1
ATOM 2619 C C . LEU A 1 339 ? -8.347 -13.204 23.327 1.00 75.56 339 LEU A C 1
ATOM 2621 O O . LEU A 1 339 ? -7.178 -12.899 23.085 1.00 75.56 339 LEU A O 1
ATOM 2625 N N . ARG A 1 340 ? -8.825 -13.228 24.574 1.00 78.88 340 ARG A N 1
ATOM 2626 C CA . ARG A 1 340 ? -8.004 -12.947 25.758 1.00 78.88 340 ARG A CA 1
ATOM 2627 C C . ARG A 1 340 ? -7.303 -14.193 26.294 1.00 78.88 340 ARG A C 1
ATOM 2629 O O . ARG A 1 340 ? -6.217 -14.037 26.852 1.00 78.88 340 ARG A O 1
ATOM 2636 N N . GLY A 1 341 ? -7.866 -15.379 26.057 1.00 74.31 341 GLY A N 1
ATOM 2637 C CA . GLY A 1 341 ? -7.369 -16.652 26.585 1.00 74.31 341 GLY A CA 1
ATOM 2638 C C . GLY A 1 341 ? -7.619 -16.807 28.089 1.00 74.31 341 GLY A C 1
ATOM 2639 O O . GLY A 1 341 ? -6.875 -17.515 28.754 1.00 74.31 341 GLY A O 1
ATOM 2640 N N . THR A 1 342 ? -8.611 -16.093 28.631 1.00 77.50 342 THR A N 1
ATOM 2641 C CA . THR A 1 342 ? -8.990 -16.100 30.052 1.00 77.50 342 THR A CA 1
ATOM 2642 C C . THR A 1 342 ? -10.494 -15.875 30.189 1.00 77.50 342 THR A C 1
ATOM 2644 O O . THR A 1 342 ? -11.105 -15.238 29.326 1.00 77.50 342 THR A O 1
ATOM 2647 N N . ASP A 1 343 ? -11.074 -16.385 31.274 1.00 82.31 343 ASP A N 1
ATOM 2648 C CA . ASP A 1 343 ? -12.455 -16.100 31.667 1.00 82.31 343 ASP A CA 1
ATOM 2649 C C . ASP A 1 343 ? -12.600 -14.764 32.413 1.00 82.31 343 ASP A C 1
ATOM 2651 O O . ASP A 1 343 ? -13.702 -14.222 32.467 1.00 82.31 343 ASP A O 1
ATOM 2655 N N . ASP A 1 344 ? -11.496 -14.208 32.923 1.00 87.50 344 ASP A N 1
ATOM 2656 C CA . ASP A 1 344 ? -11.454 -12.913 33.612 1.00 87.50 344 ASP A CA 1
ATOM 2657 C C . ASP A 1 344 ? -11.496 -11.751 32.606 1.00 87.50 344 ASP A C 1
ATOM 2659 O O . ASP A 1 344 ? -10.470 -11.229 32.162 1.00 87.50 344 ASP A O 1
ATOM 2663 N N . ILE A 1 345 ? -12.709 -11.419 32.163 1.00 87.75 345 ILE A N 1
ATOM 2664 C CA . ILE A 1 345 ? -12.974 -10.376 31.162 1.00 87.75 345 ILE A CA 1
ATOM 2665 C C . ILE A 1 345 ? -14.041 -9.371 31.609 1.00 87.75 345 ILE A C 1
ATOM 2667 O O . ILE A 1 345 ? -14.421 -8.514 30.816 1.00 87.75 345 ILE A O 1
ATOM 2671 N N . ASP A 1 346 ? -14.559 -9.473 32.835 1.00 90.62 346 ASP A N 1
ATOM 2672 C CA . ASP A 1 346 ? -15.780 -8.768 33.253 1.00 90.62 346 ASP A CA 1
ATOM 2673 C C . ASP A 1 346 ? -15.643 -7.243 33.186 1.00 90.62 346 ASP A C 1
ATOM 2675 O O . ASP A 1 346 ? -16.532 -6.559 32.667 1.00 90.62 346 ASP A O 1
ATOM 2679 N N . GLU A 1 347 ? -14.514 -6.708 33.656 1.00 89.19 347 GLU A N 1
ATOM 2680 C CA . GLU A 1 347 ? -14.231 -5.272 33.616 1.00 89.19 347 GLU A CA 1
ATOM 2681 C C . GLU A 1 347 ? -14.132 -4.770 32.168 1.00 89.19 347 GLU A C 1
ATOM 2683 O O . GLU A 1 347 ? -14.862 -3.860 31.772 1.00 89.19 347 GLU A O 1
ATOM 2688 N N . GLU A 1 348 ? -13.312 -5.422 31.337 1.00 86.25 348 GLU A N 1
ATOM 2689 C CA . GLU A 1 348 ? -13.146 -5.055 29.926 1.00 86.25 348 GLU A CA 1
ATOM 2690 C C . GLU A 1 348 ? -14.463 -5.200 29.145 1.00 86.25 348 GLU A C 1
ATOM 2692 O O . GLU A 1 348 ? -14.820 -4.346 28.330 1.00 86.25 348 GLU A O 1
ATOM 2697 N N . PHE A 1 349 ? -15.231 -6.256 29.408 1.00 91.25 349 PHE A N 1
ATOM 2698 C CA . PHE A 1 349 ? -16.515 -6.493 28.762 1.00 91.25 349 PHE A CA 1
ATOM 2699 C C . PHE A 1 349 ? -17.543 -5.422 29.125 1.00 91.25 349 PHE A C 1
ATOM 2701 O O . PHE A 1 349 ? -18.313 -4.982 28.259 1.00 91.25 349 PHE A O 1
ATOM 2708 N N . LYS A 1 350 ? -17.551 -4.972 30.385 1.00 92.81 350 LYS A N 1
ATOM 2709 C CA . LYS A 1 350 ? -18.378 -3.854 30.841 1.00 92.81 350 LYS A CA 1
ATOM 2710 C C . LYS A 1 350 ? -17.975 -2.556 30.144 1.00 92.81 350 LYS A C 1
ATOM 2712 O O . LYS A 1 350 ? -18.840 -1.909 29.559 1.00 92.81 350 LYS A O 1
ATOM 2717 N N . GLU A 1 351 ? -16.685 -2.225 30.113 1.00 89.00 351 GLU A N 1
ATOM 2718 C CA . GLU A 1 351 ? -16.181 -1.027 29.429 1.00 89.00 351 GLU A CA 1
ATOM 2719 C C . GLU A 1 351 ? -16.554 -1.004 27.937 1.00 89.00 351 GLU A C 1
ATOM 2721 O O . GLU A 1 351 ? -17.007 0.019 27.417 1.00 89.00 351 GLU A O 1
ATOM 2726 N N . ILE A 1 352 ? -16.390 -2.132 27.234 1.00 87.81 352 ILE A N 1
ATOM 2727 C CA . ILE A 1 352 ? -16.762 -2.247 25.818 1.00 87.81 352 ILE A CA 1
ATOM 2728 C C . ILE A 1 352 ? -18.280 -2.095 25.653 1.00 87.81 352 ILE A C 1
ATOM 2730 O O . ILE A 1 352 ? -18.727 -1.391 24.746 1.00 87.81 352 ILE A O 1
ATOM 2734 N N . SER A 1 353 ? -19.077 -2.722 26.524 1.00 89.94 353 SER A N 1
ATOM 2735 C CA . SER A 1 353 ? -20.543 -2.621 26.489 1.00 89.94 353 SER A CA 1
ATOM 2736 C C . SER A 1 353 ? -21.010 -1.171 26.648 1.00 89.94 353 SER A C 1
ATOM 2738 O O . SER A 1 353 ? -21.818 -0.694 25.850 1.00 89.94 353 SER A O 1
ATOM 2740 N N . GLU A 1 354 ? -20.460 -0.447 27.624 1.00 89.50 354 GLU A N 1
ATOM 2741 C CA . GLU A 1 354 ? -20.770 0.966 27.862 1.00 89.50 354 GLU A CA 1
ATOM 2742 C C . GLU A 1 354 ? -20.353 1.852 26.681 1.00 89.50 354 GLU A C 1
ATOM 2744 O O . GLU A 1 354 ? -21.101 2.746 26.280 1.00 89.50 354 GLU A O 1
ATOM 2749 N N . ALA A 1 355 ? -19.190 1.588 26.077 1.00 85.19 355 ALA A N 1
ATOM 2750 C CA . ALA A 1 355 ? -18.732 2.318 24.898 1.00 85.19 355 ALA A CA 1
ATOM 2751 C C . ALA A 1 355 ? -19.662 2.119 23.687 1.00 85.19 355 ALA A C 1
ATOM 2753 O O . ALA A 1 355 ? -19.931 3.077 22.960 1.00 85.19 355 ALA A O 1
ATOM 2754 N N . ILE A 1 356 ? -20.179 0.902 23.477 1.00 86.44 356 ILE A N 1
ATOM 2755 C CA . ILE A 1 356 ? -21.127 0.600 22.394 1.00 86.44 356 ILE A CA 1
ATOM 2756 C C . ILE A 1 356 ? -22.491 1.256 22.637 1.00 86.44 356 ILE A C 1
ATOM 2758 O O . ILE A 1 356 ? -23.080 1.784 21.693 1.00 86.44 356 ILE A O 1
ATOM 2762 N N . GLU A 1 357 ? -22.983 1.275 23.876 1.00 86.69 357 GLU A N 1
ATOM 2763 C CA . GLU A 1 357 ? -24.227 1.977 24.213 1.00 86.69 357 GLU A CA 1
ATOM 2764 C C . GLU A 1 357 ? -24.102 3.487 23.984 1.00 86.69 357 GLU A C 1
ATOM 2766 O O . GLU A 1 357 ? -24.932 4.066 23.282 1.00 86.69 357 GLU A O 1
ATOM 2771 N N . ARG A 1 358 ? -23.006 4.113 24.439 1.00 82.56 358 ARG A N 1
ATOM 2772 C CA . ARG A 1 358 ? -22.715 5.524 24.117 1.00 82.56 358 ARG A CA 1
ATOM 2773 C C . ARG A 1 358 ? -22.620 5.756 22.613 1.00 82.56 358 ARG A C 1
ATOM 2775 O O . ARG A 1 358 ? -23.143 6.740 22.105 1.00 82.56 358 ARG A O 1
ATOM 2782 N N . GLN A 1 359 ? -22.002 4.843 21.864 1.00 80.50 359 GLN A N 1
ATOM 2783 C CA . GLN A 1 359 ? -21.926 4.959 20.408 1.00 80.50 359 GLN A CA 1
ATOM 2784 C C . GLN A 1 359 ? -23.315 4.930 19.744 1.00 80.50 359 GLN A C 1
ATOM 2786 O O . GLN A 1 359 ? -23.521 5.630 18.749 1.00 80.50 359 GLN A O 1
ATOM 2791 N N . LYS A 1 360 ? -24.267 4.145 20.266 1.00 80.00 360 LYS A N 1
ATOM 2792 C CA . LYS A 1 360 ? -25.648 4.093 19.758 1.00 80.00 360 LYS A CA 1
ATOM 2793 C C . LYS A 1 360 ? -26.435 5.357 20.095 1.00 80.00 360 LYS A C 1
ATOM 2795 O O . LYS A 1 360 ? -27.150 5.858 19.231 1.00 80.00 360 LYS A O 1
ATOM 2800 N N . THR A 1 361 ? -26.296 5.875 21.313 1.00 79.56 361 THR A N 1
ATOM 2801 C CA . THR A 1 361 ? -27.072 7.027 21.800 1.00 79.56 361 THR A CA 1
ATOM 2802 C C . THR A 1 361 ? -26.492 8.374 21.364 1.00 79.56 361 THR A C 1
ATOM 2804 O O . THR A 1 361 ? -27.245 9.313 21.115 1.00 79.56 361 THR A O 1
ATOM 2807 N N . GLU A 1 362 ? -25.170 8.476 21.203 1.00 78.56 362 GLU A N 1
ATOM 2808 C CA . GLU A 1 362 ? -24.458 9.731 20.915 1.00 78.56 362 GLU A CA 1
ATOM 2809 C C . GLU A 1 362 ? -23.960 9.851 19.459 1.00 78.56 362 GLU A C 1
ATOM 2811 O O . GLU A 1 362 ? -23.281 10.823 19.110 1.00 78.56 362 GLU A O 1
ATOM 2816 N N . SER A 1 363 ? -24.281 8.887 18.585 1.00 75.44 363 SER A N 1
ATOM 2817 C CA . SER A 1 363 ? -23.922 8.928 17.158 1.00 75.44 363 SER A CA 1
ATOM 2818 C C . SER A 1 363 ? -24.539 10.153 16.466 1.00 75.44 363 SER A C 1
ATOM 2820 O O . SER A 1 363 ? -25.756 10.239 16.307 1.00 75.44 363 SER A O 1
ATOM 2822 N N . GLY A 1 364 ? -23.694 11.053 15.953 1.00 79.31 364 GLY A N 1
ATOM 2823 C CA . GLY A 1 364 ? -24.128 12.217 15.169 1.00 79.31 364 GLY A CA 1
ATOM 2824 C C . GLY A 1 364 ? -24.708 11.828 13.805 1.00 79.31 364 GLY A C 1
ATOM 2825 O O . GLY A 1 364 ? -24.490 10.718 13.316 1.00 79.31 364 GLY A O 1
ATOM 2826 N N . ARG A 1 365 ? -25.428 12.730 13.141 1.00 84.19 365 ARG A N 1
ATOM 2827 C CA . ARG A 1 365 ? -25.923 12.521 11.768 1.00 84.19 365 ARG A CA 1
ATOM 2828 C C . ARG A 1 365 ? -24.773 12.651 10.765 1.00 84.19 365 ARG A C 1
ATOM 2830 O O . ARG A 1 365 ? -23.763 13.283 11.048 1.00 84.19 365 ARG A O 1
ATOM 2837 N N . LEU A 1 366 ? -24.911 12.079 9.565 1.00 80.88 366 LEU A N 1
ATOM 2838 C CA . LEU A 1 366 ? -23.902 12.258 8.503 1.00 80.88 366 LEU A CA 1
ATOM 2839 C C . LEU A 1 366 ? -23.730 13.740 8.127 1.00 80.88 366 LEU A C 1
ATOM 2841 O O . LEU A 1 366 ? -22.620 14.193 7.873 1.00 80.88 366 LEU A O 1
ATOM 2845 N N . GLN A 1 367 ? -24.823 14.503 8.180 1.00 86.75 367 GLN A N 1
ATOM 2846 C CA . GLN A 1 367 ? -24.833 15.950 7.960 1.00 86.75 367 GLN A CA 1
ATOM 2847 C C . GLN A 1 367 ? -23.919 16.699 8.942 1.00 86.75 367 GLN A C 1
ATOM 2849 O O . GLN A 1 367 ? -23.305 17.690 8.552 1.00 86.75 367 GLN A O 1
ATOM 2854 N N . ASP A 1 368 ? -23.740 16.187 10.167 1.00 87.44 368 ASP A N 1
ATOM 2855 C CA . ASP A 1 368 ? -22.885 16.792 11.200 1.00 87.44 368 ASP A CA 1
ATOM 2856 C C . ASP A 1 368 ? -21.406 16.833 10.799 1.00 87.44 368 ASP A C 1
ATOM 2858 O O . ASP A 1 368 ? -20.622 17.578 11.393 1.00 87.44 368 ASP A O 1
ATOM 2862 N N . LEU A 1 369 ? -21.011 16.052 9.787 1.00 87.06 369 LEU A N 1
ATOM 2863 C CA . LEU A 1 369 ? -19.675 16.106 9.205 1.00 87.06 369 LEU A CA 1
ATOM 2864 C C . LEU A 1 369 ? -19.421 17.446 8.498 1.00 87.06 369 LEU A C 1
ATOM 2866 O O . LEU A 1 369 ? -18.315 17.974 8.566 1.00 87.06 369 LEU A O 1
ATOM 2870 N N . PHE A 1 370 ? -20.453 18.016 7.868 1.00 90.12 370 PHE A N 1
ATOM 2871 C CA . PHE A 1 370 ? -20.351 19.226 7.048 1.00 90.12 370 PHE A CA 1
ATOM 2872 C C . PHE A 1 370 ? -20.986 20.460 7.707 1.00 90.12 370 PHE A C 1
ATOM 2874 O O . PHE A 1 370 ? -20.568 21.590 7.439 1.00 90.12 370 PHE A O 1
ATOM 2881 N N . THR A 1 371 ? -21.956 20.281 8.606 1.00 88.81 371 THR A N 1
ATOM 2882 C CA . THR A 1 371 ? -22.616 21.399 9.303 1.00 88.81 371 THR A CA 1
ATOM 2883 C C . THR A 1 371 ? -21.778 21.924 10.472 1.00 88.81 371 THR A C 1
ATOM 2885 O O . THR A 1 371 ? -21.629 23.139 10.626 1.00 88.81 371 THR A O 1
ATOM 2888 N N . VAL A 1 372 ? -21.156 21.040 11.261 1.00 90.00 372 VAL A N 1
ATOM 2889 C CA . VAL A 1 372 ? -20.348 21.421 12.432 1.00 90.00 372 VAL A CA 1
ATOM 2890 C C . VAL A 1 372 ? -18.980 21.949 11.992 1.00 90.00 372 VAL A C 1
ATOM 2892 O O . VAL A 1 372 ? -18.223 21.244 11.330 1.00 90.00 372 VAL A O 1
ATOM 2895 N N . LYS A 1 373 ? -18.622 23.174 12.412 1.00 90.00 373 LYS A N 1
ATOM 2896 C CA . LYS A 1 373 ? -17.391 23.877 11.984 1.00 90.00 373 LYS A CA 1
ATOM 2897 C C . LYS A 1 373 ? -16.113 23.039 12.158 1.00 90.00 373 LYS A C 1
ATOM 2899 O O . LYS A 1 373 ? -15.325 22.960 11.220 1.00 90.00 373 LYS A O 1
ATOM 2904 N N . SER A 1 374 ? -15.922 22.393 13.314 1.00 92.06 374 SER A N 1
ATOM 2905 C CA . SER A 1 374 ? -14.723 21.580 13.579 1.00 92.06 374 SER A CA 1
ATOM 2906 C C . SER A 1 374 ? -14.658 20.326 12.707 1.00 92.06 374 SER A C 1
ATOM 2908 O O . SER A 1 374 ? -13.615 20.045 12.121 1.00 92.06 374 SER A O 1
ATOM 2910 N N . ASN A 1 375 ? -15.781 19.614 12.558 1.00 91.88 375 ASN A N 1
ATOM 2911 C CA . ASN A 1 375 ? -15.868 18.432 11.701 1.00 91.88 375 ASN A CA 1
ATOM 2912 C C . ASN A 1 375 ? -15.668 18.799 10.225 1.00 91.88 375 ASN A C 1
ATOM 2914 O O . ASN A 1 375 ? -14.952 18.092 9.524 1.00 91.88 375 ASN A O 1
ATOM 2918 N N . ARG A 1 376 ? -16.220 19.934 9.771 1.00 93.62 376 ARG A N 1
ATOM 2919 C CA . ARG A 1 376 ? -16.027 20.429 8.402 1.00 93.62 376 ARG A CA 1
ATOM 2920 C C . ARG A 1 376 ? -14.562 20.766 8.133 1.00 93.62 376 ARG A C 1
ATOM 2922 O O . ARG A 1 376 ? -14.049 20.418 7.074 1.00 93.62 376 ARG A O 1
ATOM 2929 N N . LYS A 1 377 ? -13.870 21.401 9.088 1.00 94.44 377 LYS A N 1
ATOM 2930 C CA . LYS A 1 377 ? -12.428 21.686 8.980 1.00 94.44 377 LYS A CA 1
ATOM 2931 C C . LYS A 1 377 ? -11.610 20.390 8.935 1.00 94.44 377 LYS A C 1
ATOM 2933 O O . LYS A 1 377 ? -10.739 20.269 8.081 1.00 94.44 377 LYS A O 1
ATOM 2938 N N . ALA A 1 378 ? -11.934 19.402 9.775 1.00 94.00 378 ALA A N 1
ATOM 2939 C CA . ALA A 1 378 ? -11.326 18.069 9.715 1.00 94.00 378 ALA A CA 1
ATOM 2940 C C . ALA A 1 378 ? -11.558 17.382 8.359 1.00 94.00 378 ALA A C 1
ATOM 2942 O O . ALA A 1 378 ? -10.609 16.884 7.760 1.00 94.00 378 ALA A O 1
ATOM 2943 N N . ALA A 1 379 ? -12.793 17.400 7.851 1.00 94.56 379 ALA A N 1
ATOM 2944 C CA . ALA A 1 379 ? -13.144 16.818 6.559 1.00 94.56 379 ALA A CA 1
ATOM 2945 C C . ALA A 1 379 ? -12.380 17.491 5.410 1.00 94.56 379 ALA A C 1
ATOM 2947 O O . ALA A 1 379 ? -11.863 16.796 4.542 1.00 94.56 379 ALA A O 1
ATOM 2948 N N . LEU A 1 380 ? -12.240 18.820 5.429 1.00 95.69 380 LEU A N 1
ATOM 2949 C CA . LEU A 1 380 ? -11.471 19.566 4.429 1.00 95.69 380 LEU A CA 1
ATOM 2950 C C . LEU A 1 380 ? -9.977 19.219 4.475 1.00 95.69 380 LEU A C 1
ATOM 2952 O O . LEU A 1 380 ? -9.391 18.939 3.431 1.00 95.69 380 LEU A O 1
ATOM 2956 N N . ILE A 1 381 ? -9.379 19.177 5.671 1.00 96.44 381 ILE A N 1
ATOM 2957 C CA . ILE A 1 381 ? -7.978 18.768 5.851 1.00 96.44 381 ILE A CA 1
ATOM 2958 C C . ILE A 1 381 ? -7.769 17.352 5.314 1.00 96.44 381 ILE A C 1
ATOM 2960 O O . ILE A 1 381 ? -6.839 17.123 4.546 1.00 96.44 381 ILE A O 1
ATOM 2964 N N . MET A 1 382 ? -8.647 16.413 5.673 1.00 95.19 382 MET A N 1
ATOM 2965 C CA . MET A 1 382 ? -8.520 15.028 5.229 1.00 95.19 382 MET A CA 1
ATOM 2966 C C . MET A 1 382 ? -8.755 14.856 3.730 1.00 95.19 382 MET A C 1
ATOM 2968 O O . MET A 1 382 ? -8.017 14.110 3.096 1.00 95.19 382 MET A O 1
ATOM 2972 N N . THR A 1 383 ? -9.718 15.577 3.151 1.00 96.06 383 THR A N 1
ATOM 2973 C CA . THR A 1 383 ? -9.954 15.584 1.697 1.00 96.06 383 THR A CA 1
ATOM 2974 C C . THR A 1 383 ? -8.695 16.036 0.965 1.00 96.06 383 THR A C 1
ATOM 2976 O O . THR A 1 383 ? -8.254 15.372 0.030 1.00 96.06 383 THR A O 1
ATOM 2979 N N . PHE A 1 384 ? -8.085 17.137 1.421 1.00 97.06 384 PHE A N 1
ATOM 2980 C CA . PHE A 1 384 ? -6.868 17.658 0.817 1.00 97.06 384 PHE A CA 1
ATOM 2981 C C . PHE A 1 384 ? -5.692 16.697 0.993 1.00 97.06 384 PHE A C 1
ATOM 2983 O O . PHE A 1 384 ? -5.047 16.376 0.007 1.00 97.06 384 PHE A O 1
ATOM 2990 N N . LEU A 1 385 ? -5.415 16.207 2.208 1.00 96.06 385 LEU A N 1
ATOM 2991 C CA . LEU A 1 385 ? -4.277 15.310 2.452 1.00 96.06 385 LEU A CA 1
ATOM 2992 C C . LEU A 1 385 ? -4.407 13.989 1.682 1.00 96.06 385 LEU A C 1
ATOM 2994 O O . LEU A 1 385 ? -3.425 13.529 1.098 1.00 96.06 385 LEU A O 1
ATOM 2998 N N . ASN A 1 386 ? -5.615 13.418 1.630 1.00 92.75 386 ASN A N 1
ATOM 2999 C CA . ASN A 1 386 ? -5.856 12.193 0.878 1.00 92.75 386 ASN A CA 1
ATOM 3000 C C . ASN A 1 386 ? -5.757 12.417 -0.630 1.00 92.75 386 ASN A C 1
ATOM 3002 O O . ASN A 1 386 ? -5.259 11.541 -1.326 1.00 92.75 386 ASN A O 1
ATOM 3006 N N . GLY A 1 387 ? -6.163 13.583 -1.139 1.00 95.25 387 GLY A N 1
ATOM 3007 C CA . GLY A 1 387 ? -5.969 13.927 -2.546 1.00 95.25 387 GLY A CA 1
ATOM 3008 C C . GLY A 1 387 ? -4.520 14.240 -2.905 1.00 95.25 387 GLY A C 1
ATOM 3009 O O . GLY A 1 387 ? -3.999 13.742 -3.903 1.00 95.25 387 GLY A O 1
ATOM 3010 N N . ALA A 1 388 ? -3.850 15.013 -2.055 1.00 95.69 388 ALA A N 1
ATOM 3011 C CA . ALA A 1 388 ? -2.474 15.453 -2.213 1.00 95.69 388 ALA A CA 1
ATOM 3012 C C . ALA A 1 388 ? -1.519 14.281 -2.414 1.00 95.69 388 ALA A C 1
ATOM 3014 O O . ALA A 1 388 ? -0.741 14.299 -3.360 1.00 95.69 388 ALA A O 1
ATOM 3015 N N . GLN A 1 389 ? -1.605 13.233 -1.590 1.00 94.94 389 GLN A N 1
ATOM 3016 C CA . GLN A 1 389 ? -0.681 12.101 -1.700 1.00 94.94 389 GLN A CA 1
ATOM 3017 C C . GLN A 1 389 ? -0.741 11.423 -3.085 1.00 94.94 389 GLN A C 1
ATOM 3019 O O . GLN A 1 389 ? 0.293 11.061 -3.644 1.00 94.94 389 GLN A O 1
ATOM 3024 N N . HIS A 1 390 ? -1.938 11.301 -3.676 1.00 95.44 390 HIS A N 1
ATOM 3025 C CA . HIS A 1 390 ? -2.112 10.712 -5.003 1.00 95.44 390 HIS A CA 1
ATOM 3026 C C . HIS A 1 390 ? -1.710 11.696 -6.095 1.00 95.44 390 HIS A C 1
ATOM 3028 O O . HIS A 1 390 ? -1.022 11.304 -7.035 1.00 95.44 390 HIS A O 1
ATOM 3034 N N . MET A 1 391 ? -2.064 12.974 -5.955 1.00 95.81 391 MET A N 1
ATOM 3035 C CA . MET A 1 391 ? -1.657 14.034 -6.884 1.00 95.81 391 MET A CA 1
ATOM 3036 C C . MET A 1 391 ? -0.160 14.367 -6.815 1.00 95.81 391 MET A C 1
ATOM 3038 O O . MET A 1 391 ? 0.354 15.032 -7.701 1.00 95.81 391 MET A O 1
ATOM 3042 N N . MET A 1 392 ? 0.561 13.873 -5.807 1.00 97.56 392 MET A N 1
ATOM 3043 C CA . MET A 1 392 ? 2.027 13.856 -5.725 1.00 97.56 392 MET A CA 1
ATOM 3044 C C . MET A 1 392 ? 2.644 12.603 -6.369 1.00 97.56 392 MET A C 1
ATOM 3046 O O . MET A 1 392 ? 3.825 12.317 -6.171 1.00 97.56 392 MET A O 1
ATOM 3050 N N . GLY A 1 393 ? 1.850 11.828 -7.107 1.00 94.50 393 GLY A N 1
ATOM 3051 C CA . GLY A 1 393 ? 2.322 10.710 -7.910 1.00 94.50 393 GLY A CA 1
ATOM 3052 C C . GLY A 1 393 ? 2.387 9.364 -7.195 1.00 94.50 393 GLY A C 1
ATOM 3053 O O . GLY A 1 393 ? 2.920 8.441 -7.791 1.00 94.50 393 GLY A O 1
ATOM 3054 N N . PHE A 1 394 ? 1.845 9.192 -5.980 1.00 94.50 394 PHE A N 1
ATOM 3055 C CA . PHE A 1 394 ? 1.942 7.910 -5.259 1.00 94.50 394 PHE A CA 1
ATOM 3056 C C . PHE A 1 394 ? 1.448 6.721 -6.089 1.00 94.50 394 PHE A C 1
ATOM 3058 O O . PHE A 1 394 ? 2.221 5.822 -6.415 1.00 94.50 394 PHE A O 1
ATOM 3065 N N . THR A 1 395 ? 0.169 6.748 -6.469 1.00 92.94 395 THR A N 1
ATOM 3066 C CA . THR A 1 395 ? -0.453 5.676 -7.252 1.00 92.94 395 THR A CA 1
ATOM 3067 C C . THR A 1 395 ? 0.156 5.580 -8.644 1.00 92.94 395 THR A C 1
ATOM 3069 O O . THR A 1 395 ? 0.503 4.490 -9.078 1.00 92.94 395 THR A O 1
ATOM 3072 N N . ALA A 1 396 ? 0.339 6.715 -9.324 1.00 94.94 396 ALA A N 1
ATOM 3073 C CA . ALA A 1 396 ? 0.882 6.751 -10.677 1.00 94.94 396 ALA A CA 1
ATOM 3074 C C . ALA A 1 396 ? 2.291 6.150 -10.759 1.00 94.94 396 ALA A C 1
ATOM 3076 O O . ALA A 1 396 ? 2.533 5.257 -11.567 1.00 94.94 396 ALA A O 1
ATOM 3077 N N . ILE A 1 397 ? 3.199 6.588 -9.883 1.00 96.62 397 ILE A N 1
ATOM 3078 C CA . ILE A 1 397 ? 4.579 6.106 -9.844 1.00 96.62 397 ILE A CA 1
ATOM 3079 C C . ILE A 1 397 ? 4.612 4.638 -9.437 1.00 96.62 397 ILE A C 1
ATOM 3081 O O . ILE A 1 397 ? 5.296 3.860 -10.090 1.00 96.62 397 ILE A O 1
ATOM 3085 N N . LEU A 1 398 ? 3.869 4.232 -8.403 1.00 95.50 398 LEU A N 1
ATOM 3086 C CA . LEU A 1 398 ? 3.861 2.838 -7.961 1.00 95.50 398 LEU A CA 1
ATOM 3087 C C . LEU A 1 398 ? 3.269 1.901 -9.027 1.00 95.50 398 LEU A C 1
ATOM 3089 O O . LEU A 1 398 ? 3.779 0.809 -9.219 1.00 95.50 398 LEU A O 1
ATOM 3093 N N . MET A 1 399 ? 2.254 2.315 -9.780 1.00 95.25 399 MET A N 1
ATOM 3094 C CA . MET A 1 399 ? 1.665 1.473 -10.828 1.00 95.25 399 MET A CA 1
ATOM 3095 C C . MET A 1 399 ? 2.449 1.478 -12.145 1.00 95.25 399 MET A C 1
ATOM 3097 O O . MET A 1 399 ? 2.346 0.511 -12.891 1.00 95.25 399 MET A O 1
ATOM 3101 N N . ASN A 1 400 ? 3.263 2.506 -12.412 1.00 94.88 400 ASN A N 1
ATOM 3102 C CA . ASN A 1 400 ? 3.990 2.679 -13.680 1.00 94.88 400 ASN A CA 1
ATOM 3103 C C . ASN A 1 400 ? 5.517 2.725 -13.520 1.00 94.88 400 ASN A C 1
ATOM 3105 O O . ASN A 1 400 ? 6.230 3.154 -14.430 1.00 94.88 400 ASN A O 1
ATOM 3109 N N . LEU A 1 401 ? 6.053 2.285 -12.378 1.00 95.75 401 LEU A N 1
ATOM 3110 C CA . LEU A 1 401 ? 7.461 2.495 -12.037 1.00 95.75 401 LEU A CA 1
ATOM 3111 C C . LEU A 1 401 ? 8.431 1.949 -13.091 1.00 95.75 401 LEU A C 1
ATOM 3113 O O . LEU A 1 401 ? 9.390 2.629 -13.443 1.00 95.75 401 LEU A O 1
ATOM 3117 N N . HIS A 1 402 ? 8.191 0.743 -13.616 1.00 94.12 402 HIS A N 1
ATOM 3118 C CA . HIS A 1 402 ? 9.081 0.156 -14.623 1.00 94.12 402 HIS A CA 1
ATOM 3119 C C . HIS A 1 402 ? 9.041 0.952 -15.929 1.00 94.12 402 HIS A C 1
ATOM 3121 O O . HIS A 1 402 ? 10.094 1.201 -16.506 1.00 94.12 402 HIS A O 1
ATOM 3127 N N . THR A 1 403 ? 7.863 1.408 -16.365 1.00 92.00 403 THR A N 1
ATOM 3128 C CA . THR A 1 403 ? 7.707 2.273 -17.544 1.00 92.00 403 THR A CA 1
ATOM 3129 C C . THR A 1 403 ? 8.467 3.587 -17.368 1.00 92.00 403 THR A C 1
ATOM 3131 O O . THR A 1 403 ? 9.201 3.995 -18.264 1.00 92.00 403 THR A O 1
ATOM 3134 N N . ILE A 1 404 ? 8.371 4.210 -16.189 1.00 94.00 404 ILE A N 1
ATOM 3135 C CA . ILE A 1 404 ? 9.110 5.436 -15.848 1.00 94.00 404 ILE A CA 1
ATOM 3136 C C . ILE A 1 404 ? 10.627 5.188 -15.885 1.00 94.00 404 ILE A C 1
ATOM 3138 O O . ILE A 1 404 ? 11.366 5.970 -16.480 1.00 94.00 404 ILE A O 1
ATOM 3142 N N . LEU A 1 405 ? 11.103 4.093 -15.283 1.00 93.25 405 LEU A N 1
ATOM 3143 C CA . LEU A 1 405 ? 12.529 3.750 -15.233 1.00 93.25 405 LEU A CA 1
ATOM 3144 C C . LEU A 1 405 ? 13.101 3.378 -16.611 1.00 93.25 405 LEU A C 1
ATOM 3146 O O . LEU A 1 405 ? 14.241 3.730 -16.911 1.00 93.25 405 LEU A O 1
ATOM 3150 N N . ILE A 1 406 ? 12.321 2.692 -17.453 1.00 90.88 406 ILE A N 1
ATOM 3151 C CA . ILE A 1 406 ? 12.677 2.411 -18.852 1.00 90.88 406 ILE A CA 1
ATOM 3152 C C . ILE A 1 406 ? 12.748 3.723 -19.639 1.00 90.88 406 ILE A C 1
ATOM 3154 O O . ILE A 1 406 ? 13.734 3.955 -20.335 1.00 90.88 406 ILE A O 1
ATOM 3158 N N . GLY A 1 407 ? 11.751 4.601 -19.486 1.00 87.56 407 GLY A N 1
ATOM 3159 C CA . GLY A 1 407 ? 11.713 5.908 -20.146 1.00 87.56 407 GLY A CA 1
ATOM 3160 C C . GLY A 1 407 ? 12.897 6.803 -19.776 1.00 87.56 407 GLY A C 1
ATOM 3161 O O . GLY A 1 407 ? 13.412 7.517 -20.632 1.00 87.56 407 GLY A O 1
ATOM 3162 N N . ALA A 1 408 ? 13.380 6.715 -18.532 1.00 88.06 408 ALA A N 1
ATOM 3163 C CA . ALA A 1 408 ? 14.560 7.445 -18.069 1.00 88.06 408 ALA A CA 1
ATOM 3164 C C . ALA A 1 408 ? 15.886 6.943 -18.674 1.00 88.06 408 ALA A C 1
ATOM 3166 O O . ALA A 1 408 ? 16.921 7.581 -18.487 1.00 88.06 408 ALA A O 1
ATOM 3167 N N . GLY A 1 409 ? 15.882 5.801 -19.372 1.00 81.06 409 GLY A N 1
ATOM 3168 C CA . GLY A 1 409 ? 17.085 5.227 -19.968 1.00 81.06 409 GLY A CA 1
ATOM 3169 C C . GLY A 1 409 ? 18.069 4.705 -18.923 1.00 81.06 409 GLY A C 1
ATOM 3170 O O . GLY A 1 409 ? 19.266 4.935 -19.046 1.00 81.06 409 GLY A O 1
ATOM 3171 N N . ALA A 1 410 ? 17.583 4.030 -17.876 1.00 63.94 410 ALA A N 1
ATOM 3172 C CA . ALA A 1 410 ? 18.412 3.498 -16.795 1.00 63.94 410 ALA A CA 1
ATOM 3173 C C . ALA A 1 410 ? 19.522 2.547 -17.311 1.00 63.94 410 ALA A C 1
ATOM 3175 O O . ALA A 1 410 ? 19.297 1.353 -17.508 1.00 63.94 410 ALA A O 1
ATOM 3176 N N . THR A 1 411 ? 20.731 3.079 -17.532 1.00 66.00 411 THR A N 1
ATOM 3177 C CA . THR A 1 411 ? 21.881 2.344 -18.095 1.00 66.00 411 THR A CA 1
ATOM 3178 C C . THR A 1 411 ? 22.735 1.657 -17.030 1.00 66.00 411 THR A C 1
ATOM 3180 O O . THR A 1 411 ? 23.262 0.574 -17.271 1.00 66.00 411 THR A O 1
ATOM 3183 N N . MET A 1 412 ? 22.852 2.258 -15.840 1.00 69.75 412 MET A N 1
ATOM 3184 C CA . MET A 1 412 ? 23.717 1.758 -14.759 1.00 69.75 412 MET A CA 1
ATOM 3185 C C . MET A 1 412 ? 23.064 0.650 -13.925 1.00 69.75 412 MET A C 1
ATOM 3187 O O . MET A 1 412 ? 23.728 -0.301 -13.517 1.00 69.75 412 MET A O 1
ATOM 3191 N N . ILE A 1 413 ? 21.761 0.773 -13.654 1.00 80.25 413 ILE A N 1
ATOM 3192 C CA . ILE A 1 413 ? 20.970 -0.192 -12.883 1.00 80.25 413 ILE A CA 1
ATOM 3193 C C . ILE A 1 413 ? 19.746 -0.538 -13.722 1.00 80.25 413 ILE A C 1
ATOM 3195 O O . ILE A 1 413 ? 18.958 0.343 -14.046 1.00 80.25 413 ILE A O 1
ATOM 3199 N N . GLY A 1 414 ? 19.574 -1.818 -14.059 1.00 86.50 414 GLY A N 1
ATOM 3200 C CA . GLY A 1 414 ? 18.429 -2.257 -14.856 1.00 86.50 414 GLY A CA 1
ATOM 3201 C C . GLY A 1 414 ? 17.087 -1.889 -14.192 1.00 86.50 414 GLY A C 1
ATOM 3202 O O . GLY A 1 414 ? 16.980 -2.012 -12.965 1.00 86.50 414 GLY A O 1
ATOM 3203 N N . PRO A 1 415 ? 16.045 -1.511 -14.965 1.00 90.31 415 PRO A N 1
ATOM 3204 C CA . PRO A 1 415 ? 14.750 -1.060 -14.438 1.00 90.31 415 PRO A CA 1
ATOM 3205 C C . PRO A 1 415 ? 14.126 -1.993 -13.393 1.00 90.31 415 PRO A C 1
ATOM 3207 O O . PRO A 1 415 ? 13.588 -1.524 -12.398 1.00 90.31 415 PRO A O 1
ATOM 3210 N N . ASN A 1 416 ? 14.269 -3.311 -13.564 1.00 91.50 416 ASN A N 1
ATOM 3211 C CA . ASN A 1 416 ? 13.732 -4.303 -12.626 1.00 91.50 416 ASN A CA 1
ATOM 3212 C C . ASN A 1 416 ? 14.401 -4.220 -11.240 1.00 91.50 416 ASN A C 1
ATOM 3214 O O . ASN A 1 416 ? 13.730 -4.293 -10.216 1.00 91.50 416 ASN A O 1
ATOM 3218 N N . ILE A 1 417 ? 15.729 -4.046 -11.193 1.00 91.06 417 ILE A N 1
ATOM 3219 C CA . ILE A 1 417 ? 16.475 -3.943 -9.927 1.00 91.06 417 ILE A CA 1
ATOM 3220 C C . ILE A 1 417 ? 16.169 -2.604 -9.254 1.00 91.06 417 ILE A C 1
ATOM 3222 O O . ILE A 1 417 ? 15.920 -2.563 -8.050 1.00 91.06 417 ILE A O 1
ATOM 3226 N N . ALA A 1 418 ? 16.126 -1.517 -10.029 1.00 92.75 418 ALA A N 1
ATOM 3227 C CA . ALA A 1 418 ? 15.731 -0.210 -9.518 1.00 92.75 418 ALA A CA 1
ATOM 3228 C C . ALA A 1 418 ? 14.286 -0.224 -8.978 1.00 92.75 418 ALA A C 1
ATOM 3230 O O . ALA A 1 418 ? 14.021 0.344 -7.924 1.00 92.75 418 ALA A O 1
ATOM 3231 N N . ALA A 1 419 ? 13.356 -0.939 -9.612 1.00 94.44 419 ALA A N 1
ATOM 3232 C CA . ALA A 1 419 ? 12.010 -1.087 -9.070 1.00 94.44 419 ALA A CA 1
ATOM 3233 C C . ALA A 1 419 ? 12.005 -1.812 -7.711 1.00 94.44 419 ALA A C 1
ATOM 3235 O O . ALA A 1 419 ? 11.391 -1.322 -6.762 1.00 94.44 419 ALA A O 1
ATOM 3236 N N . ILE A 1 420 ? 12.746 -2.920 -7.574 1.00 94.81 420 ILE A N 1
ATOM 3237 C CA . ILE A 1 420 ? 12.895 -3.632 -6.290 1.00 94.81 420 ILE A CA 1
ATOM 3238 C C . ILE A 1 420 ? 13.465 -2.706 -5.211 1.00 94.81 420 ILE A C 1
ATOM 3240 O O . ILE A 1 420 ? 12.928 -2.645 -4.107 1.00 94.81 420 ILE A O 1
ATOM 3244 N N . MET A 1 421 ? 14.528 -1.961 -5.529 1.00 94.50 421 MET A N 1
ATOM 3245 C CA . MET A 1 421 ? 15.137 -1.009 -4.598 1.00 94.50 421 MET A CA 1
ATOM 3246 C C . MET A 1 421 ? 14.128 0.049 -4.136 1.00 94.50 421 MET A C 1
ATOM 3248 O O . MET A 1 421 ? 14.033 0.314 -2.940 1.00 94.50 421 MET A O 1
ATOM 3252 N N . TYR A 1 422 ? 13.325 0.596 -5.050 1.00 96.25 422 TYR A N 1
ATOM 3253 C CA . TYR A 1 422 ? 12.274 1.558 -4.716 1.00 96.25 422 TYR A CA 1
ATOM 3254 C C . TYR A 1 422 ? 11.245 0.967 -3.747 1.00 96.25 422 TYR A C 1
ATOM 3256 O O . TYR A 1 422 ? 10.925 1.589 -2.733 1.00 96.25 422 TYR A O 1
ATOM 3264 N N . ALA A 1 423 ? 10.750 -0.247 -4.013 1.00 94.62 423 ALA A N 1
ATOM 3265 C CA . ALA A 1 423 ? 9.783 -0.894 -3.128 1.00 94.62 423 ALA A CA 1
ATOM 3266 C C . ALA A 1 423 ? 10.392 -1.263 -1.768 1.00 94.62 423 ALA A C 1
ATOM 3268 O O . ALA A 1 423 ? 9.720 -1.142 -0.745 1.00 94.62 423 ALA A O 1
ATOM 3269 N N . ALA A 1 424 ? 11.672 -1.641 -1.725 1.00 92.81 424 ALA A N 1
ATOM 3270 C CA . ALA A 1 424 ? 12.383 -1.898 -0.477 1.00 92.81 424 ALA A CA 1
ATOM 3271 C C . ALA A 1 424 ? 12.529 -0.615 0.356 1.00 92.81 424 ALA A C 1
ATOM 3273 O O . ALA A 1 424 ? 12.275 -0.629 1.561 1.00 92.81 424 ALA A O 1
ATOM 3274 N N . VAL A 1 425 ? 12.862 0.511 -0.284 1.00 95.94 425 VAL A N 1
ATOM 3275 C CA . VAL A 1 425 ? 12.913 1.824 0.372 1.00 95.94 425 VAL A CA 1
ATOM 3276 C C . VAL A 1 425 ? 11.532 2.225 0.895 1.00 95.94 425 VAL A C 1
ATOM 3278 O O . VAL A 1 425 ? 11.429 2.606 2.060 1.00 95.94 425 VAL A O 1
ATOM 3281 N N . MET A 1 426 ? 10.466 2.075 0.098 1.00 94.31 426 MET A N 1
ATOM 3282 C CA . MET A 1 426 ? 9.079 2.303 0.540 1.00 94.31 426 MET A CA 1
ATOM 3283 C C . MET A 1 426 ? 8.715 1.440 1.755 1.00 94.31 426 MET A C 1
ATOM 3285 O O . MET A 1 426 ? 8.157 1.941 2.732 1.00 94.31 426 MET A O 1
ATOM 3289 N N . PHE A 1 427 ? 9.056 0.151 1.725 1.00 90.12 427 PHE A N 1
ATOM 3290 C CA . PHE A 1 427 ? 8.791 -0.777 2.820 1.00 90.12 427 PHE A CA 1
ATOM 3291 C C . PHE A 1 427 ? 9.513 -0.351 4.107 1.00 90.12 427 PHE A C 1
ATOM 3293 O O . PHE A 1 427 ? 8.865 -0.155 5.138 1.00 90.12 427 PHE A O 1
ATOM 3300 N N . ILE A 1 428 ? 10.825 -0.103 4.045 1.00 87.88 428 ILE A N 1
ATOM 3301 C CA . ILE A 1 428 ? 11.627 0.340 5.199 1.00 87.88 428 ILE A CA 1
ATOM 3302 C C . ILE A 1 428 ? 11.125 1.688 5.737 1.00 87.88 428 ILE A C 1
ATOM 3304 O O . ILE A 1 428 ? 11.006 1.872 6.953 1.00 87.88 428 ILE A O 1
ATOM 3308 N N . ALA A 1 429 ? 10.789 2.621 4.845 1.00 89.88 429 ALA A N 1
ATOM 3309 C CA . ALA A 1 429 ? 10.232 3.920 5.200 1.00 89.88 429 ALA A CA 1
ATOM 3310 C C . ALA A 1 429 ? 8.855 3.792 5.869 1.00 89.88 429 ALA A C 1
ATOM 3312 O O . ALA A 1 429 ? 8.586 4.509 6.828 1.00 89.88 429 ALA A O 1
ATOM 3313 N N . SER A 1 430 ? 8.008 2.850 5.441 1.00 87.00 430 SER A N 1
ATOM 3314 C CA . SER A 1 430 ? 6.705 2.600 6.074 1.00 87.00 430 SER A CA 1
ATOM 3315 C C . SER A 1 430 ? 6.843 2.083 7.510 1.00 87.00 430 SER A C 1
ATOM 3317 O O . SER A 1 430 ? 6.205 2.618 8.419 1.00 87.00 430 SER A O 1
ATOM 3319 N N . VAL A 1 431 ? 7.746 1.122 7.741 1.00 83.50 431 VAL A N 1
ATOM 3320 C CA . VAL A 1 431 ? 8.054 0.592 9.079 1.00 83.50 431 VAL A CA 1
ATOM 3321 C C . VAL A 1 431 ? 8.607 1.704 9.965 1.00 83.50 431 VAL A C 1
ATOM 3323 O O . VAL A 1 431 ? 8.139 1.914 11.085 1.00 83.50 431 VAL A O 1
ATOM 3326 N N . SER A 1 432 ? 9.561 2.470 9.439 1.00 84.75 432 SER A N 1
ATOM 3327 C CA . SER A 1 432 ? 10.166 3.598 10.147 1.00 84.75 432 SER A CA 1
ATOM 3328 C C . SER A 1 432 ? 9.136 4.682 10.477 1.00 84.75 432 SER A C 1
ATOM 3330 O O . SER A 1 432 ? 9.137 5.209 11.589 1.00 84.75 432 SER A O 1
ATOM 3332 N N . GLY A 1 433 ? 8.217 4.986 9.558 1.00 81.75 433 GLY A N 1
ATOM 3333 C CA . GLY A 1 433 ? 7.150 5.970 9.746 1.00 81.75 433 GLY A CA 1
ATOM 3334 C C . GLY A 1 433 ? 6.241 5.617 10.921 1.00 81.75 433 GLY A C 1
ATOM 3335 O O . GLY A 1 433 ? 6.029 6.449 11.802 1.00 81.75 433 GLY A O 1
ATOM 3336 N N . ILE A 1 434 ? 5.789 4.362 11.011 1.00 75.50 434 ILE A N 1
ATOM 3337 C CA . ILE A 1 434 ? 4.952 3.887 12.130 1.00 75.50 434 ILE A CA 1
ATOM 3338 C C . ILE A 1 434 ? 5.675 4.020 13.471 1.00 75.50 434 ILE A C 1
ATOM 3340 O O . ILE A 1 434 ? 5.071 4.424 14.459 1.00 75.50 434 ILE A O 1
ATOM 3344 N N . LEU A 1 435 ? 6.972 3.709 13.518 1.00 76.69 435 LEU A N 1
ATOM 3345 C CA . LEU A 1 435 ? 7.751 3.767 14.758 1.00 76.69 435 LEU A CA 1
ATOM 3346 C C . LEU A 1 435 ? 8.097 5.201 15.188 1.00 76.69 435 LEU A C 1
ATOM 3348 O O . LEU A 1 435 ? 8.383 5.448 16.360 1.00 76.69 435 LEU A O 1
ATOM 3352 N N . THR A 1 436 ? 8.107 6.150 14.251 1.00 80.06 436 THR A N 1
ATOM 3353 C CA . THR A 1 436 ? 8.622 7.507 14.482 1.00 80.06 436 THR A CA 1
ATOM 3354 C C . THR A 1 436 ? 7.543 8.589 14.509 1.00 80.06 436 THR A C 1
ATOM 3356 O O . THR A 1 436 ? 7.797 9.665 15.062 1.00 80.06 436 THR A O 1
ATOM 3359 N N . VAL A 1 437 ? 6.330 8.317 14.008 1.00 82.19 437 VAL A N 1
ATOM 3360 C CA . VAL A 1 437 ? 5.216 9.286 13.931 1.00 82.19 437 VAL A CA 1
ATOM 3361 C C . VAL A 1 437 ? 4.857 9.901 15.282 1.00 82.19 437 VAL A C 1
ATOM 3363 O O . VAL A 1 437 ? 4.578 11.099 15.389 1.00 82.19 437 VAL A O 1
ATOM 3366 N N . ASP A 1 438 ? 4.943 9.113 16.348 1.00 80.19 438 ASP A N 1
ATOM 3367 C CA . ASP A 1 438 ? 4.681 9.581 17.706 1.00 80.19 438 ASP A CA 1
ATOM 3368 C C . ASP A 1 438 ? 5.846 10.330 18.337 1.00 80.19 438 ASP A C 1
ATOM 3370 O O . ASP A 1 438 ? 5.644 11.190 19.199 1.00 80.19 438 ASP A O 1
ATOM 3374 N N . LYS A 1 439 ? 7.067 10.077 17.862 1.00 83.44 439 LYS A N 1
ATOM 3375 C CA . LYS A 1 439 ? 8.265 10.772 18.328 1.00 83.44 439 LYS A CA 1
ATOM 3376 C C . LYS A 1 439 ? 8.388 12.161 17.711 1.00 83.44 439 LYS A C 1
ATOM 3378 O O . LYS A 1 439 ? 8.649 13.110 18.449 1.00 83.44 439 LYS A O 1
ATOM 3383 N N . PHE A 1 440 ? 8.185 12.315 16.404 1.00 87.50 440 PHE A N 1
ATOM 3384 C CA . PHE A 1 440 ? 8.413 13.596 15.716 1.00 87.50 440 PHE A CA 1
ATOM 3385 C C . PHE A 1 440 ? 7.161 14.464 15.574 1.00 87.50 440 PHE A C 1
ATOM 3387 O O . PHE A 1 440 ? 7.282 15.685 15.555 1.00 87.50 440 PHE A O 1
ATOM 3394 N N . GLY A 1 441 ? 5.970 13.865 15.582 1.00 87.81 441 GLY A N 1
ATOM 3395 C CA . GLY A 1 441 ? 4.711 14.585 15.385 1.00 87.81 441 GLY A CA 1
ATOM 3396 C C . GLY A 1 441 ? 4.286 14.638 13.923 1.00 87.81 441 GLY A C 1
ATOM 3397 O O . GLY A 1 441 ? 5.069 14.378 13.009 1.00 87.81 441 GLY A O 1
ATOM 3398 N N . ARG A 1 442 ? 3.000 14.916 13.702 1.00 92.44 442 ARG A N 1
ATOM 3399 C CA . ARG A 1 442 ? 2.350 14.707 12.400 1.00 92.44 442 ARG A CA 1
ATOM 3400 C C . ARG A 1 442 ? 2.665 15.853 11.445 1.00 92.44 442 ARG A C 1
ATOM 3402 O O . ARG A 1 442 ? 3.008 15.613 10.288 1.00 92.44 442 ARG A O 1
ATOM 3409 N N . LYS A 1 443 ? 2.609 17.095 11.939 1.00 94.69 443 LYS A N 1
ATOM 3410 C CA . LYS A 1 443 ? 2.793 18.298 11.116 1.00 94.69 443 LYS A CA 1
ATOM 3411 C C . LYS A 1 443 ? 4.221 18.403 10.585 1.00 94.69 443 LYS A C 1
ATOM 3413 O O . LYS A 1 443 ? 4.423 18.687 9.407 1.00 94.69 443 LYS A O 1
ATOM 3418 N N . LEU A 1 444 ? 5.208 18.127 11.440 1.00 94.75 444 LEU A N 1
ATOM 3419 C CA . LEU A 1 444 ? 6.620 18.150 11.054 1.00 94.75 444 LEU A CA 1
ATOM 3420 C C . LEU A 1 444 ? 6.924 17.117 9.960 1.00 94.75 444 LEU A C 1
ATOM 3422 O O . LEU A 1 444 ? 7.555 17.456 8.961 1.00 94.75 444 LEU A O 1
ATOM 3426 N N . LEU A 1 445 ? 6.440 15.881 10.123 1.00 94.88 445 LEU A N 1
ATOM 3427 C CA . LEU A 1 445 ? 6.668 14.808 9.154 1.00 94.88 445 LEU A CA 1
ATOM 3428 C C . LEU A 1 445 ? 6.024 15.103 7.795 1.00 94.88 445 LEU A C 1
ATOM 3430 O O . LEU A 1 445 ? 6.681 14.905 6.774 1.00 94.88 445 LEU A O 1
ATOM 3434 N N . ILE A 1 446 ? 4.790 15.625 7.760 1.00 96.44 446 ILE A N 1
ATOM 3435 C CA . ILE A 1 446 ? 4.150 16.036 6.497 1.00 96.44 446 ILE A CA 1
ATOM 3436 C C . ILE A 1 446 ? 4.955 17.153 5.826 1.00 96.44 446 ILE A C 1
ATOM 3438 O O . ILE A 1 446 ? 5.210 17.073 4.626 1.00 96.44 446 ILE A O 1
ATOM 3442 N N . ASN A 1 447 ? 5.392 18.170 6.573 1.00 97.44 447 ASN A N 1
ATOM 3443 C CA . ASN A 1 447 ? 6.128 19.304 6.005 1.00 97.44 447 ASN A CA 1
ATOM 3444 C C . ASN A 1 447 ? 7.473 18.879 5.398 1.00 97.44 447 ASN A C 1
ATOM 3446 O O . ASN A 1 447 ? 7.767 19.223 4.257 1.00 97.44 447 ASN A O 1
ATOM 3450 N N . ILE A 1 448 ? 8.273 18.094 6.125 1.00 97.00 448 ILE A N 1
ATOM 3451 C CA . ILE A 1 448 ? 9.553 17.578 5.611 1.00 97.00 448 ILE A CA 1
ATOM 3452 C C . ILE A 1 448 ? 9.300 16.723 4.364 1.00 97.00 448 ILE A C 1
ATOM 3454 O O . ILE A 1 448 ? 9.914 16.932 3.320 1.00 97.00 448 ILE A O 1
ATOM 3458 N N . SER A 1 449 ? 8.350 15.794 4.454 1.00 97.38 449 SER A N 1
ATOM 3459 C CA . SER A 1 449 ? 8.011 14.877 3.369 1.00 97.38 449 SER A CA 1
ATOM 3460 C C . SER A 1 449 ? 7.572 15.600 2.097 1.00 97.38 449 SER A C 1
ATOM 3462 O O . SER A 1 449 ? 8.122 15.339 1.029 1.00 97.38 449 SER A O 1
ATOM 3464 N N . THR A 1 450 ? 6.635 16.542 2.201 1.00 98.12 450 THR A N 1
ATOM 3465 C CA . THR A 1 450 ? 6.088 17.281 1.049 1.00 98.12 450 THR A CA 1
ATOM 3466 C C . THR A 1 450 ? 7.105 18.226 0.413 1.00 98.12 450 THR A C 1
ATOM 3468 O O . THR A 1 450 ? 7.147 18.340 -0.811 1.00 98.12 450 THR A O 1
ATOM 3471 N N . PHE A 1 451 ? 7.979 18.855 1.199 1.00 98.31 451 PHE A N 1
ATOM 3472 C CA . PHE A 1 451 ? 9.025 19.721 0.657 1.00 98.31 451 PHE A CA 1
ATOM 3473 C C . PHE A 1 451 ? 10.083 18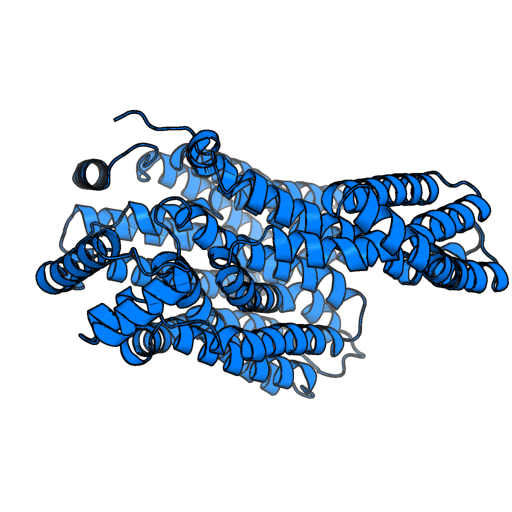.932 -0.128 1.00 98.31 451 PHE A C 1
ATOM 3475 O O . PHE A 1 451 ? 10.320 19.208 -1.305 1.00 98.31 451 PHE A O 1
ATOM 3482 N N . PHE A 1 452 ? 10.682 17.907 0.490 1.00 98.19 452 PHE A N 1
ATOM 3483 C CA . PHE A 1 452 ? 11.738 17.121 -0.158 1.00 98.19 452 PHE A CA 1
ATOM 3484 C C . PHE A 1 452 ? 11.208 16.272 -1.317 1.00 98.19 452 PHE A C 1
ATOM 3486 O O . PHE A 1 452 ? 11.880 16.168 -2.344 1.00 98.19 452 PHE A O 1
ATOM 3493 N N . SER A 1 453 ? 9.987 15.736 -1.210 1.00 98.31 453 SER A N 1
ATOM 3494 C CA . SER A 1 453 ? 9.335 15.051 -2.335 1.00 98.31 453 SER A CA 1
ATOM 3495 C C . SER A 1 453 ? 9.145 15.995 -3.523 1.00 98.31 453 SER A C 1
ATOM 3497 O O . SER A 1 453 ? 9.390 15.591 -4.655 1.00 98.31 453 SER A O 1
ATOM 3499 N N . GLY A 1 454 ? 8.795 17.263 -3.277 1.00 98.38 454 GLY A N 1
ATOM 3500 C CA . GLY A 1 454 ? 8.607 18.267 -4.326 1.00 98.38 454 GLY A CA 1
ATOM 3501 C C . GLY A 1 454 ? 9.895 18.565 -5.081 1.00 98.38 454 GLY A C 1
ATOM 3502 O O . GLY A 1 454 ? 9.886 18.594 -6.309 1.00 98.38 454 GLY A O 1
ATOM 3503 N N . ILE A 1 455 ? 11.016 18.690 -4.363 1.00 98.56 455 ILE A N 1
ATOM 3504 C CA . ILE A 1 455 ? 12.345 18.841 -4.974 1.00 98.56 455 ILE A CA 1
ATOM 3505 C C . ILE A 1 455 ? 12.679 17.619 -5.837 1.00 98.56 455 ILE A C 1
ATOM 3507 O O . ILE A 1 455 ? 13.087 17.778 -6.984 1.00 98.56 455 ILE A O 1
ATOM 3511 N N . CYS A 1 456 ? 12.471 16.403 -5.323 1.00 98.44 456 CYS A N 1
ATOM 3512 C CA . CYS A 1 456 ? 12.772 15.180 -6.071 1.00 98.44 456 CYS A CA 1
ATOM 3513 C C . CYS A 1 456 ? 11.950 15.076 -7.359 1.00 98.44 456 CYS A C 1
ATOM 3515 O O . CYS A 1 456 ? 12.502 14.841 -8.432 1.00 98.44 456 CYS A O 1
ATOM 3517 N N . LEU A 1 457 ? 10.637 15.296 -7.259 1.00 98.44 457 LEU A N 1
ATOM 3518 C CA . LEU A 1 457 ? 9.724 15.263 -8.399 1.00 98.44 457 LEU A CA 1
ATOM 3519 C C . LEU A 1 457 ? 10.058 16.353 -9.422 1.00 98.44 457 LEU A C 1
ATOM 3521 O O . LEU A 1 457 ? 10.006 16.092 -10.621 1.00 98.44 457 LEU A O 1
ATOM 3525 N N . LEU A 1 458 ? 10.456 17.545 -8.965 1.00 98.56 458 LEU A N 1
ATOM 3526 C CA . LEU A 1 458 ? 10.880 18.636 -9.838 1.00 98.56 458 LEU A CA 1
ATOM 3527 C C . LEU A 1 458 ? 12.141 18.267 -10.625 1.00 98.56 458 LEU A C 1
ATOM 3529 O O . LEU A 1 458 ? 12.180 18.477 -11.835 1.00 98.56 458 LEU A O 1
ATOM 3533 N N . VAL A 1 459 ? 13.149 17.687 -9.966 1.00 98.12 459 VAL A N 1
ATOM 3534 C CA . VAL A 1 459 ? 14.387 17.248 -10.630 1.00 98.12 459 VAL A CA 1
ATOM 3535 C C . VAL A 1 459 ? 14.099 16.160 -11.667 1.00 98.12 459 VAL A C 1
ATOM 3537 O O . VAL A 1 459 ? 14.601 16.241 -12.788 1.00 98.12 459 VAL A O 1
ATOM 3540 N N . ILE A 1 460 ? 13.248 15.183 -11.337 1.00 97.25 460 ILE A N 1
ATOM 3541 C CA . ILE A 1 460 ? 12.824 14.143 -12.289 1.00 97.25 460 ILE A CA 1
ATOM 3542 C C . ILE A 1 460 ? 12.060 14.764 -13.472 1.00 97.25 460 ILE A C 1
ATOM 3544 O O . ILE A 1 460 ? 12.300 14.398 -14.622 1.00 97.25 460 ILE A O 1
ATOM 3548 N N . GLY A 1 461 ? 11.183 15.739 -13.217 1.00 97.62 461 GLY A N 1
ATOM 3549 C CA . GLY A 1 461 ? 10.464 16.469 -14.263 1.00 97.62 461 GLY A CA 1
ATOM 3550 C C . GLY A 1 461 ? 11.395 17.240 -15.198 1.00 97.62 461 GLY A C 1
ATOM 3551 O O . GLY A 1 461 ? 11.246 17.144 -16.413 1.00 97.62 461 GLY A O 1
ATOM 3552 N N . ILE A 1 462 ? 12.401 17.933 -14.652 1.00 97.62 462 ILE A N 1
ATOM 3553 C CA . ILE A 1 462 ? 13.434 18.622 -15.441 1.00 97.62 462 ILE A CA 1
ATOM 3554 C C . ILE A 1 462 ? 14.201 17.626 -16.315 1.00 97.62 462 ILE A C 1
ATOM 3556 O O . ILE A 1 462 ? 14.399 17.898 -17.496 1.00 97.62 462 ILE A O 1
ATOM 3560 N N . PHE A 1 463 ? 14.586 16.466 -15.775 1.00 96.50 463 PHE A N 1
ATOM 3561 C CA . PHE A 1 463 ? 15.272 15.430 -16.550 1.00 96.50 463 PHE A CA 1
ATOM 3562 C C . PHE A 1 463 ? 14.451 14.988 -17.771 1.00 96.50 463 PHE A C 1
ATOM 3564 O O . PHE A 1 463 ? 14.945 15.039 -18.897 1.00 96.50 463 PHE A O 1
ATOM 3571 N N . PHE A 1 464 ? 13.182 14.614 -17.570 1.00 96.06 464 PHE A N 1
ATOM 3572 C CA . PHE A 1 464 ? 12.319 14.193 -18.679 1.00 96.06 464 PHE A CA 1
ATOM 3573 C C . PHE A 1 464 ? 12.036 15.332 -19.664 1.00 96.06 464 PHE A C 1
ATOM 3575 O O . PHE A 1 464 ? 11.820 15.080 -20.848 1.00 96.06 464 PHE A O 1
ATOM 3582 N N . HIS A 1 465 ? 12.043 16.585 -19.204 1.00 96.62 465 HIS A N 1
ATOM 3583 C CA . HIS A 1 465 ? 11.853 17.738 -20.078 1.00 96.62 465 HIS A CA 1
ATOM 3584 C C . HIS A 1 465 ? 13.078 17.962 -20.974 1.00 96.62 465 HIS A C 1
ATOM 3586 O O . HIS A 1 465 ? 12.926 18.191 -22.170 1.00 96.62 465 HIS A O 1
ATOM 3592 N N . LEU A 1 466 ? 14.294 17.824 -20.435 1.00 95.94 466 LEU A N 1
ATOM 3593 C CA . LEU A 1 466 ? 15.526 17.876 -21.229 1.00 95.94 466 LEU A CA 1
ATOM 3594 C C . LEU A 1 466 ? 15.555 16.769 -22.291 1.00 95.94 466 LEU A C 1
ATOM 3596 O O . LEU A 1 466 ? 15.876 17.041 -23.446 1.00 95.94 466 LEU A O 1
ATOM 3600 N N . GLN A 1 467 ? 15.144 15.552 -21.920 1.00 93.00 467 GLN A N 1
ATOM 3601 C CA . GLN A 1 467 ? 15.008 14.436 -22.857 1.00 93.00 467 GLN A CA 1
ATOM 3602 C C . GLN A 1 467 ? 13.988 14.744 -23.967 1.00 93.00 467 GLN A C 1
ATOM 3604 O O . GLN A 1 467 ? 14.258 14.480 -25.135 1.00 93.00 467 GLN A O 1
ATOM 3609 N N . TYR A 1 468 ? 12.848 15.356 -23.626 1.00 93.38 468 TYR A N 1
ATOM 3610 C CA . TYR A 1 468 ? 11.840 15.790 -24.600 1.00 93.38 468 TYR A CA 1
ATOM 3611 C C . TYR A 1 468 ? 12.365 16.865 -25.569 1.00 93.38 468 TYR A C 1
ATOM 3613 O O . TYR A 1 468 ? 12.027 16.857 -26.750 1.00 93.38 468 TYR A O 1
ATOM 3621 N N . LEU A 1 469 ? 13.240 17.758 -25.098 1.00 95.25 469 LEU A N 1
ATOM 3622 C CA . LEU A 1 469 ? 13.921 18.761 -25.925 1.00 95.25 469 LEU A CA 1
ATOM 3623 C C . LEU A 1 469 ? 15.088 18.186 -26.755 1.00 95.25 469 LEU A C 1
ATOM 3625 O O . LEU A 1 469 ? 15.795 18.950 -27.409 1.00 95.25 469 LEU A O 1
ATOM 3629 N N . ASN A 1 470 ? 15.285 16.862 -26.760 1.00 92.94 470 ASN A N 1
ATOM 3630 C CA . ASN A 1 470 ? 16.385 16.158 -27.431 1.00 92.94 470 ASN A CA 1
ATOM 3631 C C . ASN A 1 470 ? 17.787 16.577 -26.947 1.00 92.94 470 ASN A C 1
ATOM 3633 O O . ASN A 1 470 ? 18.765 16.472 -27.689 1.00 92.94 470 ASN A O 1
ATOM 3637 N N . VAL A 1 471 ? 17.902 17.046 -25.701 1.00 94.00 471 VAL A N 1
ATOM 3638 C CA . VAL A 1 471 ? 19.201 17.255 -25.050 1.00 94.00 471 VAL A CA 1
ATOM 3639 C C . VAL A 1 471 ? 19.761 15.894 -24.639 1.00 94.00 471 VAL A C 1
ATOM 3641 O O . VAL A 1 471 ? 19.037 15.068 -24.082 1.00 94.00 471 VAL A O 1
ATOM 3644 N N . ASP A 1 472 ? 21.051 15.654 -24.885 1.00 88.81 472 ASP A N 1
ATOM 3645 C CA . ASP A 1 472 ? 21.701 14.418 -24.447 1.00 88.81 472 ASP A CA 1
ATOM 3646 C C . ASP A 1 472 ? 21.798 14.372 -22.914 1.00 88.81 472 ASP A C 1
ATOM 3648 O O . ASP A 1 472 ? 22.594 15.071 -22.286 1.00 88.81 472 ASP A O 1
ATOM 3652 N N . VAL A 1 473 ? 20.958 13.531 -22.310 1.00 90.50 473 VAL A N 1
ATOM 3653 C CA . VAL A 1 473 ? 20.885 13.306 -20.862 1.00 90.50 473 VAL A CA 1
ATOM 3654 C C . VAL A 1 473 ? 21.592 12.019 -20.427 1.00 90.50 473 VAL A C 1
ATOM 3656 O O . VAL A 1 473 ? 21.505 11.637 -19.259 1.00 90.50 473 VAL A O 1
ATOM 3659 N N . SER A 1 474 ? 22.325 11.350 -21.325 1.00 85.62 474 SER A N 1
ATOM 3660 C CA . SER A 1 474 ? 22.944 10.041 -21.059 1.00 85.62 474 SER A CA 1
ATOM 3661 C C . SER A 1 474 ? 23.890 10.068 -19.855 1.00 85.62 474 SER A C 1
ATOM 3663 O O . SER A 1 474 ? 23.917 9.129 -19.062 1.00 85.62 474 SER A O 1
ATOM 3665 N N . GLN A 1 475 ? 24.617 11.175 -19.663 1.00 85.94 475 GLN A N 1
ATOM 3666 C CA . GLN A 1 475 ? 25.529 11.360 -18.526 1.00 85.94 475 GLN A CA 1
ATOM 3667 C C . GLN A 1 475 ? 24.805 11.527 -17.180 1.00 85.94 475 GLN A C 1
ATOM 3669 O O . GLN A 1 475 ? 25.382 11.252 -16.130 1.00 85.94 475 GLN A O 1
ATOM 3674 N N . ILE A 1 476 ? 23.543 11.964 -17.200 1.00 89.00 476 ILE A N 1
ATOM 3675 C CA . ILE A 1 476 ? 22.739 12.246 -16.004 1.00 89.00 476 ILE A CA 1
ATOM 3676 C C . ILE A 1 476 ? 21.560 11.276 -15.829 1.00 89.00 476 ILE A C 1
ATOM 3678 O O . ILE A 1 476 ? 20.752 11.461 -14.921 1.00 89.00 476 ILE A O 1
ATOM 3682 N N . ALA A 1 477 ? 21.482 10.205 -16.628 1.00 86.25 477 ALA A N 1
ATOM 3683 C CA . ALA A 1 477 ? 20.418 9.191 -16.586 1.00 86.25 477 ALA A CA 1
ATOM 3684 C C . ALA A 1 477 ? 20.302 8.450 -15.237 1.00 86.25 477 ALA A C 1
ATOM 3686 O O . ALA A 1 477 ? 19.290 7.816 -14.944 1.00 86.25 477 ALA A O 1
ATOM 3687 N N . VAL A 1 478 ? 21.316 8.559 -14.372 1.00 88.75 478 VAL A N 1
ATOM 3688 C CA . VAL A 1 478 ? 21.268 8.049 -12.994 1.00 88.75 478 VAL A CA 1
ATOM 3689 C C . VAL A 1 478 ? 20.428 8.932 -12.055 1.00 88.75 478 VAL A C 1
ATOM 3691 O O . VAL A 1 478 ? 19.911 8.436 -11.052 1.00 88.75 478 VAL A O 1
ATOM 3694 N N . LEU A 1 479 ? 20.251 10.225 -12.362 1.00 91.44 479 LEU A N 1
ATOM 3695 C CA . LEU A 1 479 ? 19.561 11.172 -11.478 1.00 91.44 479 LEU A CA 1
ATOM 3696 C C . LEU A 1 479 ? 18.100 10.782 -11.210 1.00 91.44 479 LEU A C 1
ATOM 3698 O O . LEU A 1 479 ? 17.736 10.746 -10.033 1.00 91.44 479 LEU A O 1
ATOM 3702 N N . PRO A 1 480 ? 17.266 10.422 -12.209 1.00 92.25 480 PRO A N 1
ATOM 3703 C CA . PRO A 1 480 ? 15.894 9.997 -11.939 1.00 92.25 480 PRO A CA 1
ATOM 3704 C C . PRO A 1 480 ? 15.814 8.809 -10.981 1.00 92.25 480 PRO A C 1
ATOM 3706 O O . PRO A 1 480 ? 14.940 8.779 -10.121 1.00 92.25 480 PRO A O 1
ATOM 3709 N N . ILE A 1 481 ? 16.762 7.870 -11.074 1.00 92.00 481 ILE A N 1
ATOM 3710 C CA . ILE A 1 481 ? 16.836 6.704 -10.187 1.00 92.00 481 ILE A CA 1
ATOM 3711 C C . ILE A 1 481 ? 17.179 7.141 -8.761 1.00 92.00 481 ILE A C 1
ATOM 3713 O O . ILE A 1 481 ? 16.547 6.696 -7.813 1.00 92.00 481 ILE A O 1
ATOM 3717 N N . ILE A 1 482 ? 18.147 8.036 -8.571 1.00 94.06 482 ILE A N 1
ATOM 3718 C CA . ILE A 1 482 ? 18.505 8.516 -7.227 1.00 94.06 482 ILE A CA 1
ATOM 3719 C C . ILE A 1 482 ? 17.334 9.291 -6.611 1.00 94.06 482 ILE A C 1
ATOM 3721 O O . ILE A 1 482 ? 16.912 9.008 -5.488 1.00 94.06 482 ILE A O 1
ATOM 3725 N N . PHE A 1 483 ? 16.765 10.240 -7.353 1.00 96.75 483 PHE A N 1
ATOM 3726 C CA . PHE A 1 483 ? 15.704 11.099 -6.838 1.00 96.75 483 PHE A CA 1
ATOM 3727 C C . PHE A 1 483 ? 14.383 10.357 -6.623 1.00 96.75 483 PHE A C 1
ATOM 3729 O O . PHE A 1 483 ? 13.663 10.705 -5.690 1.00 96.75 483 PHE A O 1
ATOM 3736 N N . ILE A 1 484 ? 14.073 9.302 -7.387 1.00 96.12 484 ILE A N 1
ATOM 3737 C CA . ILE A 1 484 ? 12.870 8.493 -7.132 1.00 96.12 484 ILE A CA 1
ATOM 3738 C C . ILE A 1 484 ? 13.007 7.644 -5.857 1.00 96.12 484 ILE A C 1
ATOM 3740 O O . ILE A 1 484 ? 12.011 7.422 -5.169 1.00 96.12 484 ILE A O 1
ATOM 3744 N N . MET A 1 485 ? 14.228 7.235 -5.483 1.00 96.12 485 MET A N 1
ATOM 3745 C CA . MET A 1 485 ? 14.505 6.563 -4.199 1.00 96.12 485 MET A CA 1
ATOM 3746 C C . MET A 1 485 ? 14.386 7.530 -3.025 1.00 96.12 485 MET A C 1
ATOM 3748 O O . MET A 1 485 ? 13.785 7.206 -2.002 1.00 96.12 485 MET A O 1
ATOM 3752 N N . ILE A 1 486 ? 14.939 8.735 -3.177 1.00 97.88 486 ILE A N 1
ATOM 3753 C CA . ILE A 1 486 ? 14.832 9.784 -2.159 1.00 97.88 486 ILE A CA 1
ATOM 3754 C C . ILE A 1 486 ? 13.358 10.178 -1.983 1.00 97.88 486 ILE A C 1
ATOM 3756 O O . ILE A 1 486 ? 12.876 10.245 -0.851 1.00 97.88 486 ILE A O 1
ATOM 3760 N N . TYR A 1 487 ? 12.617 10.339 -3.086 1.00 98.31 487 TYR A N 1
ATOM 3761 C CA . TYR A 1 487 ? 11.166 10.519 -3.070 1.00 98.31 487 TYR A CA 1
ATOM 3762 C C . TYR A 1 487 ? 10.473 9.391 -2.302 1.00 98.31 487 TYR A C 1
ATOM 3764 O O . TYR A 1 487 ? 9.715 9.684 -1.384 1.00 98.31 487 TYR A O 1
ATOM 3772 N N . ALA A 1 488 ? 10.762 8.120 -2.608 1.00 96.56 488 ALA A N 1
ATOM 3773 C CA . ALA A 1 488 ? 10.153 6.979 -1.924 1.00 96.56 488 ALA A CA 1
ATOM 3774 C C . ALA A 1 488 ? 10.329 7.041 -0.400 1.00 96.56 488 ALA A C 1
ATOM 3776 O O . ALA A 1 488 ? 9.364 6.867 0.350 1.00 96.56 488 ALA A O 1
ATOM 3777 N N . ALA A 1 489 ? 11.546 7.352 0.058 1.00 96.31 489 ALA A N 1
ATOM 3778 C CA . ALA A 1 489 ? 11.857 7.464 1.477 1.00 96.31 489 ALA A CA 1
ATOM 3779 C C . ALA A 1 489 ? 11.071 8.603 2.147 1.00 96.31 489 ALA A C 1
ATOM 3781 O O . ALA A 1 489 ? 10.348 8.376 3.120 1.00 96.31 489 ALA A O 1
ATOM 3782 N N . PHE A 1 490 ? 11.185 9.828 1.624 1.00 96.88 490 PHE A N 1
ATOM 3783 C CA . PHE A 1 490 ? 10.549 10.999 2.231 1.00 96.88 490 PHE A CA 1
ATOM 3784 C C . PHE A 1 490 ? 9.029 10.956 2.124 1.00 96.88 490 PHE A C 1
ATOM 3786 O O . PHE A 1 490 ? 8.347 11.285 3.097 1.00 96.88 490 PHE A O 1
ATOM 3793 N N . PHE A 1 491 ? 8.487 10.534 0.982 1.00 96.75 491 PHE A N 1
ATOM 3794 C CA . PHE A 1 491 ? 7.050 10.410 0.768 1.00 96.75 491 PHE A CA 1
ATOM 3795 C C . PHE A 1 491 ? 6.435 9.477 1.814 1.00 96.75 491 PHE A C 1
ATOM 3797 O O . PHE A 1 491 ? 5.529 9.884 2.547 1.00 96.75 491 PHE A O 1
ATOM 3804 N N . LYS A 1 492 ? 6.961 8.252 1.949 1.00 93.19 492 LYS A N 1
ATOM 3805 C CA . LYS A 1 492 ? 6.354 7.248 2.830 1.00 93.19 492 LYS A CA 1
ATOM 3806 C C . LYS A 1 492 ? 6.588 7.523 4.314 1.00 93.19 492 LYS A C 1
ATOM 3808 O O . LYS A 1 492 ? 5.714 7.208 5.112 1.00 93.19 492 LYS A O 1
ATOM 3813 N N . LEU A 1 493 ? 7.695 8.170 4.695 1.00 91.38 493 LEU A N 1
ATOM 3814 C CA . LEU A 1 493 ? 7.933 8.591 6.085 1.00 91.38 493 LEU A CA 1
ATOM 3815 C C . LEU A 1 493 ? 6.946 9.660 6.586 1.00 91.38 493 LEU A C 1
ATOM 3817 O O . LEU A 1 493 ? 6.712 9.748 7.791 1.00 91.38 493 LEU A O 1
ATOM 3821 N N . GLY A 1 494 ? 6.389 10.483 5.693 1.00 92.94 494 GLY A N 1
ATOM 3822 C CA . GLY A 1 494 ? 5.471 11.563 6.057 1.00 92.94 494 GLY A CA 1
ATOM 3823 C C . GLY A 1 494 ? 4.105 11.417 5.411 1.00 92.94 494 GLY A C 1
ATOM 3824 O O . GLY A 1 494 ? 3.250 10.709 5.941 1.00 92.94 494 GLY A O 1
ATOM 3825 N N . ILE A 1 495 ? 3.859 12.111 4.297 1.00 94.88 495 ILE A N 1
ATOM 3826 C CA . ILE A 1 495 ? 2.503 12.225 3.737 1.00 94.88 495 ILE A CA 1
ATOM 3827 C C . ILE A 1 495 ? 1.897 10.879 3.306 1.00 94.88 495 ILE A C 1
ATOM 3829 O O . ILE A 1 495 ? 0.683 10.747 3.313 1.00 94.88 495 ILE A O 1
ATOM 3833 N N . GLY A 1 496 ? 2.706 9.860 3.006 1.00 90.12 496 GLY A N 1
ATOM 3834 C CA . GLY A 1 496 ? 2.226 8.517 2.664 1.00 90.12 496 GLY A CA 1
ATOM 3835 C C . GLY A 1 496 ? 1.817 7.638 3.857 1.00 90.12 496 GLY A C 1
ATOM 3836 O O . GLY A 1 496 ? 1.386 6.503 3.643 1.00 90.12 496 GLY A O 1
ATOM 3837 N N . MET A 1 497 ? 1.992 8.112 5.099 1.00 84.56 497 MET A N 1
ATOM 3838 C CA . MET A 1 497 ? 1.627 7.389 6.331 1.00 84.56 497 MET A CA 1
ATOM 3839 C C . MET A 1 497 ? 0.851 8.252 7.335 1.00 84.56 497 MET A C 1
ATOM 3841 O O . MET A 1 497 ? -0.062 7.768 7.999 1.00 84.56 497 MET A O 1
ATOM 3845 N N . VAL A 1 498 ? 1.181 9.537 7.468 1.00 90.06 498 VAL A N 1
ATOM 3846 C CA . VAL A 1 498 ? 0.590 10.425 8.480 1.00 90.06 498 VAL A CA 1
ATOM 3847 C C . VAL A 1 498 ? -0.925 10.650 8.300 1.00 90.06 498 VAL A C 1
ATOM 3849 O O . VAL A 1 498 ? -1.630 10.609 9.312 1.00 90.06 498 VAL A O 1
ATOM 3852 N N . PRO A 1 499 ? -1.478 10.847 7.083 1.00 90.00 499 PRO A N 1
ATOM 3853 C CA . PRO A 1 499 ? -2.923 11.004 6.887 1.00 90.00 499 PRO A CA 1
ATOM 3854 C C . PRO A 1 499 ? -3.746 9.816 7.398 1.00 90.00 499 PRO A C 1
ATOM 3856 O O . PRO A 1 499 ? -4.830 10.014 7.947 1.00 90.00 499 PRO A O 1
ATOM 3859 N N . ILE A 1 500 ? -3.210 8.594 7.312 1.00 81.88 500 ILE A N 1
ATOM 3860 C CA . ILE A 1 500 ? -3.847 7.382 7.851 1.00 81.88 500 ILE A CA 1
ATOM 3861 C C . ILE A 1 500 ? -4.072 7.532 9.363 1.00 81.88 500 ILE A C 1
ATOM 3863 O O . ILE A 1 500 ? -5.163 7.274 9.873 1.00 81.88 500 ILE A O 1
ATOM 3867 N N . VAL A 1 501 ? -3.059 8.021 10.083 1.00 82.38 501 VAL A N 1
ATOM 3868 C CA . VAL A 1 501 ? -3.140 8.265 11.529 1.00 82.38 501 VAL A CA 1
ATOM 3869 C C . VAL A 1 501 ? -4.097 9.425 11.829 1.00 82.38 501 VAL A C 1
ATOM 3871 O O . VAL A 1 501 ? -5.013 9.277 12.646 1.00 82.38 501 VAL A O 1
ATOM 3874 N N . LEU A 1 502 ? -3.951 10.549 11.114 1.00 88.62 502 LEU A N 1
ATOM 3875 C CA . LEU A 1 502 ? -4.775 11.754 11.286 1.00 88.62 502 LEU A CA 1
ATOM 3876 C C . LEU A 1 502 ? -6.269 11.501 11.054 1.00 88.62 502 LEU A C 1
ATOM 3878 O O . LEU A 1 502 ? -7.101 12.093 11.745 1.00 88.62 502 LEU A O 1
ATOM 3882 N N . THR A 1 503 ? -6.616 10.577 10.155 1.00 84.19 503 THR A N 1
ATOM 3883 C CA . THR A 1 503 ? -8.004 10.165 9.889 1.00 84.19 503 THR A CA 1
ATOM 3884 C C . THR A 1 503 ? -8.717 9.710 11.167 1.00 84.19 503 THR A C 1
ATOM 3886 O O . THR A 1 503 ? -9.902 9.976 11.351 1.00 84.19 503 THR A O 1
ATOM 3889 N N . SER A 1 504 ? -7.998 9.086 12.104 1.00 79.88 504 SER A N 1
ATOM 3890 C CA . SER A 1 504 ? -8.562 8.626 13.380 1.00 79.88 504 SER A CA 1
ATOM 3891 C C . SER A 1 504 ? -8.520 9.672 14.511 1.00 79.88 504 SER A C 1
ATOM 3893 O O . SER A 1 504 ? -9.234 9.525 15.513 1.00 79.88 504 SER A O 1
ATOM 3895 N N . GLU A 1 505 ? -7.720 10.732 14.352 1.00 86.62 505 GLU A N 1
ATOM 3896 C CA . GLU A 1 505 ? -7.441 11.760 15.367 1.00 86.62 505 GLU A CA 1
ATOM 3897 C C . GLU A 1 505 ? -8.252 13.052 15.159 1.00 86.62 505 GLU A C 1
ATOM 3899 O O . GLU A 1 505 ? -8.617 13.702 16.138 1.00 86.62 505 GLU A O 1
ATOM 3904 N N . LEU A 1 506 ? -8.572 13.425 13.911 1.00 89.69 506 LEU A N 1
ATOM 3905 C CA . LEU A 1 506 ? -9.209 14.712 13.593 1.00 89.69 506 LEU A CA 1
ATOM 3906 C C . LEU A 1 506 ? -10.732 14.732 13.791 1.00 89.69 506 LEU A C 1
ATOM 3908 O O . LEU A 1 506 ? -11.295 15.782 14.109 1.00 89.69 506 LEU A O 1
ATOM 3912 N N . PHE A 1 507 ? -11.421 13.602 13.615 1.00 87.31 507 PHE A N 1
ATOM 3913 C CA . PHE A 1 507 ? -12.881 13.554 13.744 1.00 87.31 507 PHE A CA 1
ATOM 3914 C C . PHE A 1 507 ? -13.336 13.350 15.189 1.00 87.31 507 PHE A C 1
ATOM 3916 O O . PHE A 1 507 ? -12.863 12.452 15.892 1.00 87.31 507 PHE A O 1
ATOM 3923 N N . SER A 1 508 ? -14.332 14.136 15.607 1.00 85.88 508 SER A N 1
ATOM 3924 C CA . SER A 1 508 ? -14.983 13.972 16.909 1.00 85.88 508 SER A CA 1
ATOM 3925 C C . SER A 1 508 ? -15.615 12.584 17.065 1.00 85.88 508 SER A C 1
ATOM 3927 O O . SER A 1 508 ? -16.029 11.956 16.089 1.00 85.88 508 SER A O 1
ATOM 3929 N N . ALA A 1 509 ? -15.729 12.103 18.307 1.00 79.88 509 ALA A N 1
ATOM 3930 C CA . ALA A 1 509 ? -16.231 10.758 18.605 1.00 79.88 509 ALA A CA 1
ATOM 3931 C C . ALA A 1 509 ? -17.604 10.467 17.963 1.00 79.88 509 ALA A C 1
ATOM 3933 O O . ALA A 1 509 ? -17.807 9.384 17.419 1.00 79.88 509 ALA A O 1
ATOM 3934 N N . LYS A 1 510 ? -18.497 11.468 17.926 1.00 81.94 510 LYS A N 1
ATOM 3935 C CA . LYS A 1 510 ? -19.868 11.357 17.396 1.00 81.94 510 LYS A CA 1
ATOM 3936 C C . LYS A 1 510 ? -19.937 11.025 15.904 1.00 81.94 510 LYS A C 1
ATOM 3938 O O . LYS A 1 510 ? -20.859 10.333 15.472 1.00 81.94 510 LYS A O 1
ATOM 3943 N N . VAL A 1 511 ? -18.985 11.521 15.110 1.00 83.94 511 VAL A N 1
ATOM 3944 C CA . VAL A 1 511 ? -18.948 11.315 13.650 1.00 83.94 511 VAL A CA 1
ATOM 3945 C C . VAL A 1 511 ? -17.734 10.512 13.194 1.00 83.94 511 VAL A C 1
ATOM 3947 O O . VAL A 1 511 ? -17.568 10.327 11.995 1.00 83.94 511 VAL A O 1
ATOM 3950 N N . LYS A 1 512 ? -16.909 9.993 14.114 1.00 80.94 512 LYS A N 1
ATOM 3951 C CA . LYS A 1 512 ? -15.616 9.367 13.802 1.00 80.94 512 LYS A CA 1
ATOM 3952 C C . LYS A 1 512 ? -15.715 8.300 12.712 1.00 80.94 512 LYS A C 1
ATOM 3954 O O . LYS A 1 512 ? -15.057 8.428 11.692 1.00 80.94 512 LYS A O 1
ATOM 3959 N N . ALA A 1 513 ? -16.588 7.305 12.872 1.00 75.56 513 ALA A N 1
ATOM 3960 C CA . ALA A 1 513 ? -16.774 6.253 11.863 1.00 75.56 513 ALA A CA 1
ATOM 3961 C C . ALA A 1 513 ? -17.189 6.803 10.484 1.00 75.56 513 ALA A C 1
ATOM 3963 O O . ALA A 1 513 ? -16.674 6.365 9.457 1.00 75.56 513 ALA A O 1
ATOM 3964 N N . LYS A 1 514 ? -18.075 7.808 10.467 1.00 81.94 514 LYS A N 1
ATOM 3965 C CA . LYS A 1 514 ? -18.563 8.450 9.238 1.00 81.94 514 LYS A CA 1
ATOM 3966 C C . LYS A 1 514 ? -17.459 9.265 8.556 1.00 81.94 514 LYS A C 1
ATOM 3968 O O . LYS A 1 514 ? -17.299 9.175 7.347 1.00 81.94 514 LYS A O 1
ATOM 3973 N N . GLY A 1 515 ? -16.676 10.009 9.338 1.00 84.69 515 GLY A N 1
ATOM 3974 C CA . GLY A 1 515 ? -15.534 10.782 8.858 1.00 84.69 515 GLY A CA 1
ATOM 3975 C C . GLY A 1 515 ? -14.417 9.901 8.303 1.00 84.69 515 GLY A C 1
ATOM 3976 O O . GLY A 1 515 ? -13.902 10.199 7.235 1.00 84.69 515 GLY A O 1
ATOM 3977 N N . MET A 1 516 ? -14.102 8.780 8.960 1.00 81.88 516 MET A N 1
ATOM 3978 C CA . MET A 1 516 ? -13.120 7.816 8.444 1.00 81.88 516 MET A CA 1
ATOM 3979 C C . MET A 1 516 ? -13.566 7.212 7.104 1.00 81.88 516 MET A C 1
ATOM 3981 O O . MET A 1 516 ? -12.773 7.172 6.174 1.00 81.88 516 MET A O 1
ATOM 3985 N N . THR A 1 517 ? -14.845 6.836 6.981 1.00 81.06 517 THR A N 1
ATOM 3986 C CA . THR A 1 517 ? -15.422 6.328 5.718 1.00 81.06 517 THR A CA 1
ATOM 3987 C C . THR A 1 517 ? -15.386 7.388 4.609 1.00 81.06 517 THR A C 1
ATOM 3989 O O . THR A 1 517 ? -15.076 7.090 3.464 1.00 81.06 517 THR A O 1
ATOM 3992 N N . TYR A 1 518 ? -15.681 8.648 4.942 1.00 87.31 518 TYR A N 1
ATOM 3993 C CA . TYR A 1 518 ? -15.578 9.761 3.996 1.00 87.31 518 TYR A CA 1
ATOM 3994 C C . TYR A 1 518 ? -14.132 9.988 3.529 1.00 87.31 518 TYR A C 1
ATOM 3996 O O . TYR A 1 518 ? -13.890 10.130 2.334 1.00 87.31 518 TYR A O 1
ATOM 4004 N N . SER A 1 519 ? -13.171 9.992 4.459 1.00 87.75 519 SER A N 1
ATOM 4005 C CA . SER A 1 519 ? -11.746 10.130 4.148 1.00 87.75 519 SER A CA 1
ATOM 4006 C C . SER A 1 519 ? -11.259 9.031 3.212 1.00 87.75 519 SER A C 1
ATOM 4008 O O . SER A 1 519 ? -10.545 9.327 2.256 1.00 87.75 519 SER A O 1
ATOM 4010 N N . ASP A 1 520 ? -11.652 7.791 3.484 1.00 82.94 520 ASP A N 1
ATOM 4011 C CA . ASP A 1 520 ? -11.351 6.635 2.648 1.00 82.94 520 ASP A CA 1
ATOM 4012 C C . ASP A 1 520 ? -11.935 6.797 1.237 1.00 82.94 520 ASP A C 1
ATOM 4014 O O . ASP A 1 520 ? -11.216 6.707 0.246 1.00 82.94 520 ASP A O 1
ATOM 4018 N N . GLY A 1 521 ? -13.189 7.245 1.132 1.00 86.50 521 GLY A N 1
ATOM 4019 C CA . GLY A 1 521 ? -13.778 7.584 -0.160 1.00 86.50 521 GLY A CA 1
ATOM 4020 C C . GLY A 1 521 ? -13.021 8.666 -0.933 1.00 86.50 521 GLY A C 1
ATOM 4021 O O . GLY A 1 521 ? -12.848 8.551 -2.146 1.00 86.50 521 GLY A O 1
ATOM 4022 N N . CYS A 1 522 ? -12.506 9.693 -0.249 1.00 90.62 522 CYS A N 1
ATOM 4023 C CA . CYS A 1 522 ? -11.624 10.677 -0.878 1.00 90.62 522 CYS A CA 1
ATOM 4024 C C . CYS A 1 522 ? -10.307 10.048 -1.355 1.00 90.62 522 CYS A C 1
ATOM 4026 O O . CYS A 1 522 ? -9.842 10.396 -2.438 1.00 90.62 522 CYS A O 1
ATOM 4028 N N . PHE A 1 523 ? -9.713 9.140 -0.575 1.00 87.25 523 PHE A N 1
ATOM 4029 C CA . PHE A 1 523 ? -8.471 8.446 -0.924 1.00 87.25 523 PHE A CA 1
ATOM 4030 C C . PHE A 1 523 ? -8.608 7.735 -2.275 1.00 87.25 523 PHE A C 1
ATOM 4032 O O . PHE A 1 523 ? -7.927 8.094 -3.237 1.00 87.25 523 PHE A O 1
ATOM 4039 N N . VAL A 1 524 ? -9.560 6.807 -2.392 1.00 86.88 524 VAL A N 1
ATOM 4040 C CA . VAL A 1 524 ? -9.740 6.001 -3.613 1.00 86.88 524 VAL A CA 1
ATOM 4041 C C . VAL A 1 524 ? -10.230 6.830 -4.810 1.00 86.88 524 VAL A C 1
ATOM 4043 O O . VAL A 1 524 ? -9.827 6.582 -5.952 1.00 86.88 524 VAL A O 1
ATOM 4046 N N . LEU A 1 525 ? -11.024 7.883 -4.571 1.00 90.81 525 LEU A N 1
ATOM 4047 C CA . LEU A 1 525 ? -11.439 8.817 -5.621 1.00 90.81 525 LEU A CA 1
ATOM 4048 C C . LEU A 1 525 ? -10.239 9.566 -6.212 1.00 90.81 525 LEU A C 1
ATOM 4050 O O . LEU A 1 525 ? -10.049 9.576 -7.429 1.00 90.81 525 LEU A O 1
ATOM 4054 N N . PHE A 1 526 ? -9.407 10.181 -5.370 1.00 93.88 526 PHE A N 1
ATOM 4055 C CA . PHE A 1 526 ? -8.242 10.919 -5.852 1.00 93.88 526 PHE A CA 1
ATOM 4056 C C . PHE A 1 526 ? -7.148 10.002 -6.406 1.00 93.88 526 PHE A C 1
ATOM 4058 O O . PHE A 1 526 ? -6.438 10.422 -7.319 1.00 93.88 526 PHE A O 1
ATOM 4065 N N . ALA A 1 527 ? -7.040 8.755 -5.936 1.00 89.88 527 ALA A N 1
ATOM 4066 C CA . ALA A 1 527 ? -6.199 7.738 -6.569 1.00 89.88 527 ALA A CA 1
ATOM 4067 C C . ALA A 1 527 ? -6.616 7.498 -8.030 1.00 89.88 527 ALA A C 1
ATOM 4069 O O . ALA A 1 527 ? -5.773 7.525 -8.928 1.00 89.88 527 ALA A O 1
ATOM 4070 N N . SER A 1 528 ? -7.925 7.349 -8.268 1.00 90.62 528 SER A N 1
ATOM 4071 C CA . SER A 1 528 ? -8.514 7.159 -9.603 1.00 90.62 528 SER A CA 1
ATOM 4072 C C . SER A 1 528 ? -8.312 8.376 -10.511 1.00 90.62 528 SER A C 1
ATOM 4074 O O . SER A 1 528 ? -7.978 8.238 -11.687 1.00 90.62 528 SER A O 1
ATOM 4076 N N . ILE A 1 529 ? -8.480 9.584 -9.968 1.00 92.94 529 ILE A N 1
ATOM 4077 C CA . ILE A 1 529 ? -8.247 10.822 -10.722 1.00 92.94 529 ILE A CA 1
ATOM 4078 C C . ILE A 1 529 ? -6.759 10.965 -11.060 1.00 92.94 529 ILE A C 1
ATOM 4080 O O . ILE A 1 529 ? -6.425 11.267 -12.201 1.00 92.94 529 ILE A O 1
ATOM 4084 N N . SER A 1 530 ? -5.864 10.728 -10.097 1.00 94.44 530 SER A N 1
ATOM 4085 C CA . SER A 1 530 ? -4.418 10.876 -10.289 1.00 94.44 530 SER A CA 1
ATOM 4086 C C . SER A 1 530 ? -3.884 9.963 -11.391 1.00 94.44 530 SER A C 1
ATOM 4088 O O . SER A 1 530 ? -3.153 10.431 -12.264 1.00 94.44 530 SER A O 1
ATOM 4090 N N . ILE A 1 531 ? -4.287 8.687 -11.405 1.00 91.62 531 ILE A N 1
ATOM 4091 C CA . ILE A 1 531 ? -3.828 7.750 -12.436 1.00 91.62 531 ILE A CA 1
ATOM 4092 C C . ILE A 1 531 ? -4.331 8.156 -13.829 1.00 91.62 531 ILE A C 1
ATOM 4094 O O . ILE A 1 531 ? -3.564 8.135 -14.788 1.00 91.62 531 ILE A O 1
ATOM 4098 N N . TYR A 1 532 ? -5.578 8.627 -13.939 1.00 92.19 532 TYR A N 1
ATOM 4099 C CA . TYR A 1 532 ? -6.114 9.134 -15.202 1.00 92.19 532 TYR A CA 1
ATOM 4100 C C . TYR A 1 532 ? -5.377 10.397 -15.670 1.00 92.19 532 TYR A C 1
ATOM 4102 O O . TYR A 1 532 ? -4.991 10.488 -16.834 1.00 92.19 532 TYR A O 1
ATOM 4110 N N . VAL A 1 533 ? -5.139 11.354 -14.765 1.00 94.06 533 VAL A N 1
ATOM 4111 C CA . VAL A 1 533 ? -4.387 12.586 -15.058 1.00 94.06 533 VAL A CA 1
ATOM 4112 C C . VAL A 1 533 ? -2.966 12.256 -15.511 1.00 94.06 533 VAL A C 1
ATOM 4114 O O . VAL A 1 533 ? -2.518 12.809 -16.511 1.00 94.06 533 VAL A O 1
ATOM 4117 N N . TYR A 1 534 ? -2.282 11.331 -14.835 1.00 94.38 534 TYR A N 1
ATOM 4118 C CA . TYR A 1 534 ? -0.954 10.854 -15.227 1.00 94.38 534 TYR A CA 1
ATOM 4119 C C . TYR A 1 534 ? -0.946 10.302 -16.655 1.00 94.38 534 TYR A C 1
ATOM 4121 O O . TYR A 1 534 ? -0.156 10.750 -17.484 1.00 94.38 534 TYR A O 1
ATOM 4129 N N . GLN A 1 535 ? -1.855 9.372 -16.963 1.00 91.31 535 GLN A N 1
ATOM 4130 C CA . GLN A 1 535 ? -1.921 8.761 -18.290 1.00 91.31 535 GLN A CA 1
ATOM 4131 C C . GLN A 1 535 ? -2.273 9.793 -19.370 1.00 91.31 535 GLN A C 1
ATOM 4133 O O . GLN A 1 535 ? -1.644 9.831 -20.427 1.00 91.31 535 GLN A O 1
ATOM 4138 N N . PHE A 1 536 ? -3.230 10.684 -19.094 1.00 92.88 536 PHE A N 1
ATOM 4139 C CA . PHE A 1 536 ? -3.607 11.764 -20.004 1.00 92.88 536 PHE A CA 1
ATOM 4140 C C . PHE A 1 536 ? -2.425 12.689 -20.316 1.00 92.88 536 PHE A C 1
ATOM 4142 O O . PHE A 1 536 ? -2.151 12.960 -21.487 1.00 92.88 536 PHE A O 1
ATOM 4149 N N . LEU A 1 537 ? -1.713 13.144 -19.282 1.00 94.69 537 LEU A N 1
ATOM 4150 C CA . LEU A 1 537 ? -0.550 14.015 -19.420 1.00 94.69 537 LEU A CA 1
ATOM 4151 C C . LEU A 1 537 ? 0.583 13.323 -20.181 1.00 94.69 537 LEU A C 1
ATOM 4153 O O . LEU A 1 537 ? 1.153 13.914 -21.096 1.00 94.69 537 LEU A O 1
ATOM 4157 N N . ASN A 1 538 ? 0.864 12.060 -19.859 1.00 90.94 538 ASN A N 1
ATOM 4158 C CA . ASN A 1 538 ? 1.898 11.286 -20.532 1.00 90.94 538 ASN A CA 1
ATOM 4159 C C . ASN A 1 538 ? 1.614 11.113 -22.036 1.00 90.94 538 ASN A C 1
ATOM 4161 O O . ASN A 1 538 ? 2.497 11.368 -22.849 1.00 90.94 538 ASN A O 1
ATOM 4165 N N . MET A 1 539 ? 0.382 10.756 -22.417 1.00 89.06 539 MET A N 1
ATOM 4166 C CA . MET A 1 539 ? 0.020 10.534 -23.826 1.00 89.06 539 MET A CA 1
ATOM 4167 C C . MET A 1 539 ? 0.046 11.811 -24.682 1.00 89.06 539 MET A C 1
ATOM 4169 O O . MET A 1 539 ? 0.376 11.738 -25.861 1.00 89.06 539 MET A O 1
ATOM 4173 N N . HIS A 1 540 ? -0.315 12.971 -24.121 1.00 91.44 540 HIS A N 1
ATOM 4174 C CA . HIS A 1 540 ? -0.471 14.209 -24.905 1.00 91.44 540 HIS A CA 1
ATOM 4175 C C . HIS A 1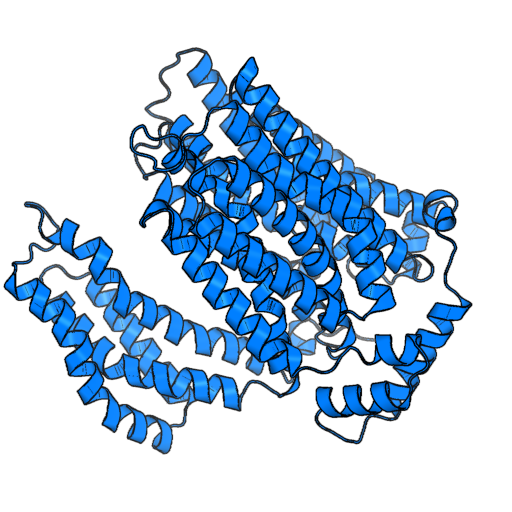 540 ? 0.721 15.163 -24.798 1.00 91.44 540 HIS A C 1
ATOM 4177 O O . HIS A 1 540 ? 0.969 15.937 -25.720 1.00 91.44 540 HIS A O 1
ATOM 4183 N N . PHE A 1 541 ? 1.440 15.131 -23.676 1.00 93.44 541 PHE A N 1
ATOM 4184 C CA . PHE A 1 541 ? 2.509 16.081 -23.369 1.00 93.44 541 PHE A CA 1
ATOM 4185 C C . PHE A 1 541 ? 3.804 15.396 -22.917 1.00 93.44 541 PHE A C 1
ATOM 4187 O O . PHE A 1 541 ? 4.787 16.084 -22.685 1.00 93.44 541 PHE A O 1
ATOM 4194 N N . GLY A 1 542 ? 3.840 14.068 -22.768 1.00 91.75 542 GLY A N 1
ATOM 4195 C CA . GLY A 1 542 ? 5.013 13.325 -22.300 1.00 91.75 542 GLY A CA 1
ATOM 4196 C C . GLY A 1 542 ? 5.201 13.320 -20.776 1.00 91.75 542 GLY A C 1
ATOM 4197 O O . GLY A 1 542 ? 4.546 14.052 -20.028 1.00 91.75 542 GLY A O 1
ATOM 4198 N N . LEU A 1 543 ? 6.130 12.483 -20.296 1.00 93.00 543 LEU A N 1
ATOM 4199 C CA . LEU A 1 543 ? 6.342 12.208 -18.863 1.00 93.00 543 LEU A CA 1
ATOM 4200 C C . LEU A 1 543 ? 6.662 13.454 -18.022 1.00 93.00 543 LEU A C 1
ATOM 4202 O O . LEU A 1 543 ? 6.223 13.545 -16.874 1.00 93.00 543 LEU A O 1
ATOM 4206 N N . TYR A 1 544 ? 7.394 14.429 -18.571 1.00 96.19 544 TYR A N 1
ATOM 4207 C CA . TYR A 1 544 ? 7.826 15.617 -17.824 1.00 96.19 544 TYR A CA 1
ATOM 4208 C C . TYR A 1 544 ? 6.651 16.428 -17.261 1.00 96.19 544 TYR A C 1
ATOM 4210 O O . TYR A 1 544 ? 6.714 16.919 -16.133 1.00 96.19 544 TYR A O 1
ATOM 4218 N N . SER A 1 545 ? 5.553 16.514 -18.016 1.00 96.62 545 SER A N 1
ATOM 4219 C CA . SER A 1 545 ? 4.346 17.250 -17.630 1.00 96.62 545 SER A CA 1
ATOM 4220 C C . SER A 1 545 ? 3.688 16.664 -16.373 1.00 96.62 545 SER A C 1
ATOM 4222 O O . SER A 1 545 ? 3.240 17.402 -15.489 1.00 96.62 545 SER A O 1
ATOM 4224 N N . SER A 1 546 ? 3.715 15.334 -16.240 1.00 96.44 546 SER A N 1
ATOM 4225 C CA . SER A 1 546 ? 3.218 14.621 -15.061 1.00 96.44 546 SER A CA 1
ATOM 4226 C C . SER A 1 546 ? 4.061 14.933 -13.829 1.00 96.44 546 SER A C 1
ATOM 4228 O O . SER A 1 546 ? 3.524 15.298 -12.786 1.00 96.44 546 SER A O 1
ATOM 4230 N N . PHE A 1 547 ? 5.389 14.868 -13.950 1.00 97.69 547 PHE A N 1
ATOM 4231 C CA . PHE A 1 547 ? 6.291 15.145 -12.831 1.00 97.69 547 PHE A CA 1
ATOM 4232 C C . PHE A 1 547 ? 6.266 16.611 -12.386 1.00 97.69 547 PHE A C 1
ATOM 4234 O O . PHE A 1 547 ? 6.314 16.869 -11.183 1.00 97.69 547 PHE A O 1
ATOM 4241 N N . TYR A 1 548 ? 6.106 17.571 -13.304 1.00 98.31 548 TYR A N 1
ATOM 4242 C CA . TYR A 1 548 ? 5.870 18.968 -12.922 1.00 98.31 548 TYR A CA 1
ATOM 4243 C C . TYR A 1 548 ? 4.548 19.154 -12.180 1.00 98.31 548 TYR A C 1
ATOM 4245 O O . TYR A 1 548 ? 4.507 19.873 -11.180 1.00 98.31 548 TYR A O 1
ATOM 4253 N N . THR A 1 549 ? 3.488 18.468 -12.614 1.00 97.62 549 THR A N 1
ATOM 4254 C CA . THR A 1 549 ? 2.199 18.476 -11.910 1.00 97.62 549 THR A CA 1
ATOM 4255 C C . THR A 1 549 ? 2.361 17.912 -10.498 1.00 97.62 549 THR A C 1
ATOM 4257 O O . THR A 1 549 ? 1.967 18.558 -9.526 1.00 97.62 549 THR A O 1
ATOM 4260 N N . PHE A 1 550 ? 3.033 16.766 -10.354 1.00 98.19 550 PHE A N 1
ATOM 4261 C CA . PHE A 1 550 ? 3.297 16.156 -9.050 1.00 98.19 550 PHE A CA 1
ATOM 4262 C C . PHE A 1 550 ? 4.138 17.062 -8.141 1.00 98.19 550 PHE A C 1
ATOM 4264 O O . PHE A 1 550 ? 3.826 17.211 -6.958 1.00 98.19 550 PHE A O 1
ATOM 4271 N N . ALA A 1 551 ? 5.170 17.717 -8.683 1.00 98.56 551 ALA A N 1
ATOM 4272 C CA . ALA A 1 551 ? 5.995 18.666 -7.941 1.00 98.56 551 ALA A CA 1
ATOM 4273 C C . ALA A 1 551 ? 5.185 19.884 -7.463 1.00 98.56 551 ALA A C 1
ATOM 4275 O O . ALA A 1 551 ? 5.284 20.269 -6.296 1.00 98.56 551 ALA A O 1
ATOM 4276 N N . ALA A 1 552 ? 4.335 20.453 -8.325 1.00 98.31 552 ALA A N 1
ATOM 4277 C CA . ALA A 1 552 ? 3.467 21.575 -7.975 1.00 98.31 552 ALA A CA 1
ATOM 4278 C C . ALA A 1 552 ? 2.503 21.214 -6.833 1.00 98.31 552 ALA A C 1
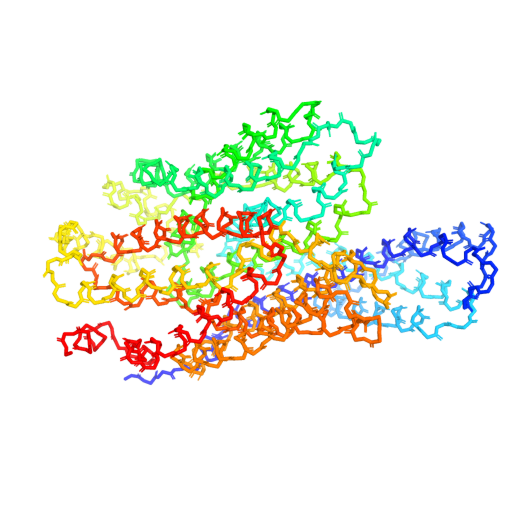ATOM 4280 O O . ALA A 1 552 ? 2.413 21.948 -5.845 1.00 98.31 552 ALA A O 1
ATOM 4281 N N . PHE A 1 553 ? 1.847 20.050 -6.909 1.00 98.06 553 PHE A N 1
ATOM 4282 C CA . PHE A 1 553 ? 0.993 19.555 -5.825 1.00 98.06 553 PHE A CA 1
ATOM 4283 C C . PHE A 1 553 ? 1.777 19.271 -4.541 1.00 98.06 553 PHE A C 1
ATOM 4285 O O . PHE A 1 553 ? 1.256 19.501 -3.449 1.00 98.06 553 PHE A O 1
ATOM 4292 N N . SER A 1 554 ? 3.035 18.841 -4.640 1.00 98.31 554 SER A N 1
ATOM 4293 C CA . SER A 1 554 ? 3.908 18.637 -3.482 1.00 98.31 554 SER A CA 1
ATOM 4294 C C . SER A 1 554 ? 4.190 19.944 -2.734 1.00 98.31 554 SER A C 1
ATOM 4296 O O . SER A 1 554 ? 4.007 20.011 -1.517 1.00 98.31 554 SER A O 1
ATOM 4298 N N . PHE A 1 555 ? 4.559 21.013 -3.447 1.00 98.50 555 PHE A N 1
ATOM 4299 C CA . PHE A 1 555 ? 4.790 22.327 -2.834 1.00 98.50 555 PHE A CA 1
ATOM 4300 C C . PHE A 1 555 ? 3.495 22.977 -2.334 1.00 98.50 555 PHE A C 1
ATOM 4302 O O . PHE A 1 555 ? 3.482 23.567 -1.253 1.00 98.50 555 PHE A O 1
ATOM 4309 N N . LEU A 1 556 ? 2.382 22.808 -3.055 1.00 98.12 556 LEU A N 1
ATOM 4310 C CA . LEU A 1 556 ? 1.064 23.226 -2.573 1.00 98.12 556 LEU A CA 1
ATOM 4311 C C . LEU A 1 556 ? 0.709 22.518 -1.259 1.00 98.12 556 LEU A C 1
ATOM 4313 O O . LEU A 1 556 ? 0.206 23.147 -0.329 1.00 98.12 556 LEU A O 1
ATOM 4317 N N . SER A 1 557 ? 1.018 21.225 -1.158 1.00 97.44 557 SER A N 1
ATOM 4318 C CA . SER A 1 557 ? 0.767 20.430 0.045 1.00 97.44 557 SER A CA 1
ATOM 4319 C C . SER A 1 557 ? 1.634 20.855 1.222 1.00 97.44 557 SER A C 1
ATOM 4321 O O . SER A 1 557 ? 1.152 20.879 2.354 1.00 97.44 557 SER A O 1
ATOM 4323 N N . PHE A 1 558 ? 2.877 21.260 0.962 1.00 98.19 558 PHE A N 1
ATOM 4324 C CA . PHE A 1 558 ? 3.752 21.855 1.968 1.00 98.19 558 PHE A CA 1
ATOM 4325 C C . PHE A 1 558 ? 3.155 23.147 2.544 1.00 98.19 558 PHE A C 1
ATOM 4327 O O . PHE A 1 558 ? 3.003 23.275 3.762 1.00 98.19 558 PHE A O 1
ATOM 4334 N N . VAL A 1 559 ? 2.733 24.073 1.675 1.00 98.12 559 VAL A N 1
ATOM 4335 C CA . VAL A 1 559 ? 2.094 25.332 2.093 1.00 98.12 559 VAL A CA 1
ATOM 4336 C C . VAL A 1 559 ? 0.794 25.056 2.850 1.00 98.12 559 VAL A C 1
ATOM 4338 O O . VAL A 1 559 ? 0.586 25.584 3.943 1.00 98.12 559 VAL A O 1
ATOM 4341 N N . PHE A 1 560 ? -0.061 24.178 2.322 1.00 97.50 560 PHE A N 1
ATOM 4342 C CA . PHE A 1 560 ? -1.317 23.806 2.969 1.00 97.50 560 PHE A CA 1
ATOM 4343 C C . PHE A 1 560 ? -1.090 23.203 4.361 1.00 97.50 560 PHE A C 1
ATOM 4345 O O . PHE A 1 560 ? -1.779 23.564 5.316 1.00 97.50 560 PHE A O 1
ATOM 4352 N N . SER A 1 561 ? -0.107 22.313 4.502 1.00 96.31 561 SER A N 1
ATOM 4353 C CA . SER A 1 561 ? 0.210 21.663 5.773 1.00 96.31 561 SER A CA 1
ATOM 4354 C C . SER A 1 561 ? 0.693 22.658 6.833 1.00 96.31 561 SER A C 1
ATOM 4356 O O . SER A 1 561 ? 0.264 22.598 7.989 1.00 96.31 561 SER A O 1
ATOM 4358 N N . ILE A 1 562 ? 1.511 23.643 6.453 1.00 96.06 562 ILE A N 1
ATOM 4359 C CA . ILE A 1 562 ? 1.937 24.711 7.369 1.00 96.06 562 ILE A CA 1
ATOM 4360 C C . ILE A 1 562 ? 0.734 25.513 7.879 1.00 96.06 562 ILE A C 1
ATOM 4362 O O . ILE A 1 562 ? 0.648 25.775 9.084 1.00 96.06 562 ILE A O 1
ATOM 4366 N N . LEU A 1 563 ? -0.193 25.865 6.987 1.00 95.06 563 LEU A N 1
ATOM 4367 C CA . LEU A 1 563 ? -1.295 26.778 7.287 1.00 95.06 563 LEU A CA 1
ATOM 4368 C C . LEU A 1 563 ? -2.476 26.105 8.000 1.00 95.06 563 LEU A C 1
ATOM 4370 O O . LEU A 1 563 ? -3.021 26.671 8.947 1.00 95.06 563 LEU A O 1
ATOM 4374 N N . PHE A 1 564 ? -2.878 24.908 7.568 1.00 94.38 564 PHE A N 1
ATOM 4375 C CA . PHE A 1 564 ? -4.170 24.325 7.948 1.00 94.38 564 PHE A CA 1
ATOM 4376 C C . PHE A 1 564 ? -4.072 23.058 8.795 1.00 94.38 564 PHE A C 1
ATOM 4378 O O . PHE A 1 564 ? -5.002 22.779 9.554 1.00 94.38 564 PHE A O 1
ATOM 4385 N N . VAL A 1 565 ? -2.978 22.293 8.704 1.00 95.19 565 VAL A N 1
ATOM 4386 C CA . VAL A 1 565 ? -2.843 21.036 9.453 1.00 95.19 565 VAL A CA 1
ATOM 4387 C C . VAL A 1 565 ? -2.429 21.343 10.901 1.00 95.19 565 VAL A C 1
ATOM 4389 O O . VAL A 1 565 ? -1.384 21.972 11.127 1.00 95.19 565 VAL A O 1
ATOM 4392 N N . PRO A 1 566 ? -3.233 20.940 11.908 1.00 94.00 566 PRO A N 1
ATOM 4393 C CA . PRO A 1 566 ? -2.869 21.094 13.310 1.00 94.00 566 PRO A CA 1
ATOM 4394 C C . PRO A 1 566 ? -1.865 20.017 13.732 1.00 94.00 566 PRO A C 1
ATOM 4396 O O . PRO A 1 566 ? -1.850 18.913 13.189 1.00 94.00 566 PRO A O 1
ATOM 4399 N N . GLU A 1 567 ? -1.052 20.313 14.745 1.00 94.69 567 GLU A N 1
ATOM 4400 C CA . GLU A 1 567 ? -0.263 19.273 15.406 1.00 94.69 567 GLU A CA 1
ATOM 4401 C C . GLU A 1 567 ? -1.157 18.504 16.386 1.00 94.69 567 GLU A C 1
ATOM 4403 O O . GLU A 1 567 ? -1.729 19.086 17.309 1.00 94.69 567 GLU A O 1
ATOM 4408 N N . THR A 1 568 ? -1.278 17.194 16.179 1.00 90.25 568 THR A N 1
ATOM 4409 C CA . THR A 1 568 ? -2.090 16.298 17.016 1.00 90.25 568 THR A CA 1
ATOM 4410 C C . THR A 1 568 ? -1.256 15.552 18.055 1.00 90.25 568 THR A C 1
ATOM 4412 O O . THR A 1 568 ? -1.810 14.990 19.004 1.00 90.25 568 THR A O 1
ATOM 4415 N N . LYS A 1 569 ? 0.081 15.573 17.938 1.00 87.88 569 LYS A N 1
ATOM 4416 C CA . LYS A 1 569 ? 0.982 14.889 18.868 1.00 87.88 569 LYS A CA 1
ATOM 4417 C C . LYS A 1 569 ? 0.734 15.329 20.307 1.00 87.88 569 LYS A C 1
ATOM 4419 O O . LYS A 1 569 ? 0.880 16.493 20.675 1.00 87.88 569 LYS A O 1
ATOM 4424 N N . GLY A 1 570 ? 0.433 14.341 21.144 1.00 81.69 570 GLY A N 1
ATOM 4425 C CA . GLY A 1 570 ? 0.258 14.530 22.575 1.00 81.69 570 GLY A CA 1
ATOM 4426 C C . GLY A 1 570 ? -1.025 15.267 22.967 1.00 81.69 570 GLY A C 1
ATOM 4427 O O . GLY A 1 570 ? -1.176 15.577 24.149 1.00 81.69 570 GLY A O 1
ATOM 4428 N N . LYS A 1 571 ? -1.949 15.508 22.034 1.00 87.12 571 LYS A N 1
ATOM 4429 C CA . LYS A 1 571 ? -3.212 16.199 22.302 1.00 87.12 571 LYS A CA 1
ATOM 4430 C C . LYS A 1 571 ? -4.358 15.222 22.542 1.00 87.12 571 LYS A C 1
ATOM 4432 O O . LYS A 1 571 ? -4.364 14.113 22.009 1.00 87.12 571 LYS A O 1
ATOM 4437 N N . THR A 1 572 ? -5.314 15.605 23.380 1.00 86.75 572 THR A N 1
ATOM 4438 C CA . THR A 1 572 ? -6.570 14.859 23.534 1.00 86.75 572 THR A CA 1
ATOM 4439 C C . THR A 1 572 ? -7.501 15.150 22.358 1.00 86.75 572 THR A C 1
ATOM 4441 O O . THR A 1 572 ? -7.355 16.153 21.656 1.00 86.75 572 THR A O 1
ATOM 4444 N N . LEU A 1 573 ? -8.495 14.283 22.141 1.00 82.00 573 LEU A N 1
ATOM 4445 C CA . LEU A 1 573 ? -9.479 14.507 21.082 1.00 82.00 573 LEU A CA 1
ATOM 4446 C C . LEU A 1 573 ? -10.215 15.844 21.270 1.00 82.00 573 LEU A C 1
ATOM 4448 O O . LEU A 1 573 ? -10.489 16.533 20.294 1.00 82.00 573 LEU A O 1
ATOM 4452 N N . GLU A 1 574 ? -10.499 16.226 22.515 1.00 83.44 574 GLU A N 1
ATOM 4453 C CA . GLU A 1 574 ? -11.167 17.485 22.855 1.00 83.44 574 GLU A CA 1
ATOM 4454 C C . GLU A 1 574 ? -10.306 18.705 22.522 1.00 83.44 574 GLU A C 1
ATOM 4456 O O . GLU A 1 574 ? -10.794 19.634 21.879 1.00 83.44 574 GLU A O 1
ATOM 4461 N N . GLU A 1 575 ? -9.015 18.677 22.866 1.00 88.94 575 GLU A N 1
ATOM 4462 C CA . GLU A 1 575 ? -8.066 19.734 22.497 1.00 88.94 575 GLU A CA 1
ATOM 4463 C C . GLU A 1 575 ? -7.991 19.907 20.975 1.00 88.94 575 GLU A C 1
ATOM 4465 O O . GLU A 1 575 ? -8.026 21.031 20.474 1.00 88.94 575 GLU A O 1
ATOM 4470 N N . ILE A 1 576 ? -7.961 18.799 20.223 1.00 89.69 576 ILE A N 1
ATOM 4471 C CA . ILE A 1 576 ? -7.982 18.824 18.753 1.00 89.69 576 ILE A CA 1
ATOM 4472 C C . ILE A 1 576 ? -9.274 19.456 18.235 1.00 89.69 576 ILE A C 1
ATOM 4474 O O . ILE A 1 576 ? -9.225 20.313 17.351 1.00 89.69 576 ILE A O 1
ATOM 4478 N N . GLN A 1 577 ? -10.431 19.109 18.805 1.00 90.00 577 GLN A N 1
ATOM 4479 C CA . GLN A 1 577 ? -11.693 19.736 18.409 1.00 90.00 577 GLN A CA 1
ATOM 4480 C C . GLN A 1 577 ? -11.710 21.245 18.685 1.00 90.00 577 GLN A C 1
ATOM 4482 O O . GLN A 1 577 ? -12.266 21.989 17.878 1.00 90.00 577 GLN A O 1
ATOM 4487 N N . ILE A 1 578 ? -11.095 21.715 19.775 1.00 89.56 578 ILE A N 1
ATOM 4488 C CA . ILE A 1 578 ? -10.965 23.151 20.074 1.00 89.56 578 ILE A CA 1
ATOM 4489 C C . ILE A 1 578 ? -10.066 23.836 19.036 1.00 89.56 578 ILE A C 1
ATOM 4491 O O . ILE A 1 578 ? -10.467 24.849 18.462 1.00 89.56 578 ILE A O 1
ATOM 4495 N N . MET A 1 579 ? -8.909 23.249 18.710 1.00 90.62 579 MET A N 1
ATOM 4496 C CA . MET A 1 579 ? -8.006 23.767 17.667 1.00 90.62 579 MET A CA 1
ATOM 4497 C C . MET A 1 579 ? -8.669 23.846 16.284 1.00 90.62 579 MET A C 1
ATOM 4499 O O . MET A 1 579 ? -8.321 24.702 15.475 1.00 90.62 579 MET A O 1
ATOM 4503 N N . LEU A 1 580 ? -9.625 22.959 15.997 1.00 90.38 580 LEU A N 1
ATOM 4504 C CA . LEU A 1 580 ? -10.369 22.966 14.739 1.00 90.38 580 LEU A CA 1
ATOM 4505 C C . LEU A 1 580 ? -11.545 23.958 14.721 1.00 90.38 580 LEU A C 1
ATOM 4507 O O . LEU A 1 580 ? -12.048 24.281 13.644 1.00 90.38 580 LEU A O 1
ATOM 4511 N N . LYS A 1 581 ? -12.020 24.422 15.884 1.00 86.50 581 LYS A N 1
ATOM 4512 C CA . LYS A 1 581 ? -13.068 25.457 15.973 1.00 86.50 581 LYS A CA 1
ATOM 4513 C C . LYS A 1 581 ? -12.511 26.856 15.742 1.00 86.50 581 LYS A C 1
ATOM 4515 O O . LYS A 1 581 ? -13.212 27.679 15.141 1.00 86.50 581 LYS A O 1
ATOM 4520 N N . ASN A 1 582 ? -11.297 27.091 16.228 1.00 68.75 582 ASN A N 1
ATOM 4521 C CA . ASN A 1 582 ? -10.527 28.310 16.005 1.00 68.75 582 ASN A CA 1
ATOM 4522 C C . ASN A 1 582 ? -10.021 28.331 14.560 1.00 68.75 582 ASN A C 1
ATOM 4524 O O . ASN A 1 582 ? -10.171 29.390 13.920 1.00 68.75 582 ASN A O 1
#

Organism: NCBI:txid420089

pLDDT: mean 84.63, std 12.11, range [34.53, 98.56]

Secondary structure (DSSP, 8-state):
-----HHHHTTTTHHHHHHHHHHHHHHHHHHHHHHTHHHHHHHHTSTT-SS---HHHHHHHHHHHHHHHHHHHHHHHHHHHHT-HHHHHHHHHHHHHHHHHHHHH--SHHHHHHHHHHHHHHHHHHHHHHHHHHHHHS-HHHHHHHHHTHHHHHHHHHHHTHHHHHHHHTSTT-SS---HHHHHHHHHHHHHHHHHHHHHHHHHHHHT-HHHHHHHHHHHHHHHHHHHHH-SSHHHHHHHHHHHHHHHHHHHHHHHHHHHHHS-TTTHHHHHHHHHHHHHHHHHHHHHHGGGS-TTHHHHHHHHHHHHHHHHGGGSPPPHHHHHHTT-HHHHHHHHHHHHTSS--HHHHHHHHHHHHHHHHHPPPTTHHHHSHHHHHHHHHHHHHHHHHHHTTHHHHHHHHHHHHHHTT--SS-HHHHHHHHHHHHHHHHHHHHHHHHHH-HHHHHHHHHHHHHHHHHHHHHHHHHHHTT---GGGTTHHHHHHHHHHHHHHHTTTTHHHHHHHHSS-TTTHHHHHHHHHHHHHHHHHHHHHHHHHHHHHH-HHHHHHHHHHHHHHHHHHHHHHPPP-TT--HHHHHHHHH-

Foldseek 3Di:
DDDDDLVRLCVPQNCLVVLLVVLVVLLVLLVCLLPVLVVCVVVLCDPPRLENDDPVLSVLLNVLLQVLLVVLVVVLVCCCVPVNLSVLSVLLVVLSVQLVVLVVPPRYSVSSNVSSNSNSSSSNNSVPSSVVSSVVSVDLLCLLLVLLLLVLLLLLLLLLQQALVVVVLPDPPHLENDDLVLSLLLLLLLLVLLLVLLVVLVCCCQPVNLLVLLLVLLVLSLCLLVLQLPDSYSVSSNVSSNSNSSSSNSSLPSSLVQLLQLHDPSCSLVSSLVSVLSSLNSLLVNLVPSNPDPSNVSSVVSNVSSVSSNVPSVVQQGGLLSCLLVVNNVSSLVNNCSSVVHNPCVVVSVVSNVLSVCLVVLADDLCCCCPPQLSVLLLVLLLLLLLLLLLLPPSVCSSHVLVLLVLLVVPPDHSSVLSSLLSVLLSVLSVVLSSCCLVPFQLVLLLQLLQLSLVLLLQSLVSFVCVVVVHPCVVVSCSNSVSSSSNSNSSNSHSVRSSLVSLQQRDDPNCSVVSNSSSSSSNSVSNSVSSSVQSVCCVPPRNSSSSNSSSVSSVVSSVCSVPRPDTRRPHDSVRSSVVSND